Protein AF-A0A498KCG3-F1 (afdb_monomer_lite)

Structure (mmCIF, N/CA/C/O backbone):
data_AF-A0A498KCG3-F1
#
_entry.id   AF-A0A498KCG3-F1
#
loop_
_atom_site.group_PDB
_atom_site.id
_atom_site.type_symbol
_atom_site.label_atom_id
_atom_site.label_alt_id
_atom_site.label_comp_id
_atom_site.label_asym_id
_atom_site.label_entity_id
_atom_site.label_seq_id
_atom_site.pdbx_PDB_ins_code
_atom_site.Cartn_x
_atom_site.Cartn_y
_atom_site.Cartn_z
_atom_site.occupancy
_atom_site.B_iso_or_equiv
_atom_site.auth_seq_id
_atom_site.auth_comp_id
_atom_site.auth_asym_id
_atom_site.auth_atom_id
_atom_site.pdbx_PDB_model_num
ATOM 1 N N . MET A 1 1 ? 25.643 12.328 -16.429 1.00 37.19 1 MET A N 1
ATOM 2 C CA . MET A 1 1 ? 26.058 12.889 -17.734 1.00 37.19 1 MET A CA 1
ATOM 3 C C . MET A 1 1 ? 25.254 14.161 -18.031 1.00 37.19 1 MET A C 1
ATOM 5 O O . MET A 1 1 ? 24.540 14.216 -19.016 1.00 37.19 1 MET A O 1
ATOM 9 N N . ALA A 1 2 ? 25.331 15.177 -17.163 1.00 34.72 2 ALA A N 1
ATOM 10 C CA . ALA A 1 2 ? 24.444 16.353 -17.185 1.00 34.72 2 ALA A CA 1
ATOM 11 C C . ALA A 1 2 ? 25.186 17.665 -17.528 1.00 34.72 2 ALA A C 1
ATOM 13 O O . ALA A 1 2 ? 24.873 18.718 -16.992 1.00 34.72 2 ALA A O 1
ATOM 14 N N . LYS A 1 3 ? 26.228 17.600 -18.368 1.00 35.88 3 LYS A N 1
ATOM 15 C CA . LYS A 1 3 ? 27.067 18.766 -18.720 1.00 35.88 3 LYS A CA 1
ATOM 16 C C . LYS A 1 3 ? 27.186 19.031 -20.228 1.00 35.88 3 LYS A C 1
ATOM 18 O O . LYS A 1 3 ? 27.969 19.878 -20.627 1.00 35.88 3 LYS A O 1
ATOM 23 N N . GLY A 1 4 ? 26.421 18.329 -21.065 1.00 38.06 4 GLY A N 1
ATOM 24 C CA . GLY A 1 4 ? 26.613 18.364 -22.520 1.00 38.06 4 GLY A CA 1
ATOM 25 C C . GLY A 1 4 ? 26.062 19.595 -23.248 1.00 38.06 4 GLY A C 1
ATOM 26 O O . GLY A 1 4 ? 26.527 19.876 -24.344 1.00 38.06 4 GLY A O 1
ATOM 27 N N . LEU A 1 5 ? 25.101 20.335 -22.676 1.00 46.28 5 LEU A N 1
ATOM 28 C CA . LEU A 1 5 ? 24.369 21.370 -23.432 1.00 46.28 5 LEU A CA 1
ATOM 29 C C . LEU A 1 5 ? 24.520 22.808 -22.925 1.00 46.28 5 LEU A C 1
ATOM 31 O O . LEU A 1 5 ? 24.346 23.729 -23.715 1.00 46.28 5 LEU A O 1
ATOM 35 N N . GLN A 1 6 ? 25.004 23.036 -21.699 1.00 46.41 6 GLN A N 1
ATOM 36 C CA . GLN A 1 6 ? 25.453 24.386 -21.312 1.00 46.41 6 GLN A CA 1
ATOM 37 C C . GLN A 1 6 ? 26.673 24.861 -22.121 1.00 46.41 6 GLN A C 1
ATOM 39 O O . GLN A 1 6 ? 26.980 26.047 -22.132 1.00 46.41 6 GLN A O 1
ATOM 44 N N . GLN A 1 7 ? 27.347 23.955 -22.836 1.00 43.28 7 GLN A N 1
ATOM 45 C CA . GLN A 1 7 ? 28.487 24.279 -23.692 1.00 43.28 7 GLN A CA 1
ATOM 46 C C . GLN A 1 7 ? 28.105 24.529 -25.165 1.00 43.28 7 GLN A C 1
ATOM 48 O O . GLN A 1 7 ? 28.937 25.014 -25.926 1.00 43.28 7 GLN A O 1
ATOM 53 N N . LEU A 1 8 ? 26.853 24.262 -25.561 1.00 44.69 8 LEU A N 1
ATOM 54 C CA . LEU A 1 8 ? 26.345 24.494 -26.924 1.00 44.69 8 LEU A CA 1
ATOM 55 C C . LEU A 1 8 ? 25.545 25.797 -27.063 1.00 44.69 8 LEU A C 1
ATOM 57 O O . LEU A 1 8 ? 25.430 26.325 -28.163 1.00 44.69 8 LEU A O 1
ATOM 61 N N . GLN A 1 9 ? 25.104 26.395 -25.952 1.00 44.06 9 GLN A N 1
ATOM 62 C CA . GLN A 1 9 ? 24.540 27.754 -25.936 1.00 44.06 9 GLN A CA 1
ATOM 63 C C . GLN A 1 9 ? 25.572 28.861 -26.246 1.00 44.06 9 GLN A C 1
ATOM 65 O O . GLN A 1 9 ? 25.206 30.028 -26.352 1.00 44.06 9 GLN A O 1
ATOM 70 N N . GLY A 1 10 ? 26.854 28.512 -26.413 1.00 44.84 10 GLY A N 1
ATOM 71 C CA . GLY A 1 10 ? 27.947 29.449 -26.691 1.00 44.84 10 GLY A CA 1
ATOM 72 C C . GLY A 1 10 ? 28.446 29.499 -28.140 1.00 44.84 10 GLY A C 1
ATOM 73 O O . GLY A 1 10 ? 29.422 30.199 -28.395 1.00 44.84 10 GLY A O 1
ATOM 74 N N . GLN A 1 11 ? 27.844 28.774 -29.091 1.00 50.09 11 GLN A N 1
ATOM 75 C CA . GLN A 1 11 ? 28.309 28.771 -30.487 1.00 50.09 11 GLN A CA 1
ATOM 76 C C . GLN A 1 11 ? 27.172 29.084 -31.462 1.00 50.09 11 GLN A C 1
ATOM 78 O O . GLN A 1 11 ? 26.452 28.188 -31.874 1.00 50.09 11 GLN A O 1
ATOM 83 N N . ASN A 1 12 ? 27.032 30.370 -31.807 1.00 58.72 12 ASN A N 1
ATOM 84 C CA . ASN A 1 12 ? 26.406 30.938 -33.015 1.00 58.72 12 ASN A CA 1
ATOM 85 C C . ASN A 1 12 ? 25.480 30.002 -33.830 1.00 58.72 12 ASN A C 1
ATOM 87 O O . ASN A 1 12 ? 25.767 29.710 -34.993 1.00 58.72 12 ASN A O 1
ATOM 91 N N . LEU A 1 13 ? 24.356 29.554 -33.258 1.00 62.81 13 LEU A N 1
ATOM 92 C CA . LEU A 1 13 ? 23.290 28.946 -34.054 1.00 62.81 13 LEU A CA 1
ATOM 93 C C . LEU A 1 13 ? 22.494 30.056 -34.765 1.00 62.81 13 LEU A C 1
ATOM 95 O O . LEU A 1 13 ? 22.214 31.085 -34.145 1.00 62.81 13 LEU A O 1
ATOM 99 N N . PRO A 1 14 ? 22.110 29.871 -36.044 1.00 76.31 14 PRO A N 1
ATOM 100 C CA . PRO A 1 14 ? 21.243 30.807 -36.753 1.00 76.31 14 PRO A CA 1
ATOM 101 C C . PRO A 1 14 ? 19.963 31.092 -35.947 1.00 76.31 14 PRO A C 1
ATOM 103 O O . PRO A 1 14 ? 19.422 30.163 -35.339 1.00 76.31 14 PRO A O 1
ATOM 106 N N . PRO A 1 15 ? 19.449 32.336 -35.949 1.00 73.81 15 PRO A N 1
ATOM 107 C CA . PRO A 1 15 ? 18.320 32.745 -35.106 1.00 73.81 15 PRO A CA 1
ATOM 108 C C . PRO A 1 15 ? 17.059 31.895 -35.328 1.00 73.81 15 PRO A C 1
ATOM 110 O O . PRO A 1 15 ? 16.327 31.630 -34.378 1.00 73.81 15 PRO A O 1
ATOM 113 N N . ASP A 1 16 ? 16.857 31.383 -36.544 1.00 76.00 16 ASP A N 1
ATOM 114 C CA . ASP A 1 16 ? 15.749 30.479 -36.868 1.00 76.00 16 ASP A CA 1
ATOM 115 C C . ASP A 1 16 ? 15.877 29.115 -36.175 1.00 76.00 16 ASP A C 1
ATOM 117 O O . ASP A 1 16 ? 14.895 28.569 -35.678 1.00 76.00 16 ASP A O 1
ATOM 121 N N . VAL A 1 17 ? 17.095 28.573 -36.083 1.00 76.50 17 VAL A N 1
ATOM 122 C CA . VAL A 1 17 ? 17.348 27.296 -35.400 1.00 76.50 17 VAL A CA 1
ATOM 123 C C . VAL A 1 17 ? 17.240 27.482 -33.890 1.00 76.50 17 VAL A C 1
ATOM 125 O O . VAL A 1 17 ? 16.655 26.640 -33.215 1.00 76.50 17 VAL A O 1
ATOM 128 N N . ALA A 1 18 ? 17.718 28.612 -33.363 1.00 79.25 18 ALA A N 1
ATOM 129 C CA . ALA A 1 18 ? 17.536 28.966 -31.958 1.00 79.25 18 ALA A CA 1
ATOM 130 C C . ALA A 1 18 ? 16.046 29.086 -31.590 1.00 79.25 18 ALA A C 1
ATOM 132 O O . ALA A 1 18 ? 15.630 28.554 -30.566 1.00 79.25 18 ALA A O 1
ATOM 133 N N . HIS A 1 19 ? 15.225 29.699 -32.450 1.00 84.00 19 HIS A N 1
ATOM 134 C CA . HIS A 1 19 ? 13.779 29.802 -32.247 1.00 84.00 19 HIS A CA 1
ATOM 135 C C . HIS A 1 19 ? 13.074 28.435 -32.284 1.00 84.00 19 HIS A C 1
ATOM 137 O O . HIS A 1 19 ? 12.193 28.173 -31.467 1.00 84.00 19 HIS A O 1
ATOM 143 N N . VAL A 1 20 ? 13.469 27.531 -33.188 1.00 81.81 20 VAL A N 1
ATOM 144 C CA . VAL A 1 20 ? 12.911 26.166 -33.250 1.00 81.81 20 VAL A CA 1
ATOM 145 C C . VAL A 1 20 ? 13.304 25.338 -32.024 1.00 81.81 20 VAL A C 1
ATOM 147 O O . VAL A 1 20 ? 12.456 24.646 -31.463 1.00 81.81 20 VAL A O 1
ATOM 150 N N . VAL A 1 21 ? 14.559 25.427 -31.576 1.00 81.25 21 VAL A N 1
ATOM 151 C CA . VAL A 1 21 ? 15.031 24.763 -30.348 1.00 81.25 21 VAL A CA 1
ATOM 152 C C . VAL A 1 21 ? 14.260 25.276 -29.134 1.00 81.25 21 VAL A C 1
ATOM 154 O O . VAL A 1 21 ? 13.765 24.483 -28.346 1.00 81.25 21 VAL A O 1
ATOM 157 N N . ASP A 1 22 ? 14.057 26.584 -29.041 1.00 82.56 22 ASP A N 1
ATOM 158 C CA . ASP A 1 22 ? 13.312 27.238 -27.966 1.00 82.56 22 ASP A CA 1
ATOM 159 C C . ASP A 1 22 ? 11.805 26.882 -27.990 1.00 82.56 22 ASP A C 1
ATOM 161 O O . ASP A 1 22 ? 11.170 26.691 -26.951 1.00 82.56 22 ASP A O 1
ATOM 165 N N . GLN A 1 23 ? 11.205 26.690 -29.170 1.00 83.88 23 GLN A N 1
ATOM 166 C CA . GLN A 1 23 ? 9.847 26.138 -29.283 1.00 83.88 23 GLN A CA 1
ATOM 167 C C . GLN A 1 23 ? 9.774 24.657 -28.880 1.00 83.88 23 GLN A C 1
ATOM 169 O O . GLN A 1 23 ? 8.830 24.253 -28.194 1.00 83.88 23 GLN A O 1
ATOM 174 N N . LEU A 1 24 ? 10.767 23.850 -29.260 1.00 81.88 24 LEU A N 1
ATOM 175 C CA . LEU A 1 24 ? 10.857 22.442 -28.872 1.00 81.88 24 LEU A CA 1
ATOM 176 C C . LEU A 1 24 ? 11.075 22.287 -27.362 1.00 81.88 24 LEU A C 1
ATOM 178 O O . LEU A 1 24 ? 10.407 21.459 -26.747 1.00 81.88 24 LEU A O 1
ATOM 182 N N . GLU A 1 25 ? 11.923 23.111 -26.749 1.00 82.75 25 GLU A N 1
ATOM 183 C CA . GLU A 1 25 ? 12.155 23.135 -25.301 1.00 82.75 25 GLU A CA 1
ATOM 184 C C . GLU A 1 25 ? 10.886 23.496 -24.521 1.00 82.75 25 GLU A C 1
ATOM 186 O O . GLU A 1 25 ? 10.566 22.850 -23.523 1.00 82.75 25 GLU A O 1
ATOM 191 N N . ARG A 1 26 ? 10.094 24.463 -25.001 1.00 80.19 26 ARG A N 1
ATOM 192 C CA . ARG A 1 26 ? 8.836 24.843 -24.333 1.00 80.19 26 ARG A CA 1
ATOM 193 C C . ARG A 1 26 ? 7.737 23.790 -24.445 1.00 80.19 26 ARG A C 1
ATOM 195 O O . ARG A 1 26 ? 6.997 23.554 -23.478 1.00 80.19 26 ARG A O 1
ATOM 202 N N . HIS A 1 27 ? 7.567 23.206 -25.630 1.00 80.06 27 HIS A N 1
ATOM 203 C CA . HIS A 1 27 ? 6.368 22.427 -25.948 1.00 80.06 27 HIS A CA 1
ATOM 204 C C . HIS A 1 27 ? 6.593 20.916 -25.968 1.00 80.06 27 HIS A C 1
ATOM 206 O O . HIS A 1 27 ? 5.678 20.176 -25.605 1.00 80.06 27 HIS A O 1
ATOM 212 N N . CYS A 1 28 ? 7.785 20.457 -26.339 1.00 80.75 28 CYS A N 1
ATOM 213 C CA . CYS A 1 28 ? 8.033 19.054 -26.659 1.00 80.75 28 CYS A CA 1
ATOM 214 C C . CYS A 1 28 ? 9.035 18.379 -25.724 1.00 80.75 28 CYS A C 1
ATOM 216 O O . CYS A 1 28 ? 8.932 17.165 -25.544 1.00 80.75 28 CYS A O 1
ATOM 218 N N . LEU A 1 29 ? 9.972 19.122 -25.132 1.00 84.06 29 LEU A N 1
ATOM 219 C CA . LEU A 1 29 ? 11.029 18.570 -24.287 1.00 84.06 29 LEU A CA 1
ATOM 220 C C . LEU A 1 29 ? 10.726 18.712 -22.793 1.00 84.06 29 LEU A C 1
ATOM 222 O O . LEU A 1 29 ? 9.879 19.497 -22.358 1.00 84.06 29 LEU A O 1
ATOM 226 N N . ALA A 1 30 ? 11.400 17.882 -22.010 1.00 81.88 30 ALA A N 1
ATOM 227 C CA . ALA A 1 30 ? 11.284 17.855 -20.569 1.00 81.88 30 ALA A CA 1
ATOM 228 C C . ALA A 1 30 ? 11.887 19.127 -19.928 1.00 81.88 30 ALA A C 1
ATOM 230 O O . ALA A 1 30 ? 12.955 19.588 -20.335 1.00 81.88 30 ALA A O 1
ATOM 231 N N . PRO A 1 31 ? 11.246 19.682 -18.883 1.00 79.88 31 PRO A N 1
ATOM 232 C CA . PRO A 1 31 ? 11.691 20.913 -18.224 1.00 79.88 31 PRO A CA 1
ATOM 233 C C . PRO A 1 31 ? 12.958 20.740 -17.367 1.00 79.88 31 PRO A C 1
ATOM 235 O O . PRO A 1 31 ? 13.483 21.719 -16.844 1.00 79.88 31 PRO A O 1
ATOM 238 N N . ASP A 1 32 ? 13.459 19.513 -17.204 1.00 78.44 32 ASP A N 1
ATOM 239 C CA . ASP A 1 32 ? 14.669 19.191 -16.439 1.00 78.44 32 ASP A CA 1
ATOM 240 C C . ASP A 1 32 ? 15.968 19.313 -17.258 1.00 78.44 32 ASP A C 1
ATOM 242 O O . ASP A 1 32 ? 17.049 18.974 -16.769 1.00 78.44 32 ASP A O 1
ATOM 246 N N . GLY A 1 33 ? 15.870 19.792 -18.504 1.00 72.00 33 GLY A N 1
ATOM 247 C CA . GLY A 1 33 ? 16.995 19.898 -19.433 1.00 72.00 33 GLY A CA 1
ATOM 248 C C . GLY A 1 33 ? 17.398 18.560 -20.057 1.00 72.00 33 GLY A C 1
ATOM 249 O O . GLY A 1 33 ? 18.454 18.471 -20.690 1.00 72.00 33 GLY A O 1
ATOM 250 N N . SER A 1 34 ? 16.592 17.506 -19.884 1.00 75.44 34 SER A N 1
ATOM 251 C CA . SER A 1 34 ? 16.754 16.270 -20.642 1.00 75.44 34 SER A CA 1
ATOM 252 C C . SER A 1 34 ? 16.124 16.407 -22.032 1.00 75.44 34 SER A C 1
ATOM 254 O O . SER A 1 34 ? 15.064 17.002 -22.206 1.00 75.44 34 SER A O 1
ATOM 256 N N . LEU A 1 35 ? 16.746 15.795 -23.045 1.00 77.75 35 LEU A N 1
ATOM 257 C CA . LEU A 1 35 ? 16.192 15.715 -24.408 1.00 77.75 35 LEU A CA 1
ATOM 258 C C . LEU A 1 35 ? 15.001 14.732 -24.509 1.00 77.75 35 LEU A C 1
ATOM 260 O O . LEU A 1 35 ? 14.679 14.243 -25.590 1.00 77.75 35 LEU A O 1
ATOM 264 N N . GLY A 1 36 ? 14.381 14.382 -23.379 1.00 78.75 36 GLY A N 1
ATOM 265 C CA . GLY A 1 36 ? 13.217 13.509 -23.322 1.00 78.75 36 GLY A CA 1
ATOM 266 C C . GLY A 1 36 ? 11.941 14.252 -23.704 1.00 78.75 36 GLY A C 1
ATOM 267 O O . GLY A 1 36 ? 11.842 15.464 -23.535 1.00 78.75 36 GLY A O 1
ATOM 268 N N . SER A 1 37 ? 10.940 13.519 -24.196 1.00 85.19 37 SER A N 1
ATOM 269 C CA . SER A 1 37 ? 9.616 14.095 -24.443 1.00 85.19 37 SER A CA 1
ATOM 270 C C . SER A 1 37 ? 8.987 14.588 -23.139 1.00 85.19 37 SER A C 1
ATOM 272 O O . SER A 1 37 ? 9.022 13.895 -22.120 1.00 85.19 37 SER A O 1
ATOM 274 N N . LYS A 1 38 ? 8.333 15.748 -23.196 1.00 84.50 38 LYS A N 1
ATOM 275 C CA . LYS A 1 38 ? 7.580 16.348 -22.092 1.00 84.50 38 LYS A CA 1
ATOM 276 C C . LYS A 1 38 ? 6.542 15.388 -21.500 1.00 84.50 38 LYS A C 1
ATOM 278 O O . LYS A 1 38 ? 6.417 15.315 -20.284 1.00 84.50 38 LYS A O 1
ATOM 283 N N . SER A 1 39 ? 5.856 14.604 -22.339 1.00 86.31 39 SER A N 1
ATOM 284 C CA . SER A 1 39 ? 4.907 13.574 -21.879 1.00 86.31 39 SER A CA 1
ATOM 285 C C . SER A 1 39 ? 5.612 12.499 -21.057 1.00 86.31 39 SER A C 1
ATOM 287 O O . SER A 1 39 ? 5.225 12.236 -19.925 1.00 86.31 39 SER A O 1
ATOM 289 N N . ALA A 1 40 ? 6.705 11.942 -21.588 1.00 85.75 40 ALA A N 1
ATOM 290 C CA . ALA A 1 40 ? 7.463 10.893 -20.912 1.00 85.75 40 ALA A CA 1
ATOM 291 C C . ALA A 1 40 ? 8.039 11.368 -19.567 1.00 85.75 40 ALA A C 1
ATOM 293 O O . ALA A 1 40 ? 8.113 10.590 -18.619 1.00 85.75 40 ALA A O 1
ATOM 294 N N . TYR A 1 41 ? 8.418 12.645 -19.466 1.00 87.56 41 TYR A N 1
ATOM 295 C CA . TYR A 1 41 ? 8.851 13.250 -18.209 1.00 87.56 41 TYR A CA 1
ATOM 296 C C . TYR A 1 41 ? 7.734 13.274 -17.159 1.00 87.56 41 TYR A C 1
ATOM 298 O O . TYR A 1 41 ? 7.953 12.815 -16.038 1.00 87.56 41 TYR A O 1
ATOM 306 N N . TYR A 1 42 ? 6.539 13.759 -17.513 1.00 87.25 42 TYR A N 1
ATOM 307 C CA . TYR A 1 42 ? 5.408 13.788 -16.581 1.00 87.25 42 TYR A CA 1
ATOM 308 C C . TYR A 1 42 ? 4.931 12.384 -16.203 1.00 87.25 42 TYR A C 1
ATOM 310 O O . TYR A 1 42 ? 4.667 12.140 -15.029 1.00 87.25 42 TYR A O 1
ATOM 318 N N . ASP A 1 43 ? 4.910 11.442 -17.147 1.00 89.50 43 ASP A N 1
ATOM 319 C CA . ASP A 1 43 ? 4.555 10.046 -16.871 1.00 89.50 43 ASP A CA 1
ATOM 320 C C . ASP A 1 43 ? 5.542 9.402 -15.882 1.00 89.50 43 ASP A C 1
ATOM 322 O O . ASP A 1 43 ? 5.143 8.723 -14.933 1.00 89.50 43 ASP A O 1
ATOM 326 N N . LEU A 1 44 ? 6.846 9.650 -16.054 1.00 84.56 44 LEU A N 1
ATOM 327 C CA . LEU A 1 44 ? 7.879 9.178 -15.127 1.00 84.56 44 LEU A CA 1
ATOM 328 C C . LEU A 1 44 ? 7.791 9.853 -13.757 1.00 84.56 44 LEU A C 1
ATOM 330 O O . LEU A 1 44 ? 8.035 9.198 -12.741 1.00 84.56 44 LEU A O 1
ATOM 334 N N . GLN A 1 45 ? 7.465 11.142 -13.717 1.00 86.44 45 GLN A N 1
ATOM 335 C CA . GLN A 1 45 ? 7.287 11.885 -12.475 1.00 86.44 45 GLN A CA 1
ATOM 336 C C . GLN A 1 45 ? 6.086 11.347 -11.686 1.00 86.44 45 GLN A C 1
ATOM 338 O O . GLN A 1 45 ? 6.231 11.003 -10.513 1.00 86.44 45 GLN A O 1
ATOM 343 N N . LEU A 1 46 ? 4.952 11.144 -12.357 1.00 88.25 46 LEU A N 1
ATOM 344 C CA . LEU A 1 46 ? 3.754 10.540 -11.779 1.00 88.25 46 LEU A CA 1
ATOM 345 C C . LEU A 1 46 ? 4.029 9.114 -11.271 1.00 88.25 46 LEU A C 1
ATOM 347 O O . LEU A 1 46 ? 3.640 8.752 -10.162 1.00 88.25 46 LEU A O 1
ATOM 351 N N . ALA A 1 47 ? 4.762 8.302 -12.041 1.00 83.19 47 ALA A N 1
ATOM 352 C CA . ALA A 1 47 ? 5.156 6.957 -11.621 1.00 83.19 47 ALA A CA 1
ATOM 353 C C . ALA A 1 47 ? 6.074 6.969 -10.383 1.00 83.19 47 ALA A C 1
ATOM 355 O O . ALA A 1 47 ? 5.961 6.099 -9.515 1.00 83.19 47 ALA A O 1
ATOM 356 N N . ARG A 1 48 ? 6.974 7.956 -10.271 1.00 80.06 48 ARG A N 1
ATOM 357 C CA . ARG A 1 48 ? 7.821 8.145 -9.081 1.00 80.06 48 ARG A CA 1
ATOM 358 C C . ARG A 1 48 ? 6.998 8.532 -7.863 1.00 80.06 48 ARG A C 1
ATOM 360 O O . ARG A 1 48 ? 7.210 7.953 -6.802 1.00 80.06 48 ARG A O 1
ATOM 367 N N . GLU A 1 49 ? 6.068 9.467 -8.009 1.00 84.25 49 GLU A N 1
ATOM 368 C CA . GLU A 1 49 ? 5.166 9.888 -6.933 1.00 84.25 49 GLU A CA 1
ATOM 369 C C . GLU A 1 49 ? 4.298 8.721 -6.452 1.00 84.25 49 GLU A C 1
ATOM 371 O O . GLU A 1 49 ? 4.241 8.453 -5.251 1.00 84.25 49 GLU A O 1
ATOM 376 N N . ALA A 1 50 ? 3.735 7.940 -7.379 1.00 82.38 50 ALA A N 1
ATOM 377 C CA . ALA A 1 50 ? 2.982 6.731 -7.060 1.00 82.38 50 ALA A CA 1
ATOM 378 C C . ALA A 1 50 ? 3.833 5.691 -6.305 1.00 82.38 50 ALA A C 1
ATOM 380 O O . ALA A 1 50 ? 3.388 5.146 -5.293 1.00 82.38 50 ALA A O 1
ATOM 381 N N . MET A 1 51 ? 5.078 5.443 -6.737 1.00 74.00 51 MET A N 1
ATOM 382 C CA . MET A 1 51 ? 5.997 4.545 -6.022 1.00 74.00 51 MET A CA 1
ATOM 383 C C . MET A 1 51 ? 6.368 5.063 -4.629 1.00 74.00 51 MET A C 1
ATOM 385 O O . MET A 1 51 ? 6.453 4.276 -3.685 1.00 74.00 51 MET A O 1
ATOM 389 N N . CYS A 1 52 ? 6.597 6.368 -4.480 1.00 74.44 52 CYS A N 1
ATOM 390 C CA . CYS A 1 52 ? 6.865 6.981 -3.182 1.00 74.44 52 CYS A CA 1
ATOM 391 C C . CYS A 1 52 ? 5.669 6.819 -2.237 1.00 74.44 52 CYS A C 1
ATOM 393 O O . CYS A 1 52 ? 5.861 6.406 -1.093 1.00 74.44 52 CYS A O 1
ATOM 395 N N . GLY A 1 53 ? 4.446 7.057 -2.721 1.00 76.81 53 GLY A N 1
ATOM 396 C CA . GLY A 1 53 ? 3.219 6.844 -1.952 1.00 76.81 53 GLY A CA 1
ATOM 397 C C . GLY A 1 53 ? 3.037 5.387 -1.519 1.00 76.81 53 GLY A C 1
ATOM 398 O O . GLY A 1 53 ? 2.738 5.113 -0.357 1.00 76.81 53 GLY A O 1
ATOM 399 N N . GLU A 1 54 ? 3.292 4.428 -2.411 1.00 72.88 54 GLU A N 1
ATOM 400 C CA . GLU A 1 54 ? 3.227 3.000 -2.072 1.00 72.88 54 GLU A CA 1
ATOM 401 C C . GLU A 1 54 ? 4.277 2.601 -1.029 1.00 72.88 54 GLU A C 1
ATOM 403 O O . GLU A 1 54 ? 3.989 1.860 -0.087 1.00 72.88 54 GLU A O 1
ATOM 408 N N . ARG A 1 55 ? 5.493 3.146 -1.142 1.00 73.69 55 ARG A N 1
ATOM 409 C CA . ARG A 1 55 ? 6.565 2.918 -0.169 1.00 73.69 55 ARG A CA 1
ATOM 410 C C . ARG A 1 55 ? 6.202 3.450 1.217 1.00 73.69 55 ARG A C 1
ATOM 412 O O . ARG A 1 55 ? 6.503 2.780 2.202 1.00 73.69 55 ARG A O 1
ATOM 419 N N . ILE A 1 56 ? 5.565 4.618 1.304 1.00 76.00 56 ILE A N 1
ATOM 420 C CA . ILE A 1 56 ? 5.095 5.183 2.579 1.00 76.00 56 ILE A CA 1
ATOM 421 C C . ILE A 1 56 ? 4.039 4.263 3.201 1.00 76.00 56 ILE A C 1
ATOM 423 O O . ILE A 1 56 ? 4.218 3.833 4.339 1.00 76.00 56 ILE A O 1
ATOM 427 N N . ARG A 1 57 ? 3.024 3.848 2.430 1.00 72.88 57 ARG A N 1
ATOM 428 C CA . ARG A 1 57 ? 1.986 2.907 2.894 1.00 72.88 57 ARG A CA 1
ATOM 429 C C . ARG A 1 57 ? 2.568 1.585 3.399 1.00 72.88 57 ARG A C 1
ATOM 431 O O . ARG A 1 57 ? 2.125 1.049 4.414 1.00 72.88 57 ARG A O 1
ATOM 438 N N . TYR A 1 58 ? 3.595 1.062 2.729 1.00 74.44 58 TYR A N 1
ATOM 439 C CA . TYR A 1 58 ? 4.305 -0.135 3.183 1.00 74.44 58 TYR A CA 1
ATOM 440 C C . TYR A 1 58 ? 5.005 0.072 4.537 1.00 74.44 58 TYR A C 1
ATOM 442 O O . TYR A 1 58 ? 4.931 -0.794 5.412 1.00 74.44 58 TYR A O 1
ATOM 450 N N . LEU A 1 59 ? 5.673 1.214 4.732 1.00 72.69 59 LEU A N 1
ATOM 451 C CA . LEU A 1 59 ? 6.347 1.542 5.992 1.00 72.69 59 LEU A CA 1
ATOM 452 C C . LEU A 1 59 ? 5.349 1.735 7.143 1.00 72.69 59 LEU A C 1
ATOM 454 O O . LEU A 1 59 ? 5.599 1.250 8.247 1.00 72.69 59 LEU A O 1
ATOM 458 N N . GLU A 1 60 ? 4.204 2.366 6.883 1.00 76.38 60 GLU A N 1
ATOM 459 C CA . GLU A 1 60 ? 3.099 2.485 7.843 1.00 76.38 60 GLU A CA 1
ATOM 460 C C . GLU A 1 60 ? 2.566 1.107 8.254 1.00 76.38 60 GLU A C 1
ATOM 462 O O . GLU A 1 60 ? 2.473 0.799 9.444 1.00 76.38 60 GLU A O 1
ATOM 467 N N . ALA A 1 61 ? 2.298 0.230 7.281 1.00 72.88 61 ALA A N 1
ATOM 468 C CA . ALA A 1 61 ? 1.850 -1.135 7.545 1.00 72.88 61 ALA A CA 1
ATOM 469 C C . ALA A 1 61 ? 2.881 -1.941 8.356 1.00 72.88 61 ALA A C 1
ATOM 471 O O . ALA A 1 61 ? 2.511 -2.698 9.257 1.00 72.88 61 ALA A O 1
ATOM 472 N N . MET A 1 62 ? 4.179 -1.765 8.081 1.00 73.62 62 MET A N 1
ATOM 473 C CA . MET A 1 62 ? 5.251 -2.379 8.868 1.00 73.62 62 MET A CA 1
ATOM 474 C C . MET A 1 62 ? 5.275 -1.888 10.318 1.00 73.62 62 MET A C 1
ATOM 476 O O . MET A 1 62 ? 5.492 -2.700 11.220 1.00 73.62 62 MET A O 1
ATOM 480 N N . ALA A 1 63 ? 5.050 -0.595 10.551 1.00 71.69 63 ALA A N 1
ATOM 481 C CA . ALA A 1 63 ? 5.016 -0.023 11.893 1.00 71.69 63 ALA A CA 1
ATOM 482 C C . ALA A 1 63 ? 3.845 -0.584 12.716 1.00 71.69 63 ALA A C 1
ATOM 484 O O . ALA A 1 63 ? 4.066 -1.093 13.815 1.00 71.69 63 ALA A O 1
ATOM 485 N N . ILE A 1 64 ? 2.636 -0.602 12.141 1.00 75.75 64 ILE A N 1
ATOM 486 C CA . ILE A 1 64 ? 1.438 -1.193 12.766 1.00 75.75 64 ILE A CA 1
ATOM 487 C C . ILE A 1 64 ? 1.681 -2.669 13.099 1.00 75.75 64 ILE A C 1
ATOM 489 O O . ILE A 1 64 ? 1.345 -3.153 14.180 1.00 75.75 64 ILE A O 1
ATOM 493 N N . TYR A 1 65 ? 2.299 -3.403 12.174 1.00 73.19 65 TYR A N 1
ATOM 494 C CA . TYR A 1 65 ? 2.612 -4.810 12.380 1.00 73.19 65 TYR A CA 1
ATOM 495 C C . TYR A 1 65 ? 3.644 -5.025 13.508 1.00 73.19 65 TYR A C 1
ATOM 497 O O . TYR A 1 65 ? 3.521 -5.980 14.276 1.00 73.19 65 TYR A O 1
ATOM 505 N N . GLY A 1 66 ? 4.635 -4.138 13.643 1.00 72.75 66 GLY A N 1
ATOM 506 C CA . GLY A 1 66 ? 5.591 -4.146 14.755 1.00 72.75 66 GLY A CA 1
ATOM 507 C C . GLY A 1 66 ? 4.933 -3.880 16.113 1.00 72.75 66 GLY A C 1
ATOM 508 O O . GLY A 1 66 ? 5.196 -4.603 17.072 1.00 72.75 66 GLY A O 1
ATOM 509 N N . GLU A 1 67 ? 4.023 -2.907 16.182 1.00 75.56 67 GLU A N 1
ATOM 510 C CA . GLU A 1 67 ? 3.237 -2.602 17.388 1.00 75.56 67 GLU A CA 1
ATOM 511 C C . GLU A 1 67 ? 2.350 -3.790 17.798 1.00 75.56 67 GLU A C 1
ATOM 513 O O . GLU A 1 67 ? 2.318 -4.173 18.968 1.00 75.56 67 GLU A O 1
ATOM 518 N N . ALA A 1 68 ? 1.700 -4.444 16.830 1.00 72.75 68 ALA A N 1
ATOM 519 C CA . ALA A 1 68 ? 0.896 -5.638 17.079 1.00 72.75 68 ALA A CA 1
ATOM 520 C C . ALA A 1 68 ? 1.726 -6.820 17.611 1.00 72.75 68 ALA A C 1
ATOM 522 O O . ALA A 1 68 ? 1.251 -7.554 18.479 1.00 72.75 68 ALA A O 1
ATOM 523 N N . ILE A 1 69 ? 2.960 -7.012 17.122 1.00 72.50 69 ILE A N 1
ATOM 524 C CA . ILE A 1 69 ? 3.875 -8.016 17.687 1.00 72.50 69 ILE A CA 1
ATOM 525 C C . ILE A 1 69 ? 4.180 -7.693 19.148 1.00 72.50 69 ILE A C 1
ATOM 527 O O . ILE A 1 69 ? 4.013 -8.575 19.988 1.00 72.50 69 ILE A O 1
ATOM 531 N N . ALA A 1 70 ? 4.579 -6.453 19.444 1.00 75.38 70 ALA A N 1
ATOM 532 C CA . ALA A 1 70 ? 4.945 -6.044 20.797 1.00 75.38 70 ALA A CA 1
ATOM 533 C C . ALA A 1 70 ? 3.794 -6.284 21.788 1.00 75.38 70 ALA A C 1
ATOM 535 O O . ALA A 1 70 ? 4.002 -6.898 22.832 1.00 75.38 70 ALA A O 1
ATOM 536 N N . MET A 1 71 ? 2.558 -5.920 21.421 1.00 74.81 71 MET A N 1
ATOM 537 C CA . MET A 1 71 ? 1.377 -6.192 22.253 1.00 74.81 71 MET A CA 1
ATOM 538 C C . MET A 1 71 ? 1.165 -7.690 22.522 1.00 74.81 71 MET A C 1
ATOM 540 O O . MET A 1 71 ? 0.831 -8.089 23.637 1.00 74.81 71 MET A O 1
ATOM 544 N N . VAL A 1 72 ? 1.349 -8.544 21.509 1.00 73.62 72 VAL A N 1
ATOM 545 C CA . VAL A 1 72 ? 1.140 -9.996 21.643 1.00 73.62 72 VAL A CA 1
ATOM 546 C C . VAL A 1 72 ? 2.248 -10.662 22.457 1.00 73.62 72 VAL A C 1
ATOM 548 O O . VAL A 1 72 ? 1.959 -11.563 23.247 1.00 73.62 72 VAL A O 1
ATOM 551 N N . GLU A 1 73 ? 3.501 -10.257 22.263 1.00 77.44 73 GLU A N 1
ATOM 552 C CA . GLU A 1 73 ? 4.642 -10.760 23.033 1.00 77.44 73 GLU A CA 1
ATOM 553 C C . GLU A 1 73 ? 4.521 -10.363 24.506 1.00 77.44 73 GLU A C 1
ATOM 555 O O . GLU A 1 73 ? 4.716 -11.194 25.389 1.00 77.44 73 GLU A O 1
ATOM 560 N N . GLU A 1 74 ? 4.084 -9.139 24.787 1.00 64.88 74 GLU A N 1
ATOM 561 C CA . GLU A 1 74 ? 3.945 -8.637 26.153 1.00 64.88 74 GLU A CA 1
ATOM 562 C C . GLU A 1 74 ? 2.737 -9.207 26.886 1.00 64.88 74 GLU A C 1
ATOM 564 O O . GLU A 1 74 ? 2.859 -9.522 28.066 1.00 64.88 74 GLU A O 1
ATOM 569 N N . TYR A 1 75 ? 1.616 -9.470 26.207 1.00 67.38 75 TYR A N 1
ATOM 570 C CA . TYR A 1 75 ? 0.530 -10.252 26.807 1.00 67.38 75 TYR A CA 1
ATOM 571 C C . TYR A 1 75 ? 1.014 -11.652 27.219 1.00 67.38 75 TYR A C 1
ATOM 573 O O . TYR A 1 75 ? 0.684 -12.148 28.294 1.00 67.38 75 TYR A O 1
ATOM 581 N N . GLN A 1 76 ? 1.831 -12.301 26.381 1.00 66.56 76 GLN A N 1
ATOM 582 C CA . GLN A 1 76 ? 2.392 -13.621 26.690 1.00 66.56 76 GLN A CA 1
ATOM 583 C C . GLN A 1 76 ? 3.419 -13.579 27.829 1.00 66.56 76 GLN A C 1
ATOM 585 O O . GLN A 1 76 ? 3.516 -14.546 28.590 1.00 66.56 76 GLN A O 1
ATOM 590 N N . GLN A 1 77 ? 4.174 -12.486 27.949 1.00 68.25 77 GLN A N 1
ATOM 591 C CA . GLN A 1 77 ? 5.139 -12.261 29.025 1.00 68.25 77 GLN A CA 1
ATOM 592 C C . GLN A 1 77 ? 4.446 -11.913 30.349 1.00 68.25 77 GLN A C 1
ATOM 594 O O . GLN A 1 77 ? 4.807 -12.443 31.397 1.00 68.25 77 GLN A O 1
ATOM 599 N N . GLY A 1 78 ? 3.418 -11.071 30.289 1.00 58.97 78 GLY A N 1
ATOM 600 C CA . GLY A 1 78 ? 2.610 -10.640 31.419 1.00 58.97 78 GLY A CA 1
ATOM 601 C C . GLY A 1 78 ? 1.770 -11.759 32.028 1.00 58.97 78 GLY A C 1
ATOM 602 O O . GLY A 1 78 ? 1.651 -11.863 33.242 1.00 58.97 78 GLY A O 1
ATOM 603 N N . LEU A 1 79 ? 1.314 -12.713 31.210 1.00 56.41 79 LEU A N 1
ATOM 604 C CA . LEU A 1 79 ? 0.697 -13.945 31.713 1.00 56.41 79 LEU A CA 1
ATOM 605 C C . LEU A 1 79 ? 1.649 -14.798 32.578 1.00 56.41 79 LEU A C 1
ATOM 607 O O . LEU A 1 79 ? 1.188 -15.669 33.315 1.00 56.41 79 LEU A O 1
ATOM 611 N N . LYS A 1 80 ? 2.973 -14.613 32.448 1.00 57.31 80 LYS A N 1
ATOM 612 C CA . LYS A 1 80 ? 3.994 -15.360 33.203 1.00 57.31 80 LYS A CA 1
ATOM 613 C C . LYS A 1 80 ? 4.443 -14.648 34.481 1.00 57.31 80 LYS A C 1
ATOM 615 O O . LYS A 1 80 ? 4.952 -15.322 35.376 1.00 57.31 80 LYS A O 1
ATOM 620 N N . HIS A 1 81 ? 4.281 -13.328 34.572 1.00 52.50 81 HIS A N 1
ATOM 621 C CA . HIS A 1 81 ? 4.800 -12.504 35.661 1.00 52.50 81 HIS A CA 1
ATOM 622 C C . HIS A 1 81 ? 3.815 -11.352 35.954 1.00 52.50 81 HIS A C 1
ATOM 624 O O . HIS A 1 81 ? 3.628 -10.502 35.095 1.00 52.50 81 HIS A O 1
ATOM 630 N N . SER A 1 82 ? 3.252 -11.313 37.168 1.00 50.09 82 SER A N 1
ATOM 631 C CA . SER A 1 82 ? 2.422 -10.238 37.766 1.00 50.09 82 SER A CA 1
ATOM 632 C C . SER A 1 82 ? 0.890 -10.323 37.697 1.00 50.09 82 SER A C 1
ATOM 634 O O . SER A 1 82 ? 0.286 -10.983 36.855 1.00 50.09 82 SER A O 1
ATOM 636 N N . SER A 1 83 ? 0.284 -9.684 38.711 1.00 61.53 83 SER A N 1
ATOM 637 C CA . SER A 1 83 ? -1.149 -9.675 39.011 1.00 61.53 83 SER A CA 1
ATOM 638 C C . SER A 1 83 ? -1.965 -8.997 37.912 1.00 61.53 83 SER A C 1
ATOM 640 O O . SER A 1 83 ? -1.510 -8.055 37.267 1.00 61.53 83 SER A O 1
ATOM 642 N N . GLU A 1 84 ? -3.200 -9.464 37.744 1.00 57.22 84 GLU A N 1
ATOM 643 C CA . GLU A 1 84 ? -4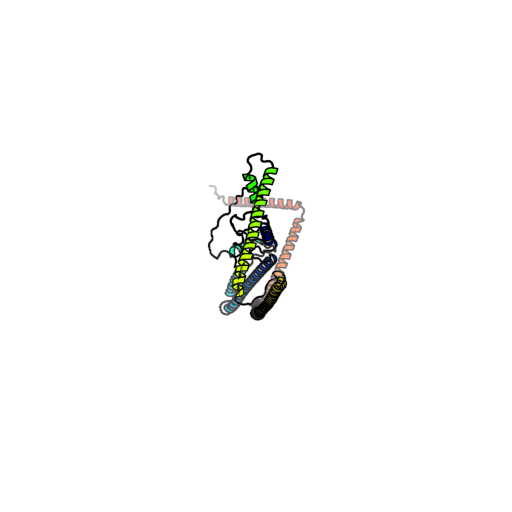.136 -9.060 36.693 1.00 57.22 84 GLU A CA 1
ATOM 644 C C . GLU A 1 84 ? -4.316 -7.530 36.583 1.00 57.22 84 GLU A C 1
ATOM 646 O O . GLU A 1 84 ? -4.483 -7.027 35.480 1.00 57.22 84 GLU A O 1
ATOM 651 N N . ALA A 1 85 ? -4.174 -6.773 37.680 1.00 57.84 85 ALA A N 1
ATOM 652 C CA . ALA A 1 85 ? -4.329 -5.314 37.706 1.00 57.84 85 ALA A CA 1
ATOM 653 C C . ALA A 1 85 ? -3.163 -4.530 37.063 1.00 57.84 85 ALA A C 1
ATOM 655 O O . ALA A 1 85 ? -3.412 -3.584 36.318 1.00 57.84 85 ALA A O 1
ATOM 656 N N . GLU A 1 86 ? -1.907 -4.937 37.285 1.00 63.56 86 GLU A N 1
ATOM 657 C CA . GLU A 1 86 ? -0.736 -4.266 36.684 1.00 63.56 86 GLU A CA 1
ATOM 658 C C . GLU A 1 86 ? -0.711 -4.460 35.159 1.00 63.56 86 GLU A C 1
ATOM 660 O O . GLU A 1 86 ? -0.275 -3.584 34.413 1.00 63.56 86 GLU A O 1
ATOM 665 N N . LEU A 1 87 ? -1.237 -5.588 34.669 1.00 65.81 87 LEU A N 1
ATOM 666 C CA . LEU A 1 87 ? -1.300 -5.894 33.239 1.00 65.81 87 LEU A CA 1
ATOM 667 C C . LEU A 1 87 ? -2.238 -4.961 32.474 1.00 65.81 87 LEU A C 1
ATOM 669 O O . LEU A 1 87 ? -1.889 -4.527 31.376 1.00 65.81 87 LEU A O 1
ATOM 673 N N . TYR A 1 88 ? -3.397 -4.632 33.048 1.00 66.56 88 TYR A N 1
ATOM 674 C CA . TYR A 1 88 ? -4.348 -3.715 32.419 1.00 66.56 88 TYR A CA 1
ATOM 675 C C . TYR A 1 88 ? -3.818 -2.280 32.383 1.00 66.56 88 TYR A C 1
ATOM 677 O O . TYR A 1 88 ? -3.916 -1.638 31.342 1.00 66.56 88 TYR A O 1
ATOM 685 N N . GLU A 1 89 ? -3.185 -1.809 33.460 1.00 71.56 89 GLU A N 1
ATOM 686 C CA . GLU A 1 89 ? -2.620 -0.453 33.531 1.00 71.56 89 GLU A CA 1
ATOM 687 C C . GLU A 1 89 ? -1.440 -0.278 32.555 1.00 71.56 89 GLU A C 1
ATOM 689 O O . GLU A 1 89 ? -1.337 0.726 31.844 1.00 71.56 89 GLU A O 1
ATOM 694 N N . THR A 1 90 ? -0.589 -1.303 32.429 1.00 73.00 90 THR A N 1
ATOM 695 C CA . THR A 1 90 ? 0.531 -1.284 31.474 1.00 73.00 90 THR A CA 1
ATOM 696 C C . THR A 1 90 ? 0.044 -1.365 30.020 1.00 73.00 90 THR A C 1
ATOM 698 O O . THR A 1 90 ? 0.586 -0.685 29.145 1.00 73.00 90 THR A O 1
ATOM 701 N N . LEU A 1 91 ? -0.993 -2.167 29.747 1.00 68.62 91 LEU A N 1
ATOM 702 C CA . LEU A 1 91 ? -1.601 -2.288 28.419 1.00 68.62 91 LEU A CA 1
ATOM 703 C C . LEU A 1 91 ? -2.306 -0.992 27.998 1.00 68.62 91 LEU A C 1
ATOM 705 O O . LEU A 1 91 ? -2.137 -0.552 26.862 1.00 68.62 91 LEU A O 1
ATOM 709 N N . GLU A 1 92 ? -3.049 -0.363 28.909 1.00 73.44 92 GLU A N 1
ATOM 710 C CA . GLU A 1 92 ? -3.726 0.916 28.685 1.00 73.44 92 GLU A CA 1
ATOM 711 C C . GLU A 1 92 ? -2.719 2.022 28.362 1.00 73.44 92 GLU A C 1
ATOM 713 O O . GLU A 1 92 ? -2.823 2.671 27.317 1.00 73.44 92 GLU A O 1
ATOM 718 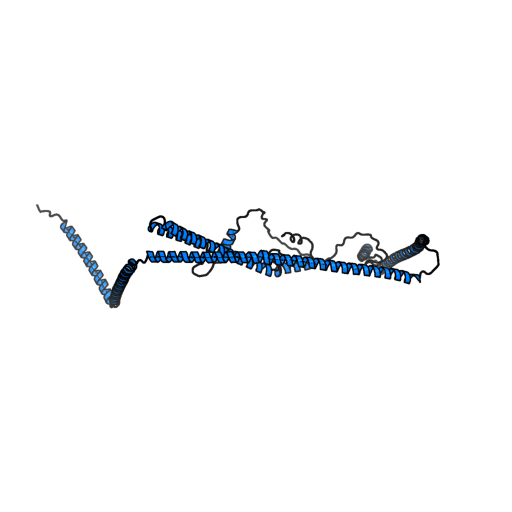N N . HIS A 1 93 ? -1.683 2.183 29.193 1.00 73.56 93 HIS A N 1
ATOM 719 C CA . HIS A 1 93 ? -0.656 3.198 28.973 1.00 73.56 93 HIS A CA 1
ATOM 720 C C . HIS A 1 93 ? 0.024 3.037 27.606 1.00 73.56 93 HIS A C 1
ATOM 722 O O . HIS A 1 93 ? 0.265 4.015 26.898 1.00 73.56 93 HIS A O 1
ATOM 728 N N . ARG A 1 94 ? 0.282 1.797 27.181 1.00 65.00 94 ARG A N 1
ATOM 729 C CA . ARG A 1 94 ? 0.929 1.523 25.894 1.00 65.00 94 ARG A CA 1
ATOM 730 C C . ARG A 1 94 ? -0.004 1.593 24.693 1.00 65.00 94 ARG A C 1
ATOM 732 O O . ARG A 1 94 ? 0.467 1.996 23.631 1.00 65.00 94 ARG A O 1
ATOM 739 N N . MET A 1 95 ? -1.292 1.279 24.841 1.00 67.19 95 MET A N 1
ATOM 740 C CA . MET A 1 95 ? -2.301 1.576 23.817 1.00 67.19 95 MET A CA 1
ATOM 741 C C . MET A 1 95 ? -2.384 3.080 23.563 1.00 67.19 95 MET A C 1
ATOM 743 O O . MET A 1 95 ? -2.411 3.489 22.407 1.00 67.19 95 MET A O 1
ATOM 747 N N . ILE A 1 96 ? -2.322 3.898 24.616 1.00 72.44 96 ILE A N 1
ATOM 748 C CA . ILE A 1 96 ? -2.282 5.361 24.500 1.00 72.44 96 ILE A CA 1
ATOM 749 C C . ILE A 1 96 ? -1.013 5.816 23.760 1.00 72.44 96 ILE A C 1
ATOM 751 O O . ILE A 1 96 ? -1.089 6.667 22.875 1.00 72.44 96 ILE A O 1
ATOM 755 N N . VAL A 1 97 ? 0.153 5.232 24.066 1.00 70.62 97 VAL A N 1
ATOM 756 C CA . VAL A 1 97 ? 1.410 5.547 23.357 1.00 70.62 97 VAL A CA 1
ATOM 757 C C . VAL A 1 97 ? 1.364 5.117 21.886 1.00 70.62 97 VAL A C 1
ATOM 759 O O . VAL A 1 97 ? 1.799 5.877 21.022 1.00 70.62 97 VAL A O 1
ATOM 762 N N . ALA A 1 98 ? 0.823 3.935 21.580 1.00 61.44 98 ALA A N 1
ATOM 763 C CA . ALA A 1 98 ? 0.667 3.449 20.208 1.00 61.44 98 ALA A CA 1
ATOM 764 C C . ALA A 1 98 ? -0.335 4.303 19.414 1.00 61.44 98 ALA A C 1
ATOM 766 O O . ALA A 1 98 ? -0.056 4.698 18.285 1.00 61.44 98 ALA A O 1
ATOM 767 N N . GLU A 1 99 ? -1.461 4.681 20.023 1.00 65.31 99 GLU A N 1
ATOM 768 C CA . GLU A 1 99 ? -2.444 5.584 19.422 1.00 65.31 99 GLU A CA 1
ATOM 769 C C . GLU A 1 99 ? -1.845 6.975 19.163 1.00 65.31 99 GLU A C 1
ATOM 771 O O . GLU A 1 99 ? -2.018 7.538 18.081 1.00 65.31 99 GLU A O 1
ATOM 776 N N . ALA A 1 100 ? -1.079 7.525 20.109 1.00 61.69 100 ALA A N 1
ATOM 777 C CA . ALA A 1 100 ? -0.367 8.788 19.925 1.00 61.69 100 ALA A CA 1
ATOM 778 C C . ALA A 1 100 ? 0.707 8.699 18.819 1.00 61.69 100 ALA A C 1
ATOM 780 O O . ALA A 1 100 ? 0.879 9.634 18.029 1.00 61.69 100 ALA A O 1
ATOM 781 N N . ALA A 1 101 ? 1.403 7.565 18.708 1.00 57.34 101 ALA A N 1
ATOM 782 C CA . ALA A 1 101 ? 2.372 7.311 17.643 1.00 57.34 101 ALA A CA 1
ATOM 783 C C . ALA A 1 101 ? 1.701 7.171 16.264 1.00 57.34 101 ALA A C 1
ATOM 785 O O . ALA A 1 101 ? 2.243 7.649 15.269 1.00 57.34 101 ALA A O 1
ATOM 786 N N . GLN A 1 102 ? 0.502 6.588 16.189 1.00 57.72 102 GLN A N 1
ATOM 787 C CA . GLN A 1 102 ? -0.293 6.539 14.957 1.00 57.72 102 GLN A CA 1
ATOM 788 C C . GLN A 1 102 ? -0.820 7.922 14.564 1.00 57.72 102 GLN A C 1
ATOM 790 O O . GLN A 1 102 ? -0.674 8.332 13.413 1.00 57.72 102 GLN A O 1
ATOM 795 N N . ARG A 1 103 ? -1.358 8.685 15.523 1.00 57.66 103 ARG A N 1
ATOM 796 C CA . ARG A 1 103 ? -1.868 10.050 15.299 1.00 57.66 103 ARG A CA 1
ATOM 797 C C . ARG A 1 103 ? -0.791 11.050 14.876 1.00 57.66 103 ARG A C 1
ATOM 799 O O . ARG A 1 103 ? -1.114 12.028 14.220 1.00 57.66 103 ARG A O 1
ATOM 806 N N . SER A 1 104 ? 0.466 10.825 15.254 1.00 49.19 104 SER A N 1
ATOM 807 C CA . SER A 1 104 ? 1.596 11.674 14.846 1.00 49.19 104 SER A CA 1
ATOM 808 C C . SER A 1 104 ? 2.214 11.284 13.498 1.00 49.19 104 SER A C 1
ATOM 810 O O . SER A 1 104 ? 2.980 12.067 12.941 1.00 49.19 104 SER A O 1
ATOM 812 N N . ARG A 1 105 ? 1.899 10.094 12.966 1.00 56.47 105 ARG A N 1
ATOM 813 C CA . ARG A 1 105 ? 2.391 9.602 11.666 1.00 56.47 105 ARG A CA 1
ATOM 814 C C . ARG A 1 105 ? 1.387 9.781 10.532 1.00 56.47 105 ARG A C 1
ATOM 816 O O . ARG A 1 105 ? 1.804 9.938 9.391 1.00 56.47 105 ARG A O 1
ATOM 823 N N . LEU A 1 106 ? 0.092 9.764 10.838 1.00 46.91 106 LEU A N 1
ATOM 824 C CA . LEU A 1 106 ? -0.959 10.028 9.862 1.00 46.91 106 LEU A CA 1
ATOM 825 C C . LEU A 1 106 ? -1.156 11.546 9.724 1.00 46.91 106 LEU A C 1
ATOM 827 O O . LEU A 1 106 ? -1.342 12.211 10.746 1.00 46.91 106 LEU A O 1
ATOM 831 N N . PRO A 1 107 ? -1.163 12.111 8.498 1.00 45.50 107 PRO A N 1
ATOM 832 C CA . PRO A 1 107 ? -1.705 13.447 8.275 1.00 45.50 107 PRO A CA 1
ATOM 833 C C . PRO A 1 107 ? -3.100 13.483 8.892 1.00 45.50 107 PRO A C 1
ATOM 835 O O . PRO A 1 107 ? -3.883 12.558 8.663 1.00 45.50 107 PRO A O 1
ATOM 838 N N . LEU A 1 108 ? -3.383 14.484 9.728 1.00 41.38 108 LEU A N 1
ATOM 839 C CA . LEU A 1 108 ? -4.653 14.607 10.437 1.00 41.38 108 LEU A CA 1
ATOM 840 C C . LEU A 1 108 ? -5.788 14.679 9.410 1.00 41.38 108 LEU A C 1
ATOM 842 O O . LEU A 1 108 ? -6.132 15.750 8.919 1.00 41.38 108 LEU A O 1
ATOM 846 N N . VAL A 1 109 ? -6.375 13.531 9.074 1.00 41.22 109 VAL A N 1
ATOM 847 C CA . VAL A 1 109 ? -7.633 13.472 8.339 1.00 41.22 109 VAL A CA 1
ATOM 848 C C . VAL A 1 109 ? -8.668 14.018 9.309 1.00 41.22 109 VAL A C 1
ATOM 850 O O . VAL A 1 109 ? -9.078 13.346 10.260 1.00 41.22 109 VAL A O 1
ATOM 853 N N . SER A 1 110 ? -9.001 15.295 9.131 1.00 38.34 110 SER A N 1
ATOM 854 C CA . SER A 1 110 ? -10.067 15.945 9.872 1.00 38.34 110 SER A CA 1
ATOM 855 C C . SER A 1 110 ? -11.355 15.141 9.676 1.00 38.34 110 SER A C 1
ATOM 857 O O . SER A 1 110 ? -11.572 14.471 8.663 1.00 38.34 110 SER A O 1
ATOM 859 N N . LYS A 1 111 ? -12.220 15.177 10.687 1.00 43.81 111 LYS A N 1
ATOM 860 C CA . LYS A 1 111 ? -13.456 14.387 10.745 1.00 43.81 111 LYS A CA 1
ATOM 861 C C . LYS A 1 111 ? -14.450 14.707 9.607 1.00 43.81 111 LYS A C 1
ATOM 863 O O . LYS A 1 111 ? -15.414 13.967 9.457 1.00 43.81 111 LYS A O 1
ATOM 868 N N . ASP A 1 112 ? -14.168 15.736 8.803 1.00 40.53 112 ASP A N 1
ATOM 869 C CA . ASP A 1 112 ? -14.986 16.250 7.701 1.00 40.53 112 ASP A CA 1
ATOM 870 C C . ASP A 1 112 ? -14.262 16.236 6.337 1.00 40.53 112 ASP A C 1
ATOM 872 O O . ASP A 1 112 ? -14.506 17.098 5.506 1.00 40.53 112 ASP A O 1
ATOM 876 N N . GLY A 1 113 ? -13.378 15.270 6.063 1.00 39.94 113 GLY A N 1
ATOM 877 C CA . GLY A 1 113 ? -13.023 14.882 4.682 1.00 39.94 113 GLY A CA 1
ATOM 878 C C . GLY A 1 113 ? -12.410 15.950 3.757 1.00 39.94 113 GLY A C 1
ATOM 879 O O . GLY A 1 113 ? -12.263 15.684 2.567 1.00 39.94 113 GLY A O 1
ATOM 880 N N . GLU A 1 114 ? -12.027 17.119 4.265 1.00 35.81 114 GLU A N 1
ATOM 881 C CA . GLU A 1 114 ? -11.359 18.174 3.505 1.00 35.81 114 GLU A CA 1
ATOM 882 C C . GLU A 1 114 ? -9.881 18.189 3.910 1.00 35.81 114 GLU A C 1
ATOM 884 O O . GLU A 1 114 ? -9.497 18.648 4.989 1.00 35.81 114 GLU A O 1
ATOM 889 N N . GLY A 1 115 ? -9.053 17.560 3.073 1.00 42.72 115 GLY A N 1
ATOM 890 C CA . GLY A 1 115 ? -7.605 17.534 3.240 1.00 42.72 115 GLY A CA 1
ATOM 891 C C . GLY A 1 115 ? -7.014 18.875 2.822 1.00 42.72 115 GLY A C 1
ATOM 892 O O . GLY A 1 115 ? -7.080 19.235 1.650 1.00 42.72 115 GLY A O 1
ATOM 893 N N . HIS A 1 116 ? -6.420 19.605 3.767 1.00 44.03 116 HIS A N 1
ATOM 894 C CA . HIS A 1 116 ? -5.668 20.820 3.461 1.00 44.03 116 HIS A CA 1
ATOM 895 C C . HIS A 1 116 ? -4.315 20.418 2.849 1.00 44.03 116 HIS A C 1
ATOM 897 O O . HIS A 1 116 ? -3.343 20.129 3.549 1.00 44.03 116 HIS A O 1
ATOM 903 N N . GLU A 1 117 ? -4.280 20.358 1.518 1.00 48.00 117 GLU A N 1
ATOM 904 C CA . GLU A 1 117 ? -3.130 19.972 0.683 1.00 48.00 117 GLU A CA 1
ATOM 905 C C . GLU A 1 117 ? -1.857 20.791 1.009 1.00 48.00 117 GLU A C 1
ATOM 907 O O . GLU A 1 117 ? -0.736 20.288 0.919 1.00 48.00 117 GLU A O 1
ATOM 912 N N . GLU A 1 118 ? -2.029 22.019 1.515 1.00 47.72 118 GLU A N 1
ATOM 913 C CA . GLU A 1 118 ? -0.942 22.943 1.869 1.00 47.72 118 GLU A CA 1
ATOM 914 C C . GLU A 1 118 ? -0.061 22.486 3.052 1.00 47.72 118 GLU A C 1
ATOM 916 O O . GLU A 1 118 ? 1.113 22.860 3.122 1.00 47.72 118 GLU A O 1
ATOM 921 N N . GLU A 1 119 ? -0.561 21.666 3.987 1.00 44.78 119 GLU A N 1
ATOM 922 C CA . GLU A 1 119 ? 0.265 21.192 5.116 1.00 44.78 119 GLU A CA 1
ATOM 923 C C . GLU A 1 119 ? 1.175 20.016 4.721 1.00 44.78 119 GLU A C 1
ATOM 925 O O . GLU A 1 119 ? 2.305 19.903 5.209 1.00 44.78 119 GLU A O 1
ATOM 930 N N . ILE A 1 120 ? 0.731 19.189 3.768 1.00 51.12 120 ILE A N 1
ATOM 931 C CA . ILE A 1 120 ? 1.492 18.046 3.235 1.00 51.12 120 ILE A CA 1
ATOM 932 C C . ILE A 1 120 ? 2.692 18.541 2.412 1.00 51.12 120 ILE A C 1
ATOM 934 O O . ILE A 1 120 ? 3.797 17.988 2.502 1.00 51.12 120 ILE A O 1
ATOM 938 N N . GLU A 1 121 ? 2.515 19.637 1.672 1.00 47.25 121 GLU A N 1
ATOM 939 C CA . GLU A 1 121 ? 3.601 20.306 0.952 1.00 47.25 121 GLU A CA 1
ATOM 940 C C . GLU A 1 121 ? 4.637 20.900 1.923 1.00 47.25 121 GLU A C 1
ATOM 942 O O . GLU A 1 121 ? 5.848 20.730 1.746 1.00 47.25 121 GLU A O 1
ATOM 947 N N . LYS A 1 122 ? 4.180 21.499 3.031 1.00 44.75 122 LYS A N 1
ATOM 948 C CA . LYS A 1 122 ? 5.050 22.092 4.059 1.00 44.75 122 LYS A CA 1
ATOM 949 C C . LYS A 1 122 ? 5.888 21.046 4.808 1.00 44.75 122 LYS A C 1
ATOM 951 O O . LYS A 1 122 ? 7.076 21.273 5.055 1.00 44.75 122 LYS A O 1
ATOM 956 N N . CYS A 1 123 ? 5.323 19.872 5.101 1.00 40.25 123 CYS A N 1
ATOM 957 C CA . CYS A 1 123 ? 6.055 18.738 5.685 1.00 40.25 123 CYS A CA 1
ATOM 958 C C . CYS A 1 123 ? 7.041 18.081 4.697 1.00 40.25 123 CYS A C 1
ATOM 960 O O . CYS A 1 123 ? 8.103 17.601 5.112 1.00 40.25 123 CYS A O 1
ATOM 962 N N . SER A 1 124 ? 6.752 18.122 3.392 1.00 41.91 124 SER A N 1
ATOM 963 C CA . SER A 1 124 ? 7.671 17.648 2.343 1.00 41.91 124 SER A CA 1
ATOM 964 C C . SER A 1 124 ? 8.898 18.552 2.176 1.00 41.91 124 SER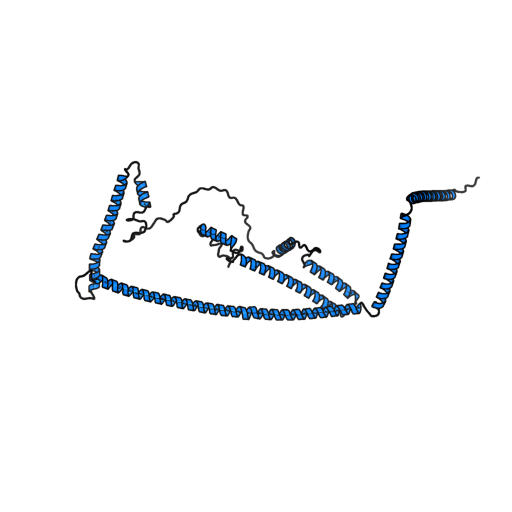 A C 1
ATOM 966 O O . SER A 1 124 ? 9.999 18.061 1.917 1.00 41.91 124 SER A O 1
ATOM 968 N N . ILE A 1 125 ? 8.753 19.864 2.393 1.00 41.25 125 ILE A N 1
ATOM 969 C CA . ILE A 1 125 ? 9.870 20.824 2.345 1.00 41.25 125 ILE A CA 1
ATOM 970 C C . ILE A 1 125 ? 10.836 20.613 3.525 1.00 41.25 125 ILE A C 1
ATOM 972 O O . ILE A 1 125 ? 12.053 20.716 3.359 1.00 41.25 125 ILE A O 1
ATOM 976 N N . MET A 1 126 ? 10.322 20.235 4.697 1.00 38.97 126 MET A N 1
ATOM 977 C CA . MET A 1 126 ? 11.120 20.052 5.917 1.00 38.97 126 MET A CA 1
ATOM 978 C C . MET A 1 126 ? 11.981 18.773 5.905 1.00 38.97 126 MET A C 1
ATOM 980 O O . MET A 1 126 ? 12.958 18.675 6.641 1.00 38.97 126 MET A O 1
ATOM 984 N N . SER A 1 127 ? 11.675 17.821 5.016 1.00 38.16 127 SER A N 1
ATOM 985 C CA . SER A 1 127 ? 12.416 16.557 4.864 1.00 38.16 127 SER A CA 1
ATOM 986 C C . SER A 1 127 ? 13.588 16.631 3.868 1.00 38.16 127 SER A C 1
ATOM 988 O O . SER A 1 127 ? 14.220 15.614 3.583 1.00 38.16 127 SER A O 1
ATOM 990 N N . ARG A 1 128 ? 13.903 17.817 3.320 1.00 38.62 128 ARG A N 1
ATOM 991 C CA . ARG A 1 128 ? 14.999 18.011 2.345 1.00 38.62 128 ARG A CA 1
ATOM 992 C C . ARG A 1 128 ? 16.248 18.688 2.921 1.00 38.62 128 ARG A C 1
ATOM 994 O O . ARG A 1 128 ? 17.215 18.877 2.188 1.00 38.62 128 ARG A O 1
ATOM 1001 N N . SER A 1 129 ? 16.280 19.017 4.212 1.00 32.84 129 SER A N 1
ATOM 1002 C CA . SER A 1 129 ? 17.411 19.710 4.842 1.00 32.84 129 SER A CA 1
ATOM 1003 C C . SER A 1 129 ? 18.312 18.773 5.654 1.00 32.84 129 SER A C 1
ATOM 1005 O O . SER A 1 129 ? 18.382 18.888 6.873 1.00 32.84 129 SER A O 1
ATOM 1007 N N . SER A 1 130 ? 19.020 17.852 4.996 1.00 36.56 130 SER A N 1
ATOM 1008 C CA . SER A 1 130 ? 20.255 17.286 5.567 1.00 36.56 130 SER A CA 1
ATOM 1009 C C . SER A 1 130 ? 21.114 16.583 4.513 1.00 36.56 130 SER A C 1
ATOM 1011 O O . SER A 1 130 ? 21.315 15.377 4.592 1.00 36.56 130 SER A O 1
ATOM 1013 N N . LEU A 1 131 ? 21.644 17.319 3.536 1.00 32.62 131 LEU A N 1
ATOM 1014 C CA . LEU A 1 131 ? 22.935 16.979 2.930 1.00 32.62 131 LEU A CA 1
ATOM 1015 C C . LEU A 1 131 ? 23.648 18.280 2.546 1.00 32.62 131 LEU A C 1
ATOM 1017 O O . LEU A 1 131 ? 23.190 19.029 1.686 1.00 32.62 131 LEU A O 1
ATOM 1021 N N . ASP A 1 132 ? 24.749 18.531 3.248 1.00 27.39 132 ASP A N 1
ATOM 1022 C CA . ASP A 1 132 ? 25.742 19.567 2.984 1.00 27.39 132 ASP A CA 1
ATOM 1023 C C . ASP A 1 132 ? 26.199 19.564 1.522 1.00 27.39 132 ASP A C 1
ATOM 1025 O O . ASP A 1 132 ? 26.579 18.517 0.992 1.00 27.39 132 ASP A O 1
ATOM 1029 N N . SER A 1 133 ? 26.281 20.748 0.912 1.00 29.14 133 SER A N 1
ATOM 1030 C CA . SER A 1 133 ? 27.547 21.326 0.423 1.00 29.14 133 SER A CA 1
ATOM 1031 C C . SER A 1 133 ? 27.288 22.491 -0.537 1.00 29.14 133 SER A C 1
ATOM 1033 O O . SER A 1 133 ? 26.786 22.313 -1.642 1.00 29.14 133 SER A O 1
ATOM 1035 N N . THR A 1 134 ? 27.693 23.675 -0.078 1.00 29.42 134 THR A N 1
ATOM 1036 C CA . THR A 1 134 ? 28.427 24.719 -0.810 1.00 29.42 134 THR A CA 1
ATOM 1037 C C . THR A 1 134 ? 28.018 25.004 -2.258 1.00 29.42 134 THR A C 1
ATOM 1039 O O . THR A 1 134 ? 28.422 24.287 -3.165 1.00 29.42 134 THR A O 1
ATOM 1042 N N . CYS A 1 135 ? 27.365 26.150 -2.481 1.00 26.50 135 CYS A N 1
ATOM 1043 C CA . CYS A 1 135 ? 27.817 27.148 -3.458 1.00 26.50 135 CYS A CA 1
ATOM 1044 C C . CYS A 1 135 ? 27.055 28.471 -3.283 1.00 26.50 135 CYS A C 1
ATOM 1046 O O . CYS A 1 135 ? 25.845 28.516 -3.088 1.00 26.50 135 CYS A O 1
ATOM 1048 N N . THR A 1 136 ? 27.832 29.543 -3.324 1.00 30.27 136 THR A N 1
ATOM 1049 C CA . THR A 1 136 ? 27.507 30.961 -3.155 1.00 30.27 136 THR A CA 1
ATOM 1050 C C . THR A 1 136 ? 26.318 31.441 -3.989 1.00 30.27 136 THR A C 1
ATOM 1052 O O . THR A 1 136 ? 26.316 31.297 -5.210 1.00 30.27 136 THR A O 1
ATOM 1055 N N . GLY A 1 137 ? 25.353 32.090 -3.335 1.00 28.27 137 GLY A N 1
ATOM 1056 C CA . GLY A 1 137 ? 24.314 32.870 -3.999 1.00 28.27 137 GLY A CA 1
ATOM 1057 C C . GLY A 1 137 ? 24.867 34.194 -4.528 1.00 28.27 137 GLY A C 1
ATOM 1058 O O . GLY A 1 137 ? 25.472 34.959 -3.779 1.00 28.27 137 GLY A O 1
ATOM 1059 N N . VAL A 1 138 ? 24.634 34.465 -5.812 1.00 29.84 138 VAL A N 1
ATOM 1060 C CA . VAL A 1 138 ? 24.747 35.800 -6.408 1.00 29.84 138 VAL A CA 1
ATOM 1061 C C . VAL A 1 138 ? 23.361 36.201 -6.905 1.00 29.84 138 VAL A C 1
ATOM 1063 O O . VAL A 1 138 ? 22.738 35.503 -7.702 1.00 29.84 138 VAL A O 1
ATOM 1066 N N . THR A 1 139 ? 22.884 37.323 -6.381 1.00 30.53 139 THR A N 1
ATOM 1067 C CA . THR A 1 139 ? 21.633 38.006 -6.710 1.00 30.53 139 THR A CA 1
ATOM 1068 C C . THR A 1 139 ? 21.661 38.524 -8.152 1.00 30.53 139 THR A C 1
ATOM 1070 O O . THR A 1 139 ? 22.584 39.249 -8.520 1.00 30.53 139 THR A O 1
ATOM 1073 N N . ILE A 1 140 ? 20.641 38.213 -8.958 1.00 28.31 140 ILE A N 1
ATOM 1074 C CA . ILE A 1 140 ? 20.428 38.848 -10.268 1.00 28.31 140 ILE A CA 1
ATOM 1075 C C . ILE A 1 140 ? 19.471 40.026 -10.071 1.00 28.31 140 ILE A C 1
ATOM 1077 O O . ILE A 1 140 ? 18.265 39.842 -9.915 1.00 28.31 140 ILE A O 1
ATOM 1081 N N . SER A 1 141 ? 20.018 41.241 -10.090 1.00 26.17 141 SER A N 1
ATOM 1082 C CA . SER A 1 141 ? 19.242 42.465 -10.294 1.00 26.17 141 SER A CA 1
ATOM 1083 C C . SER A 1 141 ? 19.148 42.735 -11.791 1.00 26.17 141 SER A C 1
ATOM 1085 O O . SER A 1 141 ? 20.160 42.879 -12.473 1.00 26.17 141 SER A O 1
ATOM 1087 N N . SER A 1 142 ? 17.919 42.788 -12.293 1.00 27.28 142 SER A N 1
ATOM 1088 C CA . SER A 1 142 ? 17.609 43.147 -13.674 1.00 27.28 142 SER A CA 1
ATOM 1089 C C . SER A 1 142 ? 17.683 44.662 -13.860 1.00 27.28 142 SER A C 1
ATOM 1091 O O . SER A 1 142 ? 17.000 45.402 -13.156 1.00 27.28 142 SER A O 1
ATOM 1093 N N . SER A 1 143 ? 18.437 45.124 -14.855 1.00 26.30 143 SER A N 1
ATOM 1094 C CA . SER A 1 143 ? 18.203 46.420 -15.492 1.00 26.30 143 SER A CA 1
ATOM 1095 C C . SER A 1 143 ? 18.502 46.313 -16.987 1.00 26.30 143 SER A C 1
ATOM 1097 O O . SER A 1 143 ? 19.641 46.188 -17.424 1.00 26.30 143 SER A O 1
ATOM 1099 N N . SER A 1 144 ? 17.437 46.323 -17.784 1.00 25.73 144 SER A N 1
ATOM 1100 C CA . SER A 1 144 ? 17.501 46.566 -19.223 1.00 25.73 144 SER A CA 1
ATOM 1101 C C . SER A 1 144 ? 17.059 48.000 -19.462 1.00 25.73 144 SER A C 1
ATOM 1103 O O . SER A 1 144 ? 15.948 48.353 -19.080 1.00 25.73 144 SER A O 1
ATOM 1105 N N . ASN A 1 145 ? 17.902 48.800 -20.112 1.00 28.67 145 ASN A N 1
ATOM 1106 C CA . ASN A 1 145 ? 17.450 49.947 -20.888 1.00 28.67 145 ASN A CA 1
ATOM 1107 C C . ASN A 1 145 ? 17.985 49.802 -22.311 1.00 28.67 145 ASN A C 1
ATOM 1109 O O . ASN A 1 145 ? 19.180 49.649 -22.548 1.00 28.67 145 ASN A O 1
ATOM 1113 N N . SER A 1 146 ? 17.025 49.803 -23.225 1.00 26.72 146 SER A N 1
ATOM 1114 C CA . SER A 1 146 ? 17.130 49.703 -24.670 1.00 26.72 146 SER A CA 1
ATOM 1115 C C . SER A 1 146 ? 17.736 50.948 -25.312 1.00 26.72 146 SER A C 1
ATOM 1117 O O . SER A 1 146 ? 17.348 52.054 -24.934 1.00 26.72 146 SER A O 1
ATOM 1119 N N . THR A 1 147 ? 18.460 50.761 -26.419 1.00 27.14 147 THR A N 1
ATOM 1120 C CA . THR A 1 147 ? 18.281 51.625 -27.596 1.00 27.14 147 THR A CA 1
ATOM 1121 C C . THR A 1 147 ? 18.550 50.840 -28.879 1.00 27.14 147 THR A C 1
ATOM 1123 O O . THR A 1 147 ? 19.636 50.306 -29.084 1.00 27.14 147 THR A O 1
ATOM 1126 N N . ASN A 1 148 ? 17.522 50.760 -29.723 1.00 29.16 148 ASN A N 1
ATOM 1127 C CA . ASN A 1 148 ? 17.550 50.182 -31.063 1.00 29.16 148 ASN A CA 1
ATOM 1128 C C . ASN A 1 148 ? 18.291 51.098 -32.036 1.00 29.16 148 ASN A C 1
ATOM 1130 O O . ASN A 1 148 ? 17.934 52.271 -32.106 1.00 29.16 148 ASN A O 1
ATOM 1134 N N . TYR A 1 149 ? 19.147 50.532 -32.892 1.00 26.92 149 TYR A N 1
ATOM 1135 C CA . TYR A 1 149 ? 19.349 51.037 -34.252 1.00 26.92 149 TYR A CA 1
ATOM 1136 C C . TYR A 1 149 ? 19.511 49.855 -35.210 1.00 26.92 149 TYR A C 1
ATOM 1138 O O . TYR A 1 149 ? 20.357 48.981 -35.043 1.00 26.92 149 TYR A O 1
ATOM 1146 N N . THR A 1 150 ? 18.631 49.846 -36.195 1.00 29.66 150 THR A N 1
ATOM 1147 C CA . THR A 1 150 ? 18.582 49.005 -37.387 1.00 29.66 150 THR A CA 1
ATOM 1148 C C . THR A 1 150 ? 19.855 49.096 -38.228 1.00 29.66 150 THR A C 1
ATOM 1150 O O . THR A 1 150 ? 20.271 50.208 -38.538 1.00 29.66 150 THR A O 1
ATOM 1153 N N . ALA A 1 151 ? 20.376 47.964 -38.706 1.00 26.70 151 ALA A N 1
ATOM 1154 C CA . ALA A 1 151 ? 20.881 47.816 -40.076 1.00 26.70 151 ALA A CA 1
ATOM 1155 C C . ALA A 1 151 ? 21.278 46.357 -40.342 1.00 26.70 151 ALA A C 1
ATOM 1157 O O . ALA A 1 151 ? 22.168 45.794 -39.713 1.00 26.70 151 ALA A O 1
ATOM 1158 N N . SER A 1 152 ? 20.598 45.773 -41.317 1.00 34.62 152 SER A N 1
ATOM 1159 C CA . SER A 1 152 ? 21.036 44.632 -42.108 1.00 34.62 152 SER A CA 1
ATOM 1160 C C . SER A 1 152 ? 22.463 44.819 -42.632 1.00 34.62 152 SER A C 1
ATOM 1162 O O . SER A 1 152 ? 22.719 45.810 -43.313 1.00 34.62 152 SER A O 1
ATOM 1164 N N . ASN A 1 153 ? 23.353 43.849 -42.404 1.00 31.81 153 ASN A N 1
ATOM 1165 C CA . ASN A 1 153 ? 24.247 43.385 -43.464 1.00 31.81 153 ASN A CA 1
ATOM 1166 C C . ASN A 1 153 ? 24.948 42.070 -43.111 1.00 31.81 153 ASN A C 1
ATOM 1168 O O . ASN A 1 153 ? 25.662 41.947 -42.120 1.00 31.81 153 ASN A O 1
ATOM 1172 N N . SER A 1 154 ? 24.760 41.110 -44.008 1.00 33.91 154 SER A N 1
ATOM 1173 C CA . SER A 1 154 ? 25.670 40.010 -44.291 1.00 33.91 154 SER A CA 1
ATOM 1174 C C . SER A 1 154 ? 27.042 40.523 -44.742 1.00 33.91 154 SER A C 1
ATOM 1176 O O . SER A 1 154 ? 27.084 41.485 -45.506 1.00 33.91 154 SER A O 1
ATOM 1178 N N . LEU A 1 155 ? 28.095 39.786 -44.359 1.00 32.09 155 LEU A N 1
ATOM 1179 C CA . LEU A 1 155 ? 29.453 39.666 -44.930 1.00 32.09 155 LEU A CA 1
ATOM 1180 C C . LEU A 1 155 ? 30.578 39.977 -43.936 1.00 32.09 155 LEU A C 1
ATOM 1182 O O . LEU A 1 155 ? 30.927 41.125 -43.684 1.00 32.09 155 LEU A O 1
ATOM 1186 N N . SER A 1 156 ? 31.252 38.911 -43.506 1.00 25.52 156 SER A N 1
ATOM 1187 C CA . SER A 1 156 ? 32.680 38.945 -43.202 1.00 25.52 156 SER A CA 1
ATOM 1188 C C . SER A 1 156 ? 33.319 37.643 -43.686 1.00 25.52 156 SER A C 1
ATOM 1190 O O . SER A 1 156 ? 33.357 36.649 -42.964 1.00 25.52 156 SER A O 1
ATOM 1192 N N . CYS A 1 157 ? 33.829 37.650 -44.915 1.00 26.77 157 CYS A N 1
ATOM 1193 C CA . CYS A 1 157 ? 34.942 36.784 -45.280 1.00 26.77 157 CYS A CA 1
ATOM 1194 C C . CYS A 1 157 ? 36.097 37.701 -45.660 1.00 26.77 157 CYS A C 1
ATOM 1196 O O . CYS A 1 157 ? 36.051 38.447 -46.637 1.00 26.77 157 CYS A O 1
ATOM 1198 N N . SER A 1 158 ? 37.069 37.676 -44.763 1.00 27.42 158 SER A N 1
ATOM 1199 C CA . SER A 1 158 ? 38.374 38.298 -44.812 1.00 27.42 158 SER A CA 1
ATOM 1200 C C . SER A 1 158 ? 39.044 38.144 -46.172 1.00 27.42 158 SER A C 1
ATOM 1202 O O . SER A 1 158 ? 39.164 37.047 -46.717 1.00 27.42 158 SER A O 1
ATOM 1204 N N . ALA A 1 159 ? 39.520 39.279 -46.670 1.00 33.78 159 ALA A N 1
ATOM 1205 C CA . ALA A 1 159 ? 40.583 39.353 -47.645 1.00 33.78 159 ALA A CA 1
ATOM 1206 C C . ALA A 1 159 ? 41.830 38.660 -47.092 1.00 33.78 159 ALA A C 1
ATOM 1208 O O . ALA A 1 159 ? 42.250 38.979 -45.986 1.00 33.78 159 ALA A O 1
ATOM 1209 N N . THR A 1 160 ? 42.367 37.729 -47.871 1.00 36.28 160 THR A N 1
ATOM 1210 C CA . THR A 1 160 ? 43.767 37.609 -48.302 1.00 36.28 160 THR A CA 1
ATOM 1211 C C . THR A 1 160 ? 43.915 36.187 -48.805 1.00 36.28 160 THR A C 1
ATOM 1213 O O . THR A 1 160 ? 43.992 35.273 -48.000 1.00 36.28 160 THR A O 1
ATOM 1216 N N . ASP A 1 161 ? 43.912 36.007 -50.121 1.00 26.34 161 ASP A N 1
ATOM 1217 C CA . ASP A 1 161 ? 44.766 34.998 -50.734 1.00 26.34 161 ASP A CA 1
ATOM 1218 C C . ASP A 1 161 ? 44.932 35.334 -52.213 1.00 26.34 161 ASP A C 1
ATOM 1220 O O . ASP A 1 161 ? 44.009 35.269 -53.030 1.00 26.34 161 ASP A O 1
ATOM 1224 N N . ILE A 1 162 ? 46.147 35.786 -52.513 1.00 41.03 162 ILE A N 1
ATOM 1225 C CA . ILE A 1 162 ? 46.725 35.820 -53.848 1.00 41.03 162 ILE A CA 1
ATOM 1226 C C . ILE A 1 162 ? 47.026 34.360 -54.179 1.00 41.03 162 ILE A C 1
ATOM 1228 O O . ILE A 1 162 ? 48.087 33.837 -53.864 1.00 41.03 162 ILE A O 1
ATOM 1232 N N . VAL A 1 163 ? 46.047 33.683 -54.764 1.00 36.06 163 VAL A N 1
ATOM 1233 C CA . VAL A 1 163 ? 46.244 32.410 -55.452 1.00 36.06 163 VAL A CA 1
ATOM 1234 C C . VAL A 1 163 ? 45.702 32.637 -56.851 1.00 36.06 163 VAL A C 1
ATOM 1236 O O . VAL A 1 163 ? 44.499 32.835 -57.019 1.00 36.06 163 VAL A O 1
ATOM 1239 N N . GLU A 1 164 ? 46.597 32.710 -57.840 1.00 39.28 164 GLU A N 1
ATOM 1240 C CA . GLU A 1 164 ? 46.230 32.694 -59.258 1.00 39.28 164 GLU A CA 1
ATOM 1241 C C . GLU A 1 164 ? 45.448 31.398 -59.525 1.00 39.28 164 GLU A C 1
ATOM 1243 O O . GLU A 1 164 ? 46.016 30.309 -59.410 1.00 39.28 164 GLU A O 1
ATOM 1248 N N . PRO A 1 165 ? 44.147 31.463 -59.858 1.00 43.38 165 PRO A N 1
ATOM 1249 C CA . PRO A 1 165 ? 43.426 30.286 -60.295 1.00 43.38 165 PRO A CA 1
ATOM 1250 C C . PRO A 1 165 ? 43.812 30.028 -61.750 1.00 43.38 165 PRO A C 1
ATOM 1252 O O . PRO A 1 165 ? 43.755 30.938 -62.586 1.00 43.38 165 PRO A O 1
ATOM 1255 N N . GLY A 1 166 ? 44.181 28.778 -62.035 1.00 46.62 166 GLY A N 1
ATOM 1256 C CA . GLY A 1 166 ? 44.362 28.266 -63.388 1.00 46.62 166 GLY A CA 1
ATOM 1257 C C . GLY A 1 166 ? 43.130 28.475 -64.277 1.00 46.62 166 GLY A C 1
ATOM 1258 O O . GLY A 1 166 ? 42.117 29.037 -63.872 1.00 46.62 166 GLY A O 1
ATOM 1259 N N . LEU A 1 167 ? 43.241 28.011 -65.520 1.00 47.03 167 LEU A N 1
ATOM 1260 C CA . LEU A 1 167 ? 42.428 28.343 -66.703 1.00 47.03 167 LEU A CA 1
ATOM 1261 C C . LEU A 1 167 ? 40.882 28.220 -66.584 1.00 47.03 167 LEU A C 1
ATOM 1263 O O . LEU A 1 167 ? 40.182 28.584 -67.525 1.00 47.03 167 LEU A O 1
ATOM 1267 N N . GLY A 1 168 ? 40.326 27.781 -65.450 1.00 47.91 168 GLY A N 1
ATOM 1268 C CA . GLY A 1 168 ? 38.893 27.799 -65.138 1.00 47.91 168 GLY A CA 1
ATOM 1269 C C . GLY A 1 168 ? 38.525 28.946 -64.189 1.00 47.91 168 GLY A C 1
ATOM 1270 O O . GLY A 1 168 ? 38.949 28.978 -63.036 1.00 47.91 168 GLY A O 1
ATOM 1271 N N . GLY A 1 169 ? 37.727 29.904 -64.665 1.00 53.38 169 GLY A N 1
ATOM 1272 C CA . GLY A 1 169 ? 37.296 31.056 -63.866 1.00 53.38 169 GLY A CA 1
ATOM 1273 C C . GLY A 1 169 ? 36.505 30.665 -62.609 1.00 53.38 169 GLY A C 1
ATOM 1274 O O . GLY A 1 169 ? 35.627 29.808 -62.650 1.00 53.38 169 GLY A O 1
ATOM 1275 N N . VAL A 1 170 ? 36.792 31.333 -61.489 1.00 56.19 170 VAL A N 1
ATOM 1276 C CA . VAL A 1 170 ? 36.009 31.243 -60.244 1.00 56.19 170 VAL A CA 1
ATOM 1277 C C . VAL A 1 170 ? 34.644 31.923 -60.455 1.00 56.19 170 VAL A C 1
ATOM 1279 O O . VAL A 1 170 ? 34.607 33.004 -61.055 1.00 56.19 170 VAL A O 1
ATOM 1282 N N . PRO A 1 171 ? 33.522 31.365 -59.954 1.00 56.00 171 PRO A N 1
ATOM 1283 C CA . PRO A 1 171 ? 32.215 32.015 -60.035 1.00 56.00 171 PRO A CA 1
ATOM 1284 C C . PRO A 1 171 ? 32.264 33.455 -59.499 1.00 56.00 171 PRO A C 1
ATOM 1286 O O . PRO A 1 171 ? 32.909 33.729 -58.488 1.00 56.00 171 PRO A O 1
ATOM 1289 N N . ASN A 1 172 ? 31.577 34.382 -60.173 1.00 57.69 172 ASN A N 1
ATOM 1290 C CA . ASN A 1 172 ? 31.552 35.824 -59.869 1.00 57.69 172 ASN A CA 1
ATOM 1291 C C . ASN A 1 172 ? 32.873 36.593 -60.082 1.00 57.69 172 ASN A C 1
ATOM 1293 O O . ASN A 1 172 ? 33.046 37.680 -59.522 1.00 57.69 172 ASN A O 1
ATOM 1297 N N . ARG A 1 173 ? 33.791 36.080 -60.914 1.00 67.19 173 ARG A N 1
ATOM 1298 C CA . ARG A 1 173 ? 34.986 36.812 -61.372 1.00 67.19 173 ARG A CA 1
ATOM 1299 C C . ARG A 1 173 ? 35.131 36.721 -62.892 1.00 67.19 173 ARG A C 1
ATOM 1301 O O . ARG A 1 173 ? 35.496 35.673 -63.416 1.00 67.19 173 ARG A O 1
ATOM 1308 N N . PHE A 1 174 ? 34.889 37.818 -63.610 1.00 69.75 174 PHE A N 1
ATOM 1309 C CA . PHE A 1 174 ? 35.101 37.881 -65.064 1.00 69.75 174 PHE A CA 1
ATOM 1310 C C . PHE A 1 174 ? 36.491 38.458 -65.349 1.00 69.75 174 PHE A C 1
ATOM 1312 O O . PHE A 1 174 ? 36.778 39.573 -64.929 1.00 69.75 174 PHE A O 1
ATOM 1319 N N . LEU A 1 175 ? 37.388 37.692 -65.987 1.00 68.88 175 LEU A N 1
ATOM 1320 C CA . LEU A 1 175 ? 38.791 38.089 -66.240 1.00 68.88 175 LEU A CA 1
ATOM 1321 C C . LEU A 1 175 ? 39.550 38.568 -64.977 1.00 68.88 175 LEU A C 1
ATOM 1323 O O . LEU A 1 175 ? 40.426 39.426 -65.031 1.00 68.88 175 LEU A O 1
ATOM 1327 N N . GLY A 1 176 ? 39.194 38.023 -63.807 1.00 69.00 176 GLY A N 1
ATOM 1328 C CA . GLY A 1 176 ? 39.755 38.431 -62.510 1.00 69.00 176 GLY A CA 1
ATOM 1329 C C . GLY A 1 176 ? 39.158 39.720 -61.924 1.00 69.00 176 GLY A C 1
ATOM 1330 O O . GLY A 1 176 ? 39.490 40.085 -60.797 1.00 69.00 176 GLY A O 1
ATOM 1331 N N . ILE A 1 177 ? 38.242 40.385 -62.633 1.00 75.25 177 ILE A N 1
ATOM 1332 C CA . ILE A 1 177 ? 37.502 41.549 -62.140 1.00 75.25 177 ILE A CA 1
ATOM 1333 C C . ILE A 1 177 ? 36.429 41.072 -61.155 1.00 75.25 177 ILE A C 1
ATOM 1335 O O . ILE A 1 177 ? 35.582 40.238 -61.477 1.00 75.25 177 ILE A O 1
ATOM 1339 N N . THR A 1 178 ? 36.480 41.607 -59.935 1.00 76.56 178 THR A N 1
ATOM 1340 C CA . THR A 1 178 ? 35.506 41.351 -58.860 1.00 76.56 178 THR A CA 1
ATOM 1341 C C . THR A 1 178 ? 34.603 42.583 -58.703 1.00 76.56 178 THR A C 1
ATOM 1343 O O . THR A 1 178 ? 35.094 43.696 -58.898 1.00 76.56 178 THR A O 1
ATOM 1346 N N . PRO A 1 179 ? 33.325 42.458 -58.294 1.00 72.50 179 PRO A N 1
ATOM 1347 C CA . PRO A 1 179 ? 32.458 43.620 -58.059 1.00 72.50 179 PRO A CA 1
ATOM 1348 C C . PRO A 1 179 ? 33.066 44.679 -57.120 1.00 72.50 179 PRO A C 1
ATOM 1350 O O . PRO A 1 179 ? 32.894 45.873 -57.338 1.00 72.50 179 PRO A O 1
ATOM 1353 N N . ALA A 1 180 ? 33.857 44.251 -56.129 1.00 71.44 180 ALA A N 1
ATOM 1354 C CA . ALA A 1 180 ? 34.601 45.142 -55.237 1.00 71.44 180 ALA A CA 1
ATOM 1355 C C . ALA A 1 180 ? 35.689 45.966 -55.955 1.00 71.44 180 ALA A C 1
ATOM 1357 O O . ALA A 1 180 ? 35.886 47.129 -55.617 1.00 71.44 180 ALA A O 1
ATOM 1358 N N . TYR A 1 181 ? 36.354 45.391 -56.966 1.00 77.94 181 TYR A N 1
ATOM 1359 C CA . TYR A 1 181 ? 37.340 46.100 -57.788 1.00 77.94 181 TYR A CA 1
ATOM 1360 C C . TYR A 1 181 ? 36.661 47.214 -58.588 1.00 77.94 181 TYR A C 1
ATOM 1362 O O . TYR A 1 181 ? 37.095 48.353 -58.509 1.00 77.94 181 TYR A O 1
ATOM 1370 N N . LEU A 1 182 ? 35.541 46.925 -59.265 1.00 73.38 182 LEU A N 1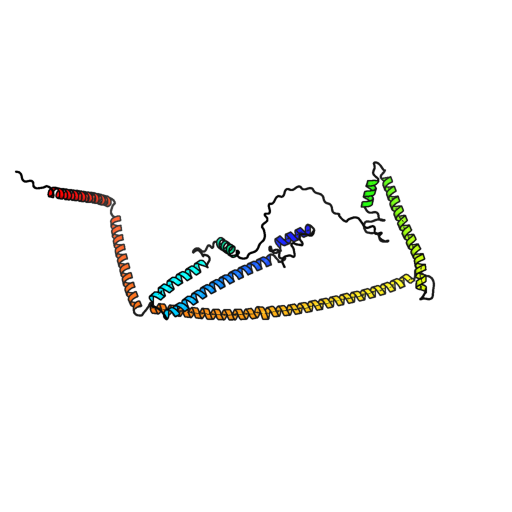
ATOM 1371 C CA . LEU A 1 182 ? 34.786 47.944 -60.010 1.00 73.38 182 LEU A CA 1
ATOM 1372 C C . LEU A 1 182 ? 34.337 49.099 -59.110 1.00 73.38 182 LEU A C 1
ATOM 1374 O O . LEU A 1 182 ? 34.470 50.261 -59.491 1.00 73.38 182 LEU A O 1
ATOM 1378 N N . TRP A 1 183 ? 33.869 48.780 -57.900 1.00 68.81 183 TRP A N 1
ATOM 1379 C CA . TRP A 1 183 ? 33.464 49.783 -56.917 1.00 68.81 183 TRP A CA 1
ATOM 1380 C C . TRP A 1 183 ? 34.640 50.661 -56.477 1.00 68.81 183 TRP A C 1
ATOM 1382 O O . TRP A 1 183 ? 34.529 51.883 -56.426 1.00 68.81 183 TRP A O 1
ATOM 1392 N N . GLN A 1 184 ? 35.795 50.054 -56.209 1.00 71.44 184 GLN A N 1
ATOM 1393 C CA . GLN A 1 184 ? 36.994 50.771 -55.785 1.00 71.44 184 GLN A CA 1
ATOM 1394 C C . GLN A 1 184 ? 37.581 51.643 -56.905 1.00 71.44 184 GLN A C 1
ATOM 1396 O O . GLN A 1 184 ? 37.959 52.785 -56.644 1.00 71.44 184 GLN A O 1
ATOM 1401 N N . THR A 1 185 ? 37.589 51.157 -58.149 1.00 68.81 185 THR A N 1
ATOM 1402 C CA . THR A 1 185 ? 38.044 51.921 -59.320 1.00 68.81 185 THR A CA 1
ATOM 1403 C C . THR A 1 185 ? 37.103 53.091 -59.618 1.00 68.81 185 THR A C 1
ATOM 1405 O O . THR A 1 185 ? 37.570 54.187 -59.921 1.00 68.81 185 THR A O 1
ATOM 1408 N N . GLN A 1 186 ? 35.789 52.905 -59.444 1.00 66.19 186 GLN A N 1
ATOM 1409 C CA . GLN A 1 186 ? 34.803 53.983 -59.565 1.00 66.19 186 GLN A CA 1
ATOM 1410 C C . GLN A 1 186 ? 34.970 55.052 -58.470 1.00 66.19 186 GLN A C 1
ATOM 1412 O O . GLN A 1 186 ? 34.840 56.242 -58.753 1.00 66.19 186 GLN A O 1
ATOM 1417 N N . LEU A 1 187 ? 35.299 54.658 -57.232 1.00 64.06 187 LEU A N 1
ATOM 1418 C CA . LEU A 1 187 ? 35.569 55.607 -56.146 1.00 64.06 187 LEU A CA 1
ATOM 1419 C C . LEU A 1 187 ? 36.900 56.360 -56.319 1.00 64.06 187 LEU A C 1
ATOM 1421 O O . LEU A 1 187 ? 36.960 57.546 -56.003 1.00 64.06 187 LEU A O 1
ATOM 1425 N N . GLN A 1 188 ? 37.959 55.708 -56.810 1.00 63.12 188 GLN A N 1
ATOM 1426 C CA . GLN A 1 188 ? 39.281 56.335 -56.966 1.00 63.12 188 GLN A CA 1
ATOM 1427 C C . GLN A 1 188 ? 39.383 57.277 -58.172 1.00 63.12 188 GLN A C 1
ATOM 1429 O O . GLN A 1 188 ? 40.139 58.244 -58.113 1.00 63.12 188 GLN A O 1
ATOM 1434 N N . GLN A 1 189 ? 38.621 57.041 -59.245 1.00 60.34 189 GLN A N 1
ATOM 1435 C CA . GLN A 1 189 ? 38.619 57.906 -60.434 1.00 60.34 189 GLN A CA 1
ATOM 1436 C C . GLN A 1 189 ? 37.627 59.078 -60.351 1.00 60.34 189 GLN A C 1
ATOM 1438 O O . GLN A 1 189 ? 37.486 59.835 -61.307 1.00 60.34 189 GLN A O 1
ATOM 1443 N N . SER A 1 190 ? 36.968 59.282 -59.205 1.00 51.44 190 SER A N 1
ATOM 1444 C CA . SER A 1 190 ? 36.086 60.430 -58.983 1.00 51.44 190 SER A CA 1
ATOM 1445 C C . SER A 1 190 ? 36.803 61.586 -58.270 1.00 51.44 190 SER A C 1
ATOM 1447 O O . SER A 1 190 ? 36.795 61.660 -57.038 1.00 51.44 190 SER A O 1
ATOM 1449 N N . PRO A 1 191 ? 37.256 62.593 -59.031 1.00 50.78 191 PRO A N 1
ATOM 1450 C CA . PRO A 1 191 ? 37.101 63.978 -58.622 1.00 50.78 191 PRO A CA 1
ATOM 1451 C C . PRO A 1 191 ? 36.349 64.740 -59.723 1.00 50.78 191 PRO A C 1
ATOM 1453 O O . PRO A 1 191 ? 36.950 65.222 -60.668 1.00 50.78 191 PRO A O 1
ATOM 1456 N N . PHE A 1 192 ? 35.022 64.820 -59.581 1.00 53.12 192 PHE A N 1
ATOM 1457 C CA . PHE A 1 192 ? 34.092 65.692 -60.316 1.00 53.12 192 PHE A CA 1
ATOM 1458 C C . PHE A 1 192 ? 34.272 65.810 -61.853 1.00 53.12 192 PHE A C 1
ATOM 1460 O O . PHE A 1 192 ? 35.085 66.581 -62.349 1.00 53.12 192 PHE A O 1
ATOM 1467 N N . CYS A 1 193 ? 33.336 65.177 -62.581 1.00 55.00 193 CYS A N 1
ATOM 1468 C CA . CYS A 1 193 ? 33.015 65.384 -64.007 1.00 55.00 193 CYS A CA 1
ATOM 1469 C C . CYS A 1 193 ? 33.940 64.713 -65.046 1.00 55.00 193 CYS A C 1
ATOM 1471 O O . CYS A 1 193 ? 34.465 65.379 -65.933 1.00 55.00 193 CYS A O 1
ATOM 1473 N N . LEU A 1 194 ? 34.069 63.383 -64.986 1.00 56.72 194 LEU A N 1
ATOM 1474 C CA . LEU A 1 194 ? 34.416 62.575 -66.165 1.00 56.72 194 LEU A CA 1
ATOM 1475 C C . LEU A 1 194 ? 33.118 62.124 -66.854 1.00 56.72 194 LEU A C 1
ATOM 1477 O O . LEU A 1 194 ? 32.175 61.705 -66.174 1.00 56.72 194 LEU A O 1
ATOM 1481 N N . ASP A 1 195 ? 33.049 62.247 -68.183 1.00 63.03 195 ASP A N 1
ATOM 1482 C CA . ASP A 1 195 ? 31.896 61.797 -68.973 1.00 63.03 195 ASP A CA 1
ATOM 1483 C C . ASP A 1 195 ? 31.740 60.279 -68.803 1.00 63.03 195 ASP A C 1
ATOM 1485 O O . ASP A 1 195 ? 32.715 59.527 -68.834 1.00 63.03 195 ASP A O 1
ATOM 1489 N N . MET A 1 196 ? 30.509 59.796 -68.628 1.00 67.94 196 MET A N 1
ATOM 1490 C CA . MET A 1 196 ? 30.238 58.376 -68.357 1.00 67.94 196 MET A CA 1
ATOM 1491 C C . MET A 1 196 ? 30.778 57.463 -69.476 1.00 67.94 196 MET A C 1
ATOM 1493 O O . MET A 1 196 ? 31.071 56.288 -69.252 1.00 67.94 196 MET A O 1
ATOM 1497 N N . LYS A 1 197 ? 30.959 58.024 -70.677 1.00 71.88 197 LYS A N 1
ATOM 1498 C CA . LYS A 1 197 ? 31.586 57.372 -71.829 1.00 71.88 197 LYS A CA 1
ATOM 1499 C C . LYS A 1 197 ? 33.089 57.149 -71.668 1.00 71.88 197 LYS A C 1
ATOM 1501 O O . LYS A 1 197 ? 33.579 56.119 -72.113 1.00 71.88 197 LYS A O 1
ATOM 1506 N N . GLU A 1 198 ? 33.814 58.057 -71.021 1.00 72.44 198 GLU A N 1
ATOM 1507 C CA . GLU A 1 198 ? 35.257 57.908 -70.788 1.00 72.44 198 GLU A CA 1
ATOM 1508 C C . GLU A 1 198 ? 35.533 56.814 -69.753 1.00 72.44 198 GLU A C 1
ATOM 1510 O O . GLU A 1 198 ? 36.431 56.000 -69.946 1.00 72.44 198 GLU A O 1
ATOM 1515 N N . TYR A 1 199 ? 34.698 56.706 -68.714 1.00 73.88 199 TYR A N 1
ATOM 1516 C CA . TYR A 1 199 ? 34.770 55.593 -67.760 1.00 73.88 199 TYR A CA 1
ATOM 1517 C C . TYR A 1 199 ? 34.511 54.237 -68.434 1.00 73.88 199 TYR A C 1
ATOM 1519 O O . TYR A 1 199 ? 35.246 53.277 -68.202 1.00 73.88 199 TYR A O 1
ATOM 1527 N N . GLN A 1 200 ? 33.500 54.159 -69.306 1.00 75.50 200 GLN A N 1
ATOM 1528 C CA . GLN A 1 200 ? 33.226 52.945 -70.081 1.00 75.50 200 GLN A CA 1
ATOM 1529 C C . GLN A 1 200 ? 34.387 52.573 -71.010 1.00 75.50 200 GLN A C 1
ATOM 1531 O O . GLN A 1 200 ? 34.689 51.390 -71.135 1.00 75.50 200 GLN A O 1
ATOM 1536 N N . LEU A 1 201 ? 35.056 53.562 -71.610 1.00 80.06 201 LEU A N 1
ATOM 1537 C CA . LEU A 1 201 ? 36.181 53.355 -72.524 1.00 80.06 201 LEU A CA 1
ATOM 1538 C C . LEU A 1 201 ? 37.467 52.929 -71.785 1.00 80.06 201 LEU A C 1
ATOM 1540 O O . LEU A 1 201 ? 38.196 52.053 -72.244 1.00 80.06 201 LEU A O 1
ATOM 1544 N N . CYS A 1 202 ? 37.715 53.470 -70.590 1.00 76.50 202 CYS A N 1
ATOM 1545 C CA . CYS A 1 202 ? 38.787 53.001 -69.707 1.00 76.50 202 CYS A CA 1
ATOM 1546 C C . CYS A 1 202 ? 38.539 51.567 -69.224 1.00 76.50 202 CYS A C 1
ATOM 1548 O O . CYS A 1 202 ? 39.455 50.746 -69.208 1.00 76.50 202 CYS A O 1
ATOM 1550 N N . LEU A 1 203 ? 37.295 51.248 -68.855 1.00 79.31 203 LEU A N 1
ATOM 1551 C CA . LEU A 1 203 ? 36.933 49.901 -68.433 1.00 79.31 203 LEU A CA 1
ATOM 1552 C C . LEU A 1 203 ? 37.040 48.896 -69.589 1.00 79.31 203 LEU A C 1
ATOM 1554 O O . LEU A 1 203 ? 37.491 47.776 -69.363 1.00 79.31 203 LEU A O 1
ATOM 1558 N N . SER A 1 204 ? 36.665 49.279 -70.816 1.00 80.00 204 SER A N 1
ATOM 1559 C CA . SER A 1 204 ? 36.820 48.406 -71.983 1.00 80.00 204 SER A CA 1
ATOM 1560 C C . SER A 1 204 ? 38.286 48.137 -72.304 1.00 80.00 204 SER A C 1
ATOM 1562 O O . SER A 1 204 ? 38.629 46.981 -72.520 1.00 80.00 204 SER A O 1
ATOM 1564 N N . HIS A 1 205 ? 39.162 49.146 -72.244 1.00 81.69 205 HIS A N 1
ATOM 1565 C CA . HIS A 1 205 ? 40.599 48.939 -72.451 1.00 81.69 205 HIS A CA 1
ATOM 1566 C C . HIS A 1 205 ? 41.243 48.066 -71.367 1.00 81.69 205 HIS A C 1
ATOM 1568 O O . HIS A 1 205 ? 42.090 47.238 -71.680 1.00 81.69 205 HIS A O 1
ATOM 1574 N N . GLU A 1 206 ? 40.822 48.187 -70.105 1.00 82.00 206 GLU A N 1
ATOM 1575 C CA . GLU A 1 206 ? 41.297 47.310 -69.024 1.00 82.00 206 GLU A CA 1
ATOM 1576 C C . GLU A 1 206 ? 40.821 45.858 -69.217 1.00 82.00 206 GLU A C 1
ATOM 1578 O O . GLU A 1 206 ? 41.566 44.909 -68.970 1.00 82.00 206 GLU A O 1
ATOM 1583 N N . ILE A 1 207 ? 39.580 45.667 -69.676 1.00 82.00 207 ILE A N 1
ATOM 1584 C CA . ILE A 1 207 ? 39.043 44.344 -70.022 1.00 82.00 207 ILE A CA 1
ATOM 1585 C C . ILE A 1 207 ? 39.808 43.747 -71.208 1.00 82.00 207 ILE A C 1
ATOM 1587 O O . ILE A 1 207 ? 40.172 42.574 -71.151 1.00 82.00 207 ILE A O 1
ATOM 1591 N N . GLU A 1 208 ? 40.068 44.538 -72.249 1.00 84.31 208 GLU A N 1
ATOM 1592 C CA . GLU A 1 208 ? 40.840 44.128 -73.425 1.00 84.31 208 GLU A CA 1
ATOM 1593 C C . GLU A 1 208 ? 42.275 43.760 -73.054 1.00 84.31 208 GLU A C 1
ATOM 1595 O O . GLU A 1 208 ? 42.707 42.672 -73.411 1.00 84.31 208 GLU A O 1
ATOM 1600 N N . ALA A 1 209 ? 42.974 44.576 -72.261 1.00 83.75 209 ALA A N 1
ATOM 1601 C CA . ALA A 1 209 ? 44.344 44.293 -71.833 1.00 83.75 209 ALA A CA 1
ATOM 1602 C C . ALA A 1 209 ? 44.443 43.001 -71.006 1.00 83.75 209 ALA A C 1
ATOM 1604 O O . ALA A 1 209 ? 45.355 42.200 -71.193 1.00 83.75 209 ALA A O 1
ATOM 1605 N N . ARG A 1 210 ? 43.476 42.746 -70.114 1.00 83.50 210 ARG A N 1
ATOM 1606 C CA . ARG A 1 210 ? 43.429 41.492 -69.339 1.00 83.50 210 ARG A CA 1
ATOM 1607 C C . ARG A 1 210 ? 43.061 40.289 -70.192 1.00 83.50 210 ARG A C 1
ATOM 1609 O O . ARG A 1 210 ? 43.493 39.176 -69.900 1.00 83.50 210 ARG A O 1
ATOM 1616 N N . LEU A 1 211 ? 42.214 40.487 -71.198 1.00 82.12 211 LEU A N 1
ATOM 1617 C CA . LEU A 1 211 ? 41.883 39.449 -72.163 1.00 82.12 211 LEU A CA 1
ATOM 1618 C C . LEU A 1 211 ? 43.106 39.123 -73.027 1.00 82.12 211 LEU A C 1
ATOM 1620 O O . LEU A 1 211 ? 43.404 37.948 -73.198 1.00 82.12 211 LEU A O 1
ATOM 1624 N N . GLU A 1 212 ? 43.828 40.137 -73.499 1.00 85.69 212 GLU A N 1
ATOM 1625 C CA . GLU A 1 212 ? 45.079 40.015 -74.249 1.00 85.69 212 GLU A CA 1
ATOM 1626 C C . GLU A 1 212 ? 46.134 39.283 -73.417 1.00 85.69 212 GLU A C 1
ATOM 1628 O O . GLU A 1 212 ? 46.608 38.244 -73.851 1.00 85.69 212 GLU A O 1
ATOM 1633 N N . GLU A 1 213 ? 46.364 39.677 -72.160 1.00 82.94 213 GLU A N 1
ATOM 1634 C CA . GLU A 1 213 ? 47.280 38.969 -71.251 1.00 82.94 213 GLU A CA 1
ATOM 1635 C C . GLU A 1 213 ? 46.870 37.501 -71.043 1.00 82.94 213 GLU A C 1
ATOM 1637 O O . GLU A 1 213 ? 47.714 36.607 -70.978 1.00 82.94 213 GLU A O 1
ATOM 1642 N N . LYS A 1 214 ? 45.567 37.210 -70.934 1.00 81.44 214 LYS A N 1
ATOM 1643 C CA . LYS A 1 214 ? 45.089 35.825 -70.815 1.00 81.44 214 LYS A CA 1
ATOM 1644 C C . LYS A 1 214 ? 45.247 35.036 -72.112 1.00 81.44 214 LYS A C 1
ATOM 1646 O O . LYS A 1 214 ? 45.545 33.847 -72.030 1.00 81.44 214 LYS A O 1
ATOM 1651 N N . CYS A 1 215 ? 45.043 35.665 -73.265 1.00 79.31 215 CYS A N 1
ATOM 1652 C CA . CYS A 1 215 ? 45.274 35.073 -74.579 1.00 79.31 215 CYS A CA 1
ATOM 1653 C C . CYS A 1 215 ? 46.766 34.824 -74.819 1.00 79.31 215 CYS A C 1
ATOM 1655 O O . CYS A 1 215 ? 47.107 33.746 -75.294 1.00 79.31 215 CYS A O 1
ATOM 1657 N N . ASP A 1 216 ? 47.640 35.741 -74.408 1.00 81.50 216 ASP A N 1
ATOM 1658 C CA . ASP A 1 216 ? 49.095 35.600 -74.466 1.00 81.50 216 ASP A CA 1
ATOM 1659 C C . ASP A 1 216 ? 49.572 34.493 -73.529 1.00 81.50 216 ASP A C 1
ATOM 1661 O O . ASP A 1 216 ? 50.308 33.612 -73.954 1.00 81.50 216 ASP A O 1
ATOM 1665 N N . LYS A 1 217 ? 49.058 34.423 -72.294 1.00 79.44 217 LYS A N 1
ATOM 1666 C CA . LYS A 1 217 ? 49.311 33.286 -71.388 1.00 79.44 217 LYS A CA 1
ATOM 1667 C C . LYS A 1 217 ? 48.832 31.953 -71.973 1.00 79.44 217 LYS A C 1
ATOM 1669 O O . LYS A 1 217 ? 49.440 30.921 -71.710 1.00 79.44 217 LYS A O 1
ATOM 1674 N N . LEU A 1 218 ? 47.742 31.951 -72.743 1.00 73.12 218 LEU A N 1
ATOM 1675 C CA . LEU A 1 218 ? 47.238 30.768 -73.452 1.00 73.12 218 LEU A CA 1
ATOM 1676 C C . LEU A 1 218 ? 48.119 30.399 -74.649 1.00 73.12 218 LEU A C 1
ATOM 1678 O O . LEU A 1 218 ? 48.377 29.218 -74.864 1.00 73.12 218 LEU A O 1
ATOM 1682 N N . ALA A 1 219 ? 48.592 31.389 -75.403 1.00 74.25 219 ALA A N 1
ATOM 1683 C CA . ALA A 1 219 ? 49.532 31.201 -76.498 1.00 74.25 219 ALA A CA 1
ATOM 1684 C C . ALA A 1 219 ? 50.878 30.684 -75.973 1.00 74.25 219 ALA A C 1
ATOM 1686 O O . ALA A 1 219 ? 51.396 29.708 -76.506 1.00 74.25 219 ALA A O 1
ATOM 1687 N N . ASP A 1 220 ? 51.382 31.242 -74.873 1.00 72.38 220 ASP A N 1
ATOM 1688 C CA . ASP A 1 220 ? 52.582 30.779 -74.181 1.00 72.38 220 ASP A CA 1
ATOM 1689 C C . ASP A 1 220 ? 52.386 29.375 -73.606 1.00 72.38 220 ASP A C 1
ATOM 1691 O O . ASP A 1 220 ? 53.268 28.539 -73.756 1.00 72.38 220 ASP A O 1
ATOM 1695 N N . ALA A 1 221 ? 51.230 29.058 -73.014 1.00 68.44 221 ALA A N 1
ATOM 1696 C CA . ALA A 1 221 ? 50.934 27.702 -72.550 1.00 68.44 221 ALA A CA 1
ATOM 1697 C C . ALA A 1 221 ? 50.888 26.692 -73.708 1.00 68.44 221 ALA A C 1
ATOM 1699 O O . ALA A 1 221 ? 51.392 25.585 -73.554 1.00 68.44 221 ALA A O 1
ATOM 1700 N N . LEU A 1 222 ? 50.350 27.074 -74.871 1.00 60.59 222 LEU A N 1
ATOM 1701 C CA . LEU A 1 222 ? 50.344 26.237 -76.076 1.00 60.59 222 LEU A CA 1
ATOM 1702 C C . LEU A 1 222 ? 51.744 26.090 -76.697 1.00 60.59 222 LEU A C 1
ATOM 1704 O O . LEU A 1 222 ? 52.090 25.003 -77.148 1.00 60.59 222 LEU A O 1
ATOM 1708 N N . VAL A 1 223 ? 52.580 27.133 -76.678 1.00 59.78 223 VAL A N 1
ATOM 1709 C CA . VAL A 1 223 ? 53.981 27.076 -77.144 1.00 59.78 223 VAL A CA 1
ATOM 1710 C C . VAL A 1 223 ? 54.864 26.283 -76.169 1.00 59.78 223 VAL A C 1
ATOM 1712 O O . VAL A 1 223 ? 55.755 25.545 -76.594 1.00 59.78 223 VAL A O 1
ATOM 1715 N N . ILE A 1 224 ? 54.602 26.377 -74.861 1.00 55.69 224 ILE A N 1
ATOM 1716 C CA . ILE A 1 224 ? 55.242 25.556 -73.825 1.00 55.69 224 ILE A CA 1
ATOM 1717 C C . ILE A 1 224 ? 54.766 24.106 -73.925 1.00 55.69 224 ILE A C 1
ATOM 1719 O O . ILE A 1 224 ? 55.581 23.219 -73.692 1.00 55.69 224 ILE A O 1
ATOM 1723 N N . ASP A 1 225 ? 53.523 23.837 -74.332 1.00 52.38 225 ASP A N 1
ATOM 1724 C CA . ASP A 1 225 ? 53.073 22.477 -74.642 1.00 52.38 225 ASP A CA 1
ATOM 1725 C C . ASP A 1 225 ? 53.687 21.953 -75.946 1.00 52.38 225 ASP A C 1
ATOM 1727 O O . ASP A 1 225 ? 53.998 20.775 -75.994 1.00 52.38 225 ASP A O 1
ATOM 1731 N N . ASP A 1 226 ? 53.993 22.772 -76.958 1.00 52.03 226 ASP A N 1
ATOM 1732 C CA . ASP A 1 226 ? 54.730 22.316 -78.156 1.00 52.03 226 ASP A CA 1
ATOM 1733 C C . ASP A 1 226 ? 56.213 21.991 -77.848 1.00 52.03 226 ASP A C 1
ATOM 1735 O O . ASP A 1 226 ? 56.771 20.999 -78.333 1.00 52.03 226 ASP A O 1
ATOM 1739 N N . ILE A 1 227 ? 56.863 22.764 -76.967 1.00 54.75 227 ILE A N 1
ATOM 1740 C CA . ILE A 1 227 ? 58.239 22.497 -76.493 1.00 54.75 227 ILE A CA 1
ATOM 1741 C C . ILE A 1 227 ? 58.257 21.372 -75.436 1.00 54.75 227 ILE A C 1
ATOM 1743 O O . ILE A 1 227 ? 59.181 20.554 -75.394 1.00 54.75 227 ILE A O 1
ATOM 1747 N N . GLY A 1 228 ? 57.217 21.283 -74.608 1.00 51.88 228 GLY A N 1
ATOM 1748 C CA . GLY A 1 228 ? 56.992 20.258 -73.588 1.00 51.88 228 GLY A CA 1
ATOM 1749 C C . GLY A 1 228 ? 56.579 18.915 -74.182 1.00 51.88 228 GLY A C 1
ATOM 1750 O O . GLY A 1 228 ? 57.029 17.872 -73.705 1.00 51.88 228 GLY A O 1
ATOM 1751 N N . LEU A 1 229 ? 55.842 18.925 -75.294 1.00 52.28 229 LEU A N 1
ATOM 1752 C CA . LEU A 1 229 ? 55.623 17.770 -76.156 1.00 52.28 229 LEU A CA 1
ATOM 1753 C C . LEU A 1 229 ? 56.954 17.324 -76.745 1.00 52.28 229 LEU A C 1
ATOM 1755 O O . LEU A 1 229 ? 57.244 16.141 -76.650 1.00 52.28 229 LEU A O 1
ATOM 1759 N N . SER A 1 230 ? 57.824 18.220 -77.229 1.00 51.88 230 SER A N 1
ATOM 1760 C CA . SER A 1 230 ? 59.161 17.831 -77.713 1.00 51.88 230 SER A CA 1
ATOM 1761 C C . SER A 1 230 ? 60.056 17.217 -76.621 1.00 51.88 230 SER A C 1
ATOM 1763 O O . SER A 1 230 ? 60.842 16.312 -76.919 1.00 51.88 230 SER A O 1
ATOM 1765 N N . LEU A 1 231 ? 59.957 17.664 -75.364 1.00 51.00 231 LEU A N 1
ATOM 1766 C CA . LEU A 1 231 ? 60.754 17.117 -74.258 1.00 51.00 231 LEU A CA 1
ATOM 1767 C C . LEU A 1 231 ? 60.166 15.804 -73.709 1.00 51.00 231 LEU A C 1
ATOM 1769 O O . LEU A 1 231 ? 60.915 14.870 -73.413 1.00 51.00 231 LEU A O 1
ATOM 1773 N N . SER A 1 232 ? 58.838 15.687 -73.652 1.00 49.34 232 SER A N 1
ATOM 1774 C CA . SER A 1 232 ? 58.123 14.462 -73.268 1.00 49.34 232 SER A CA 1
ATOM 1775 C C . SER A 1 232 ? 58.241 13.363 -74.335 1.00 49.34 232 SER A C 1
ATOM 1777 O O . SER A 1 232 ? 58.448 12.193 -74.000 1.00 49.34 232 SER A O 1
ATOM 1779 N N . LEU A 1 233 ? 58.264 13.730 -75.626 1.00 50.06 233 LEU A N 1
ATOM 1780 C CA . LEU A 1 233 ? 58.590 12.813 -76.725 1.00 50.06 233 LEU A CA 1
ATOM 1781 C C . LEU A 1 233 ? 60.016 12.266 -76.568 1.00 50.06 233 LEU A C 1
ATOM 1783 O O . LEU A 1 233 ? 60.237 11.073 -76.753 1.00 50.06 233 LEU A O 1
ATOM 1787 N N . SER A 1 234 ? 60.982 13.095 -76.154 1.00 49.41 234 SER A N 1
ATOM 1788 C CA . SER A 1 234 ? 62.385 12.669 -76.015 1.00 49.41 234 SER A CA 1
ATOM 1789 C C . SER A 1 234 ? 62.619 11.632 -74.903 1.00 49.41 234 SER A C 1
ATOM 1791 O O . SER A 1 234 ? 63.514 10.793 -75.028 1.00 49.41 234 SER A O 1
ATOM 1793 N N . LEU A 1 235 ? 61.794 11.635 -73.846 1.00 51.16 235 LEU A N 1
ATOM 1794 C CA . LEU A 1 235 ? 61.837 10.626 -72.780 1.00 51.16 235 LEU A CA 1
ATOM 1795 C C . LEU A 1 235 ? 60.965 9.397 -73.074 1.00 51.16 235 LEU A C 1
ATOM 1797 O O . LEU A 1 235 ? 61.327 8.294 -72.663 1.00 51.16 235 LEU A O 1
ATOM 1801 N N . SER A 1 236 ? 59.870 9.549 -73.823 1.00 47.84 236 SER A N 1
ATOM 1802 C CA . SER A 1 236 ? 59.009 8.427 -74.225 1.00 47.84 236 SER A CA 1
ATOM 1803 C C . SER A 1 236 ? 59.604 7.586 -75.372 1.00 47.84 236 SER A C 1
ATOM 1805 O O . SER A 1 236 ? 59.327 6.394 -75.485 1.00 47.84 236 SER A O 1
ATOM 1807 N N . LEU A 1 237 ? 60.526 8.139 -76.172 1.00 43.84 237 LEU A N 1
ATOM 1808 C CA . LEU A 1 237 ? 61.158 7.431 -77.297 1.00 43.84 237 LEU A CA 1
ATOM 1809 C C . LEU A 1 237 ? 62.262 6.421 -76.933 1.00 43.84 237 LEU A C 1
ATOM 1811 O O . LEU A 1 237 ? 62.840 5.811 -77.834 1.00 43.84 237 LEU A O 1
ATOM 1815 N N . LYS A 1 238 ? 62.568 6.177 -75.650 1.00 47.09 238 LYS A N 1
ATOM 1816 C CA . LYS A 1 238 ? 63.549 5.132 -75.287 1.00 47.09 238 LYS A CA 1
ATOM 1817 C C . LYS A 1 238 ? 62.962 3.717 -75.212 1.00 47.09 238 LYS A C 1
ATOM 1819 O O . LYS A 1 238 ? 63.729 2.759 -75.185 1.00 47.09 238 LYS A O 1
ATOM 1824 N N . TYR A 1 239 ? 61.635 3.580 -75.263 1.00 47.97 239 TYR A N 1
ATOM 1825 C CA . TYR A 1 239 ? 60.941 2.294 -75.376 1.00 47.97 239 TYR A CA 1
ATOM 1826 C C . TYR A 1 239 ? 59.755 2.368 -76.343 1.00 47.97 239 TYR A C 1
ATOM 1828 O O . TYR A 1 239 ? 58.630 2.077 -75.961 1.00 47.97 239 TYR A O 1
ATOM 1836 N N . SER A 1 240 ? 59.987 2.755 -77.598 1.00 37.38 240 SER A N 1
ATOM 1837 C CA . SER A 1 240 ? 59.291 2.183 -78.765 1.00 37.38 240 SER A CA 1
ATOM 1838 C C . SER A 1 240 ? 59.825 2.788 -80.059 1.00 37.38 240 SER A C 1
ATOM 1840 O O . SER A 1 240 ? 60.009 3.995 -80.178 1.00 37.38 240 SER A O 1
ATOM 1842 N N . SER A 1 241 ? 60.103 1.907 -81.019 1.00 34.53 241 SER A N 1
ATOM 1843 C CA . SER A 1 241 ? 60.450 2.243 -82.402 1.00 34.53 241 SER A CA 1
ATOM 1844 C C . SER A 1 241 ? 59.265 2.873 -83.157 1.00 34.53 241 SER A C 1
ATOM 1846 O O . SER A 1 241 ? 58.127 2.763 -82.704 1.00 34.53 241 SER A O 1
ATOM 1848 N N . PRO A 1 242 ? 59.524 3.533 -84.301 1.00 52.72 242 PRO A N 1
ATOM 1849 C CA . PRO A 1 242 ? 58.818 4.735 -84.713 1.00 52.72 242 PRO A CA 1
ATOM 1850 C C . PRO A 1 242 ? 57.801 4.472 -85.825 1.00 52.72 242 PRO A C 1
ATOM 1852 O O . PRO A 1 242 ? 58.095 3.748 -86.775 1.00 52.72 242 PRO A O 1
ATOM 1855 N N . LEU A 1 243 ? 56.661 5.163 -85.786 1.00 38.38 243 LEU A N 1
ATOM 1856 C CA . LEU A 1 243 ? 56.033 5.617 -87.022 1.00 38.38 243 LEU A CA 1
ATOM 1857 C C . LEU A 1 243 ? 55.197 6.881 -86.797 1.00 38.38 243 LEU A C 1
ATOM 1859 O O . LEU A 1 243 ? 54.510 7.039 -85.794 1.00 38.38 243 LEU A O 1
ATOM 1863 N N . HIS A 1 244 ? 55.375 7.782 -87.750 1.00 44.38 244 HIS A N 1
ATOM 1864 C CA . HIS A 1 244 ? 54.942 9.166 -87.835 1.00 44.38 244 HIS A CA 1
ATOM 1865 C C . HIS A 1 244 ? 53.428 9.414 -87.696 1.00 44.38 244 HIS A C 1
ATOM 1867 O O . HIS A 1 244 ? 52.608 8.605 -88.115 1.00 44.38 244 HIS A O 1
ATOM 1873 N N . GLU A 1 245 ? 53.133 10.634 -87.232 1.00 47.03 245 GLU A N 1
ATOM 1874 C CA . GLU A 1 245 ? 52.067 11.523 -87.721 1.00 47.03 245 GLU A CA 1
ATOM 1875 C C . GLU A 1 245 ? 50.620 11.033 -87.653 1.00 47.03 245 GLU A C 1
ATOM 1877 O O . GLU A 1 245 ? 50.114 10.478 -88.615 1.00 47.03 245 GLU A O 1
ATOM 1882 N N . THR A 1 246 ? 49.913 11.409 -86.579 1.00 39.44 246 THR A N 1
ATOM 1883 C CA . THR A 1 246 ? 48.514 11.885 -86.647 1.00 39.44 246 THR A CA 1
ATOM 1884 C C . THR A 1 246 ? 48.027 12.279 -85.249 1.00 39.44 246 THR A C 1
ATOM 1886 O O . THR A 1 246 ? 47.575 11.442 -84.473 1.00 39.44 246 THR A O 1
ATOM 1889 N N . THR A 1 247 ? 48.052 13.569 -84.920 1.00 51.31 247 THR A N 1
ATOM 1890 C CA . THR A 1 247 ? 47.540 14.106 -83.642 1.00 51.31 247 THR A CA 1
ATOM 1891 C C . THR A 1 247 ? 46.005 14.089 -83.531 1.00 51.31 247 THR A C 1
ATOM 1893 O O . THR A 1 247 ? 45.462 14.431 -82.487 1.00 51.31 247 THR A O 1
ATOM 1896 N N . SER A 1 248 ? 45.286 13.628 -84.565 1.00 51.97 248 SER A N 1
ATOM 1897 C CA . SER A 1 248 ? 43.814 13.550 -84.591 1.00 51.97 248 SER A CA 1
ATOM 1898 C C . SER A 1 248 ? 43.244 12.120 -84.547 1.00 51.97 248 SER A C 1
ATOM 1900 O O . SER A 1 248 ? 42.096 11.950 -84.145 1.00 51.97 248 SER A O 1
ATOM 1902 N N . SER A 1 249 ? 44.016 11.080 -84.885 1.00 49.72 249 SER A N 1
ATOM 1903 C CA . SER A 1 249 ? 43.520 9.688 -84.953 1.00 49.72 249 SER A CA 1
ATOM 1904 C C . SER A 1 249 ? 43.798 8.845 -83.697 1.00 49.72 249 SER A C 1
ATOM 1906 O O . SER A 1 249 ? 43.208 7.780 -83.557 1.00 49.72 249 SER A O 1
ATOM 1908 N N . GLN A 1 250 ? 44.635 9.317 -82.762 1.00 58.50 250 GLN A N 1
ATOM 1909 C CA . GLN A 1 250 ? 44.921 8.638 -81.482 1.00 58.50 250 GLN A CA 1
ATOM 1910 C C . GLN A 1 250 ? 43.978 9.035 -80.336 1.00 58.50 250 GLN A C 1
ATOM 1912 O O . GLN A 1 250 ? 43.999 8.421 -79.269 1.00 58.50 250 GLN A O 1
ATOM 1917 N N . LEU A 1 251 ? 43.139 10.059 -80.526 1.00 70.38 251 LEU A N 1
ATOM 1918 C CA . LEU A 1 251 ? 42.166 10.479 -79.515 1.00 70.38 251 LEU A CA 1
ATOM 1919 C C . LEU A 1 251 ? 41.190 9.344 -79.138 1.00 70.38 251 LEU A C 1
ATOM 1921 O O . LEU A 1 251 ? 41.004 9.125 -77.944 1.00 70.38 251 LEU A O 1
ATOM 1925 N N . PRO A 1 252 ? 40.624 8.572 -80.092 1.00 81.38 252 PRO A N 1
ATOM 1926 C CA . PRO A 1 252 ? 39.730 7.459 -79.772 1.00 81.38 252 PRO A CA 1
ATOM 1927 C C . PRO A 1 252 ? 40.406 6.349 -78.960 1.00 81.38 252 PRO A C 1
ATOM 1929 O O . PRO A 1 252 ? 39.774 5.780 -78.079 1.00 81.38 252 PRO A O 1
ATOM 1932 N N . GLU A 1 253 ? 41.686 6.060 -79.207 1.00 79.62 253 GLU A N 1
ATOM 1933 C CA . GLU A 1 253 ? 42.437 5.042 -78.456 1.00 79.62 253 GLU A CA 1
ATOM 1934 C C . GLU A 1 253 ? 42.776 5.509 -77.036 1.00 79.62 253 GLU A C 1
ATOM 1936 O O . GLU A 1 253 ? 42.643 4.742 -76.086 1.00 79.62 253 GLU A O 1
ATOM 1941 N N . ARG A 1 254 ? 43.140 6.786 -76.864 1.00 81.25 254 ARG A N 1
ATOM 1942 C CA . ARG A 1 254 ? 43.352 7.384 -75.535 1.00 81.25 254 ARG A CA 1
ATOM 1943 C C . ARG A 1 254 ? 42.058 7.451 -74.733 1.00 81.25 254 ARG A C 1
ATOM 1945 O O . ARG A 1 254 ? 42.067 7.127 -73.553 1.00 81.25 254 ARG A O 1
ATOM 1952 N N . VAL A 1 255 ? 40.954 7.845 -75.371 1.00 85.62 255 VAL A N 1
ATOM 1953 C CA . VAL A 1 255 ? 39.625 7.839 -74.747 1.00 85.62 255 VAL A CA 1
ATOM 1954 C C . VAL A 1 255 ? 39.236 6.417 -74.368 1.00 85.62 255 VAL A C 1
ATOM 1956 O O . VAL A 1 255 ? 38.817 6.217 -73.242 1.00 85.62 255 VAL A O 1
ATOM 1959 N N . LYS A 1 256 ? 39.464 5.427 -75.237 1.00 90.12 256 LYS A N 1
ATOM 1960 C CA . LYS A 1 256 ? 39.192 4.018 -74.935 1.00 90.12 256 LYS A CA 1
ATOM 1961 C C . LYS A 1 256 ? 39.964 3.525 -73.708 1.00 90.12 256 LYS A C 1
ATOM 1963 O O . LYS A 1 256 ? 39.357 2.929 -72.833 1.00 90.12 256 LYS A O 1
ATOM 1968 N N . LEU A 1 257 ? 41.261 3.820 -73.605 1.00 89.31 257 LEU A N 1
ATOM 1969 C CA . LEU A 1 257 ? 42.060 3.455 -72.428 1.00 89.31 257 LEU A CA 1
ATOM 1970 C C . LEU A 1 257 ? 41.578 4.155 -71.150 1.00 89.31 257 LEU A C 1
ATOM 1972 O O . LEU A 1 257 ? 41.554 3.539 -70.092 1.00 89.31 257 LEU A O 1
ATOM 1976 N N . ILE A 1 258 ? 41.179 5.427 -71.243 1.00 89.94 258 ILE A N 1
ATOM 1977 C CA . ILE A 1 258 ? 40.618 6.170 -70.106 1.00 89.94 258 ILE A CA 1
ATOM 1978 C C . ILE A 1 258 ? 39.253 5.598 -69.712 1.00 89.94 258 ILE A C 1
ATOM 1980 O O . ILE A 1 258 ? 38.982 5.458 -68.528 1.00 89.94 258 ILE A O 1
ATOM 1984 N N . THR A 1 259 ? 38.405 5.238 -70.675 1.00 90.75 259 THR A N 1
ATOM 1985 C CA . THR A 1 259 ? 37.116 4.590 -70.413 1.00 90.75 259 THR A CA 1
ATOM 1986 C C . THR A 1 259 ? 37.316 3.233 -69.750 1.00 90.75 259 THR A C 1
ATOM 1988 O O . THR A 1 259 ? 36.685 2.979 -68.738 1.00 90.75 259 THR A O 1
ATOM 1991 N N . GLU A 1 260 ? 38.245 2.410 -70.236 1.00 93.25 260 GLU A N 1
ATOM 1992 C CA . GLU A 1 260 ? 38.575 1.116 -69.623 1.00 93.25 260 GLU A CA 1
ATOM 1993 C C . GLU A 1 260 ? 39.198 1.263 -68.218 1.00 93.25 260 GLU A C 1
ATOM 1995 O O . GLU A 1 260 ? 39.025 0.388 -67.372 1.00 93.25 260 GLU A O 1
ATOM 2000 N N . GLU A 1 261 ? 39.934 2.346 -67.940 1.00 93.12 261 GLU A N 1
ATOM 2001 C CA . GLU A 1 261 ? 40.416 2.670 -66.587 1.00 93.12 261 GLU A CA 1
ATOM 2002 C C . GLU A 1 261 ? 39.264 3.097 -65.671 1.00 93.12 261 GLU A C 1
ATOM 2004 O O . GLU A 1 261 ? 39.137 2.561 -64.576 1.00 93.12 261 GLU A O 1
ATOM 2009 N N . ILE A 1 262 ? 38.389 3.994 -66.138 1.00 92.94 262 ILE A N 1
ATOM 2010 C CA . ILE A 1 262 ? 37.215 4.457 -65.385 1.00 92.94 262 ILE A CA 1
ATOM 2011 C C . ILE A 1 262 ? 36.256 3.297 -65.103 1.00 92.94 262 ILE A C 1
ATOM 2013 O O . ILE A 1 262 ? 35.756 3.194 -63.991 1.00 92.94 262 ILE A O 1
ATOM 2017 N N . GLU A 1 263 ? 36.020 2.408 -66.071 1.00 95.25 263 GLU A N 1
ATOM 2018 C CA . GLU A 1 263 ? 35.177 1.220 -65.892 1.00 95.25 263 GLU A CA 1
ATOM 2019 C C . GLU A 1 263 ? 35.769 0.281 -64.831 1.00 95.25 263 GLU A C 1
ATOM 2021 O O . GLU A 1 263 ? 35.048 -0.189 -63.954 1.00 95.25 263 GLU A O 1
ATOM 2026 N N . ARG A 1 264 ? 37.094 0.071 -64.827 1.00 94.69 264 ARG A N 1
ATOM 2027 C CA . ARG A 1 264 ? 37.761 -0.706 -63.769 1.00 94.69 264 ARG A CA 1
ATOM 2028 C C . ARG A 1 264 ? 37.694 -0.034 -62.400 1.00 94.69 264 ARG A C 1
ATOM 2030 O O . ARG A 1 264 ? 37.528 -0.725 -61.396 1.00 94.69 264 ARG A O 1
ATOM 2037 N N . GLU A 1 265 ? 37.846 1.286 -62.336 1.00 94.50 265 GLU A N 1
ATOM 2038 C CA . GLU A 1 265 ? 37.684 2.043 -61.090 1.00 94.50 265 GLU A CA 1
ATOM 2039 C C . GLU A 1 265 ? 36.232 1.990 -60.589 1.00 94.50 265 GLU A C 1
ATOM 2041 O O . GLU A 1 265 ? 36.002 1.846 -59.389 1.00 94.50 265 GLU A O 1
ATOM 2046 N N . GLU A 1 266 ? 35.249 2.044 -61.489 1.00 93.44 266 GLU A N 1
ATOM 2047 C CA . GLU A 1 266 ? 33.831 1.915 -61.157 1.00 93.44 266 GLU A CA 1
ATOM 2048 C C . GLU A 1 266 ? 33.516 0.528 -60.586 1.00 93.44 266 GLU A C 1
ATOM 2050 O O . GLU A 1 266 ? 32.859 0.433 -59.548 1.00 93.44 266 GLU A O 1
ATOM 2055 N N . GLU A 1 267 ? 34.027 -0.541 -61.199 1.00 94.94 267 GLU A N 1
ATOM 2056 C CA . GLU A 1 267 ? 33.886 -1.909 -60.686 1.00 94.94 267 GLU A CA 1
ATOM 2057 C C . GLU A 1 267 ? 34.517 -2.065 -59.293 1.00 94.94 267 GLU A C 1
ATOM 2059 O O . GLU A 1 267 ? 33.895 -2.643 -58.397 1.00 94.94 267 GLU A O 1
ATOM 2064 N N . ALA A 1 268 ? 35.704 -1.490 -59.070 1.00 95.38 268 ALA A N 1
ATOM 2065 C CA . ALA A 1 268 ? 36.363 -1.508 -57.763 1.00 95.38 268 ALA A CA 1
ATOM 2066 C C . ALA A 1 268 ? 35.553 -0.751 -56.694 1.00 95.38 268 ALA A C 1
ATOM 2068 O O . ALA A 1 268 ? 35.367 -1.248 -55.582 1.00 95.38 268 ALA A O 1
ATOM 2069 N N . LEU A 1 269 ? 35.008 0.423 -57.032 1.00 94.31 269 LEU A N 1
ATOM 2070 C CA . LEU A 1 269 ? 34.158 1.198 -56.123 1.00 94.31 269 LEU A CA 1
ATOM 2071 C C . LEU A 1 269 ? 32.833 0.490 -55.824 1.00 94.31 269 LEU A C 1
ATOM 2073 O O . LEU A 1 269 ? 32.349 0.538 -54.690 1.00 94.31 269 LEU A O 1
ATOM 2077 N N . GLN A 1 270 ? 32.238 -0.178 -56.813 1.00 94.19 270 GLN A N 1
ATOM 2078 C CA . GLN A 1 270 ? 31.039 -0.985 -56.603 1.00 94.19 270 GLN A CA 1
ATOM 2079 C C . GLN A 1 270 ? 31.324 -2.161 -55.661 1.00 94.19 270 GLN A C 1
ATOM 2081 O O . GLN A 1 270 ? 30.547 -2.396 -54.733 1.00 94.19 270 GLN A O 1
ATOM 2086 N N . GLU A 1 271 ? 32.440 -2.870 -55.841 1.00 95.44 271 GLU A N 1
ATOM 2087 C CA . GLU A 1 271 ? 32.854 -3.945 -54.935 1.00 95.44 271 GLU A CA 1
ATOM 2088 C C . GLU A 1 271 ? 33.086 -3.428 -53.506 1.00 95.44 271 GLU A C 1
ATOM 2090 O O . GLU A 1 271 ? 32.598 -4.032 -52.543 1.00 95.44 271 GLU A O 1
ATOM 2095 N N . ASP A 1 272 ? 33.732 -2.270 -53.352 1.00 95.75 272 ASP A N 1
ATOM 2096 C CA . ASP A 1 272 ? 33.936 -1.623 -52.055 1.00 95.75 272 ASP A CA 1
ATOM 2097 C C . ASP A 1 272 ? 32.609 -1.281 -51.365 1.00 95.75 272 ASP A C 1
ATOM 2099 O O . ASP A 1 272 ? 32.448 -1.586 -50.175 1.00 95.75 272 ASP A O 1
ATOM 2103 N N . LEU A 1 273 ? 31.637 -0.724 -52.098 1.00 94.88 273 LEU A N 1
ATOM 2104 C CA . LEU A 1 273 ? 30.292 -0.437 -51.587 1.00 94.88 273 LEU A CA 1
ATOM 2105 C C . LEU A 1 273 ? 29.579 -1.710 -51.118 1.00 94.88 273 LEU A C 1
ATOM 2107 O O . LEU A 1 273 ? 29.085 -1.750 -49.988 1.00 94.88 273 LEU A O 1
ATOM 2111 N N . TYR A 1 274 ? 29.575 -2.777 -51.923 1.00 95.12 274 TYR A N 1
ATOM 2112 C CA . TYR A 1 274 ? 28.969 -4.053 -51.525 1.00 95.12 274 TYR A CA 1
ATOM 2113 C C . TYR A 1 274 ? 29.682 -4.683 -50.322 1.00 95.12 274 TYR A C 1
ATOM 2115 O O . TYR A 1 274 ? 29.038 -5.264 -49.440 1.00 95.12 274 TYR A O 1
ATOM 2123 N N . SER A 1 275 ? 31.008 -4.554 -50.243 1.00 94.81 275 SER A N 1
ATOM 2124 C CA . SER A 1 275 ? 31.782 -5.028 -49.095 1.00 94.81 275 SER A CA 1
ATOM 2125 C C . SER A 1 275 ? 31.436 -4.253 -47.818 1.00 94.81 275 SER A C 1
ATOM 2127 O O . SER A 1 275 ? 31.371 -4.844 -46.735 1.00 94.81 275 SER A O 1
ATOM 2129 N N . ALA A 1 276 ? 31.191 -2.944 -47.928 1.00 94.38 276 ALA A N 1
ATOM 2130 C CA . ALA A 1 276 ? 30.794 -2.092 -46.816 1.00 94.38 276 ALA A CA 1
ATOM 2131 C C . ALA A 1 276 ? 29.384 -2.447 -46.329 1.00 94.38 276 ALA A C 1
ATOM 2133 O O . ALA A 1 276 ? 29.205 -2.679 -45.133 1.00 94.38 276 ALA A O 1
ATOM 2134 N N . ASP A 1 277 ? 28.417 -2.595 -47.235 1.00 95.88 277 ASP A N 1
ATOM 2135 C CA . ASP A 1 277 ? 27.045 -3.005 -46.903 1.00 95.88 277 ASP A CA 1
ATOM 2136 C C . ASP A 1 277 ? 26.999 -4.370 -46.209 1.00 95.88 277 ASP A C 1
ATOM 2138 O O . ASP A 1 277 ? 26.288 -4.559 -45.215 1.00 95.88 277 ASP A O 1
ATOM 2142 N N . ARG A 1 278 ? 27.828 -5.318 -46.660 1.00 95.38 278 ARG A N 1
ATOM 2143 C CA . ARG A 1 278 ? 27.971 -6.618 -45.999 1.00 95.38 278 ARG A CA 1
ATOM 2144 C C . ARG A 1 278 ? 28.492 -6.477 -44.568 1.00 95.38 278 ARG A C 1
ATOM 2146 O O . ARG A 1 278 ? 27.913 -7.063 -43.654 1.00 95.38 278 ARG A O 1
ATOM 2153 N N . LYS A 1 279 ? 29.535 -5.667 -44.354 1.00 94.56 279 LYS A N 1
ATOM 2154 C CA . LYS A 1 279 ? 30.079 -5.389 -43.011 1.00 94.56 279 LYS A CA 1
ATOM 2155 C C . LYS A 1 279 ? 29.038 -4.712 -42.118 1.00 94.56 279 LYS A C 1
ATOM 2157 O O . LYS A 1 279 ? 28.905 -5.084 -40.955 1.00 94.56 279 LYS A O 1
ATOM 2162 N N . PHE A 1 280 ? 28.264 -3.760 -42.644 1.00 94.31 280 PHE A N 1
ATOM 2163 C CA . PHE A 1 280 ? 27.175 -3.130 -41.895 1.00 94.31 280 PHE A CA 1
ATOM 2164 C C . PHE A 1 280 ? 26.121 -4.148 -41.466 1.00 94.31 280 PHE A C 1
ATOM 2166 O O . PHE A 1 280 ? 25.756 -4.174 -40.291 1.00 94.31 280 PHE A O 1
ATOM 2173 N N . SER A 1 281 ? 25.684 -5.030 -42.367 1.00 95.56 281 SER A N 1
ATOM 2174 C CA . SER A 1 281 ? 24.746 -6.106 -42.028 1.00 95.56 281 SER A CA 1
ATOM 2175 C C . SER A 1 281 ? 25.293 -7.013 -40.920 1.00 95.56 281 SER A C 1
ATOM 2177 O O . SER A 1 281 ? 24.585 -7.320 -39.962 1.00 95.56 281 SER A O 1
ATOM 2179 N N . GLU A 1 282 ? 26.573 -7.383 -40.986 1.00 95.50 282 GLU A N 1
ATOM 2180 C CA . GLU A 1 282 ? 27.240 -8.170 -39.944 1.00 95.50 282 GLU A CA 1
ATOM 2181 C C . GLU A 1 282 ? 27.239 -7.446 -38.585 1.00 95.50 282 GLU A C 1
ATOM 2183 O O . GLU A 1 282 ? 26.879 -8.055 -37.574 1.00 95.50 282 GLU A O 1
ATOM 2188 N N . TYR A 1 283 ? 27.536 -6.141 -38.542 1.00 95.19 283 TYR A N 1
ATOM 2189 C CA . TYR A 1 283 ? 27.455 -5.352 -37.306 1.00 95.19 283 TYR A CA 1
ATOM 2190 C C . TYR A 1 283 ? 26.034 -5.273 -36.742 1.00 95.19 283 TYR A C 1
ATOM 2192 O O . TYR A 1 283 ? 25.849 -5.451 -35.535 1.00 95.19 283 TYR A O 1
ATOM 2200 N N . TYR A 1 284 ? 25.028 -5.042 -37.590 1.00 95.81 284 TYR A N 1
ATOM 2201 C CA . TYR A 1 284 ? 23.628 -5.013 -37.161 1.00 95.81 284 TYR A CA 1
ATOM 2202 C C . TYR A 1 284 ? 23.182 -6.366 -36.601 1.00 95.81 284 TYR A C 1
ATOM 2204 O O . TYR A 1 284 ? 22.558 -6.404 -35.543 1.00 95.81 284 TYR A O 1
ATOM 2212 N N . ASN A 1 285 ? 23.579 -7.471 -37.233 1.00 95.88 285 ASN A N 1
ATOM 2213 C CA . ASN A 1 285 ? 23.280 -8.818 -36.749 1.00 95.88 285 ASN A CA 1
ATOM 2214 C C . ASN A 1 285 ? 23.918 -9.092 -35.377 1.00 95.88 285 ASN A C 1
ATOM 2216 O O . ASN A 1 285 ? 23.275 -9.661 -34.494 1.00 95.88 285 ASN A O 1
ATOM 2220 N N . VAL A 1 286 ? 25.170 -8.674 -35.161 1.00 97.19 286 VAL A N 1
ATOM 2221 C CA . VAL A 1 286 ? 25.830 -8.795 -33.847 1.00 97.19 286 VAL A CA 1
ATOM 2222 C C . VAL A 1 286 ? 25.115 -7.939 -32.800 1.00 97.19 286 VAL A C 1
ATOM 2224 O O . VAL A 1 286 ? 24.884 -8.399 -31.680 1.00 97.19 286 VAL A O 1
ATOM 2227 N N . LEU A 1 287 ? 24.718 -6.716 -33.154 1.00 95.88 287 LEU A N 1
ATOM 2228 C CA . LEU A 1 287 ? 23.980 -5.833 -32.253 1.00 95.88 287 LEU A CA 1
ATOM 2229 C C . LEU A 1 287 ? 22.616 -6.423 -31.872 1.00 95.88 287 LEU A C 1
ATOM 2231 O O . LEU A 1 287 ? 22.240 -6.383 -30.700 1.00 95.88 287 LEU A O 1
ATOM 2235 N N . GLU A 1 288 ? 21.904 -7.021 -32.825 1.00 95.06 288 GLU A N 1
ATOM 2236 C CA . GLU A 1 288 ? 20.634 -7.706 -32.581 1.00 95.06 288 GLU A CA 1
ATOM 2237 C C . GLU A 1 288 ? 20.813 -8.916 -31.654 1.00 95.06 288 GLU A C 1
ATOM 2239 O O . GLU A 1 288 ? 20.022 -9.114 -30.729 1.00 95.06 288 GLU A O 1
ATOM 2244 N N . GLN A 1 289 ? 21.894 -9.683 -31.816 1.00 95.81 289 GLN A N 1
ATOM 2245 C CA . GLN A 1 289 ? 22.224 -10.786 -30.909 1.00 95.81 289 GLN A CA 1
ATOM 2246 C C . GLN A 1 289 ? 22.519 -10.292 -29.489 1.00 95.81 289 GLN A C 1
ATOM 2248 O O . GLN A 1 289 ? 21.991 -10.851 -28.525 1.00 95.81 289 GLN A O 1
ATOM 2253 N N . ILE A 1 290 ? 23.312 -9.225 -29.343 1.00 95.06 290 ILE A N 1
ATOM 2254 C CA . ILE A 1 290 ? 23.608 -8.613 -28.039 1.00 95.06 290 ILE A CA 1
ATOM 2255 C C . ILE A 1 290 ? 22.317 -8.110 -27.388 1.00 95.06 290 ILE A C 1
ATOM 2257 O O . ILE A 1 290 ? 22.072 -8.386 -26.211 1.00 95.06 290 ILE A O 1
ATOM 2261 N N . LEU A 1 291 ? 21.461 -7.424 -28.148 1.00 94.56 291 LEU A N 1
ATOM 2262 C CA . LEU A 1 291 ? 20.164 -6.958 -27.669 1.00 94.56 291 LEU A CA 1
ATOM 2263 C C . LEU A 1 291 ? 19.276 -8.134 -27.245 1.00 94.56 291 LEU A C 1
ATOM 2265 O O . LEU A 1 291 ? 18.684 -8.096 -26.168 1.00 94.56 291 LEU A O 1
ATOM 2269 N N . GLY A 1 292 ? 19.224 -9.206 -28.033 1.00 95.00 292 GLY A N 1
ATOM 2270 C CA . GLY A 1 292 ? 18.476 -10.418 -27.709 1.00 95.00 292 GLY A CA 1
ATOM 2271 C C . GLY A 1 292 ? 18.947 -11.074 -26.409 1.00 95.00 292 GLY A C 1
ATOM 2272 O O . GLY A 1 292 ? 18.123 -11.485 -25.588 1.00 95.00 292 GLY A O 1
ATOM 2273 N N . VAL A 1 293 ? 20.262 -11.133 -26.179 1.00 94.12 293 VAL A N 1
ATOM 2274 C CA . VAL A 1 293 ? 20.845 -11.633 -24.923 1.00 94.12 293 VAL A CA 1
ATOM 2275 C C . VAL A 1 293 ? 20.508 -10.709 -23.753 1.00 94.12 293 VAL A C 1
ATOM 2277 O O . VAL A 1 293 ? 20.086 -11.198 -22.707 1.00 94.12 293 VAL A O 1
ATOM 2280 N N . LEU A 1 294 ? 20.621 -9.388 -23.921 1.00 91.94 294 LEU A N 1
ATOM 2281 C CA . LEU A 1 294 ? 20.252 -8.408 -22.893 1.00 91.94 294 LEU A CA 1
ATOM 2282 C C . LEU A 1 294 ? 18.774 -8.516 -22.510 1.00 91.94 294 LEU A C 1
ATOM 2284 O O . LEU A 1 294 ? 18.445 -8.519 -21.325 1.00 91.94 294 LEU A O 1
ATOM 2288 N N . VAL A 1 295 ? 17.884 -8.662 -23.492 1.00 92.19 295 VAL A N 1
ATOM 2289 C CA . VAL A 1 295 ? 16.445 -8.831 -23.260 1.00 92.19 295 VAL A CA 1
ATOM 2290 C C . VAL A 1 295 ? 16.167 -10.111 -22.477 1.00 92.19 295 VAL A C 1
ATOM 2292 O O . VAL A 1 295 ? 15.412 -10.062 -21.506 1.00 92.19 295 VAL A O 1
ATOM 2295 N N . LYS A 1 296 ? 16.784 -11.239 -22.852 1.00 91.31 296 LYS A N 1
ATOM 2296 C CA . LYS A 1 296 ? 16.659 -12.499 -22.100 1.00 91.31 296 LYS A CA 1
ATOM 2297 C C . LYS A 1 296 ? 17.182 -12.349 -20.677 1.00 91.31 296 LYS A C 1
ATOM 2299 O O . LYS A 1 296 ? 16.496 -12.713 -19.735 1.00 91.31 296 LYS A O 1
ATOM 2304 N N . LEU A 1 297 ? 18.343 -11.726 -20.494 1.00 87.44 297 LEU A N 1
ATOM 2305 C CA . LEU A 1 297 ? 18.936 -11.521 -19.174 1.00 87.44 297 LEU A CA 1
ATOM 2306 C C . LEU A 1 297 ? 18.044 -10.653 -18.273 1.00 87.44 297 LEU A C 1
ATOM 2308 O O . LEU A 1 297 ? 17.840 -10.970 -17.102 1.00 87.44 297 LEU A O 1
ATOM 2312 N N . ILE A 1 298 ? 17.473 -9.577 -18.813 1.00 90.88 298 ILE A N 1
ATOM 2313 C CA . ILE A 1 298 ? 16.563 -8.705 -18.064 1.00 90.88 298 ILE A CA 1
ATOM 2314 C C . ILE A 1 298 ? 15.267 -9.443 -17.718 1.00 90.88 298 ILE A C 1
ATOM 2316 O O . ILE A 1 298 ? 14.837 -9.386 -16.566 1.00 90.88 298 ILE A O 1
ATOM 2320 N N . LYS A 1 299 ? 14.653 -10.143 -18.678 1.00 88.56 299 LYS A N 1
ATOM 2321 C CA . LYS A 1 299 ? 13.397 -10.874 -18.456 1.00 88.56 299 LYS A CA 1
ATOM 2322 C C . LYS A 1 299 ? 13.580 -12.041 -17.488 1.00 88.56 299 LYS A C 1
ATOM 2324 O O . LYS A 1 299 ? 12.863 -12.122 -16.495 1.00 88.56 299 LYS A O 1
ATOM 2329 N N . ASP A 1 300 ? 14.559 -12.898 -17.747 1.00 83.25 300 ASP A N 1
ATOM 2330 C CA . ASP A 1 300 ? 14.696 -14.183 -17.065 1.00 83.25 300 ASP A CA 1
ATOM 2331 C C . ASP A 1 300 ? 15.434 -14.049 -15.728 1.00 83.25 300 ASP A C 1
ATOM 2333 O O . ASP A 1 300 ? 15.045 -14.677 -14.745 1.00 83.25 300 ASP A O 1
ATOM 2337 N N . LEU A 1 301 ? 16.483 -13.218 -15.645 1.00 76.88 301 LEU A N 1
ATOM 2338 C CA . LEU A 1 301 ? 17.273 -13.104 -14.412 1.00 76.88 301 LEU A CA 1
ATOM 2339 C C . LEU A 1 301 ? 16.822 -11.966 -13.508 1.00 76.88 301 LEU A C 1
ATOM 2341 O O . LEU A 1 301 ? 16.794 -12.152 -12.297 1.00 76.88 301 LEU A O 1
ATOM 2345 N N . LYS A 1 302 ? 16.488 -10.787 -14.047 1.00 80.75 302 LYS A N 1
ATOM 2346 C CA . LYS A 1 302 ? 16.063 -9.665 -13.195 1.00 80.75 302 LYS A CA 1
ATOM 2347 C C . LYS A 1 302 ? 14.573 -9.705 -12.903 1.00 80.75 302 LYS A C 1
ATOM 2349 O O . LYS A 1 302 ? 14.197 -9.738 -11.739 1.00 80.75 302 LYS A O 1
ATOM 2354 N N . LEU A 1 303 ? 13.732 -9.727 -13.934 1.00 87.56 303 LEU A N 1
ATOM 2355 C CA . LEU A 1 303 ? 12.290 -9.589 -13.753 1.00 87.56 303 LEU A CA 1
ATOM 2356 C C . LEU A 1 303 ? 11.663 -10.858 -13.162 1.00 87.56 303 LEU A C 1
ATOM 2358 O O . LEU A 1 303 ? 10.935 -10.777 -12.179 1.00 87.56 303 LEU A O 1
ATOM 2362 N N . HIS A 1 304 ? 11.961 -12.029 -13.729 1.00 89.81 304 HIS A N 1
ATOM 2363 C CA . HIS A 1 304 ? 11.359 -13.284 -13.281 1.00 89.81 304 HIS A CA 1
ATOM 2364 C C . HIS A 1 304 ? 11.849 -13.702 -11.888 1.00 89.81 304 HIS A C 1
ATOM 2366 O O . HIS A 1 304 ? 11.039 -14.077 -11.044 1.00 89.81 304 HIS A O 1
ATOM 2372 N N . HIS A 1 305 ? 13.149 -13.575 -11.596 1.00 85.94 305 HIS A N 1
ATOM 2373 C CA . HIS A 1 305 ? 13.651 -13.867 -10.251 1.00 85.94 305 HIS A CA 1
ATOM 2374 C C . HIS A 1 305 ? 13.076 -12.910 -9.201 1.00 85.94 305 HIS A C 1
ATOM 2376 O O . HIS A 1 305 ? 12.660 -13.365 -8.137 1.00 85.94 305 HIS A O 1
ATOM 2382 N N . GLN A 1 306 ? 13.005 -11.609 -9.509 1.00 85.88 306 GLN A N 1
ATOM 2383 C CA . GLN A 1 306 ? 12.392 -10.629 -8.615 1.00 85.88 306 GLN A CA 1
ATOM 2384 C C . GLN A 1 306 ? 10.909 -10.937 -8.394 1.00 85.88 306 GLN A C 1
ATOM 2386 O O . GLN A 1 306 ? 10.465 -10.965 -7.254 1.00 85.88 306 GLN A O 1
ATOM 2391 N N . HIS A 1 307 ? 10.168 -11.271 -9.453 1.00 88.81 307 HIS A N 1
ATOM 2392 C CA . HIS A 1 307 ? 8.769 -11.674 -9.340 1.00 88.81 307 HIS A CA 1
ATOM 2393 C C . HIS A 1 307 ? 8.585 -12.891 -8.424 1.00 88.81 307 HIS A C 1
ATOM 2395 O O . HIS A 1 307 ? 7.758 -12.853 -7.516 1.00 88.81 307 HIS A O 1
ATOM 2401 N N . ASN A 1 308 ? 9.388 -13.941 -8.612 1.00 90.62 308 ASN A N 1
ATOM 2402 C CA . ASN A 1 308 ? 9.312 -15.150 -7.790 1.00 90.62 308 ASN A CA 1
ATOM 2403 C C . ASN A 1 308 ? 9.688 -14.869 -6.324 1.00 90.62 308 ASN A C 1
ATOM 2405 O O . ASN A 1 308 ? 9.084 -15.426 -5.405 1.00 90.62 308 ASN A O 1
ATOM 2409 N N . TYR A 1 309 ? 10.680 -14.005 -6.088 1.00 90.81 309 TYR A N 1
ATOM 2410 C CA . TYR A 1 309 ? 11.069 -13.584 -4.743 1.00 90.81 309 TYR A CA 1
ATOM 2411 C C . TYR A 1 309 ? 9.950 -12.787 -4.059 1.00 90.81 309 TYR A C 1
ATOM 2413 O O . TYR A 1 309 ? 9.571 -13.100 -2.928 1.00 90.81 309 TYR A O 1
ATOM 2421 N N . ASP A 1 310 ? 9.371 -11.816 -4.765 1.00 90.44 310 ASP A N 1
ATOM 2422 C CA . ASP A 1 310 ? 8.267 -10.993 -4.273 1.00 90.44 310 ASP A CA 1
ATOM 2423 C C . ASP A 1 310 ? 7.020 -11.847 -3.996 1.00 90.44 310 ASP A C 1
ATOM 2425 O O . ASP A 1 310 ? 6.330 -11.645 -2.993 1.00 90.44 310 ASP A O 1
ATOM 2429 N N . GLU A 1 311 ? 6.744 -12.856 -4.827 1.00 95.56 311 GLU A N 1
ATOM 2430 C CA . GLU A 1 311 ? 5.653 -13.807 -4.611 1.00 95.56 311 GLU A CA 1
ATOM 2431 C C . GLU A 1 311 ? 5.876 -14.646 -3.342 1.00 95.56 311 GLU A C 1
ATOM 2433 O O . GLU A 1 311 ? 4.972 -14.786 -2.506 1.00 95.56 311 GLU A O 1
ATOM 2438 N N . LEU A 1 312 ? 7.092 -15.156 -3.132 1.00 94.25 312 LEU A N 1
ATOM 2439 C CA . LEU A 1 312 ? 7.435 -15.886 -1.914 1.00 94.25 312 LEU A CA 1
ATOM 2440 C C . LEU A 1 312 ? 7.317 -14.988 -0.673 1.00 94.25 312 LEU A C 1
ATOM 2442 O O . LEU A 1 312 ? 6.724 -15.389 0.332 1.00 94.25 312 LEU A O 1
ATOM 2446 N N . GLN A 1 313 ? 7.818 -13.755 -0.746 1.00 92.25 313 GLN A N 1
ATOM 2447 C CA . GLN A 1 313 ? 7.717 -12.791 0.346 1.00 92.25 313 GLN A CA 1
ATOM 2448 C C . GLN A 1 313 ? 6.256 -12.442 0.650 1.00 92.25 313 GLN A C 1
ATOM 2450 O O . GLN A 1 313 ? 5.854 -12.434 1.817 1.00 92.25 313 GLN A O 1
ATOM 2455 N N . LYS A 1 314 ? 5.432 -12.233 -0.382 1.00 93.88 314 LYS A N 1
ATOM 2456 C CA . LYS A 1 314 ? 3.989 -12.009 -0.247 1.00 93.88 314 LYS A CA 1
ATOM 2457 C C . LYS A 1 314 ? 3.314 -13.187 0.444 1.00 93.88 314 LYS A C 1
ATOM 2459 O O . LYS A 1 314 ? 2.597 -12.987 1.421 1.00 93.88 314 LYS A O 1
ATOM 2464 N N . THR A 1 315 ? 3.539 -14.416 -0.020 1.00 95.88 315 THR A N 1
ATOM 2465 C CA . THR A 1 315 ? 2.908 -15.602 0.582 1.00 95.88 315 THR A CA 1
ATOM 2466 C C . THR A 1 315 ? 3.338 -15.805 2.036 1.00 95.88 315 THR A C 1
ATOM 2468 O O . THR A 1 315 ? 2.498 -16.146 2.876 1.00 95.88 315 THR A O 1
ATOM 2471 N N . TRP A 1 316 ? 4.605 -15.541 2.370 1.00 95.31 316 TRP A N 1
ATOM 2472 C CA . TRP A 1 316 ? 5.099 -15.565 3.747 1.00 95.31 316 TRP A CA 1
ATOM 2473 C C . TRP A 1 316 ? 4.422 -14.500 4.619 1.00 95.31 316 TRP A C 1
ATOM 2475 O O . TRP A 1 316 ? 3.900 -14.828 5.688 1.00 95.31 316 TRP A O 1
ATOM 2485 N N . LEU A 1 317 ? 4.355 -13.251 4.146 1.00 92.31 317 LEU A N 1
ATOM 2486 C CA . LEU A 1 317 ? 3.683 -12.156 4.850 1.00 92.31 317 LEU A CA 1
ATOM 2487 C C . LEU A 1 317 ? 2.196 -12.450 5.054 1.00 92.31 317 LEU A C 1
ATOM 2489 O O . LEU A 1 317 ? 1.707 -12.321 6.172 1.00 92.31 317 LEU A O 1
ATOM 2493 N N . CYS A 1 318 ? 1.487 -12.930 4.031 1.00 94.44 318 CYS A N 1
ATOM 2494 C CA . CYS A 1 318 ? 0.077 -13.303 4.142 1.00 94.44 318 CYS A CA 1
ATOM 2495 C C . CYS A 1 318 ? -0.143 -14.391 5.201 1.00 94.44 318 CYS A C 1
ATOM 2497 O O . CYS A 1 318 ? -0.999 -14.233 6.072 1.00 94.44 318 CYS A O 1
ATOM 2499 N N . LYS A 1 319 ? 0.652 -15.472 5.185 1.00 95.44 319 LYS A N 1
ATOM 2500 C CA . LYS A 1 319 ? 0.577 -16.528 6.213 1.00 95.44 319 LYS A CA 1
ATOM 2501 C C . LYS A 1 319 ? 0.851 -15.972 7.609 1.00 95.44 319 LYS A C 1
ATOM 2503 O O . LYS A 1 319 ? 0.188 -16.359 8.575 1.00 95.44 319 LYS A O 1
ATOM 2508 N N . ARG A 1 320 ? 1.799 -15.042 7.722 1.00 92.31 320 ARG A N 1
ATOM 2509 C CA . ARG A 1 320 ? 2.145 -14.397 8.986 1.00 92.31 320 ARG A CA 1
ATOM 2510 C C . ARG A 1 320 ? 1.021 -13.493 9.502 1.00 92.31 320 ARG A C 1
ATOM 2512 O O . ARG A 1 320 ? 0.682 -13.590 10.679 1.00 92.31 320 ARG A O 1
ATOM 2519 N N . CYS A 1 321 ? 0.377 -12.716 8.633 1.00 90.75 321 CYS A N 1
ATOM 2520 C CA . CYS A 1 321 ? -0.805 -11.921 8.970 1.00 90.75 321 CYS A CA 1
ATOM 2521 C C . CYS A 1 321 ? -1.965 -12.807 9.428 1.00 90.75 321 CYS A C 1
ATOM 2523 O O . CYS A 1 321 ? -2.521 -12.564 10.491 1.00 90.75 321 CYS A O 1
ATOM 2525 N N . VAL A 1 322 ? -2.275 -13.886 8.699 1.00 96.38 322 VAL A N 1
ATOM 2526 C CA . VAL A 1 322 ? -3.318 -14.851 9.098 1.00 96.38 322 VAL A CA 1
ATOM 2527 C C . VAL A 1 322 ? -3.020 -15.445 10.476 1.00 96.38 322 VAL A C 1
ATOM 2529 O O . VAL A 1 322 ? -3.914 -15.550 11.316 1.00 96.38 322 VAL A O 1
ATOM 2532 N N . THR A 1 323 ? -1.757 -15.789 10.733 1.00 94.62 323 THR A N 1
ATOM 2533 C CA . THR A 1 323 ? -1.321 -16.300 12.038 1.00 94.62 323 THR A CA 1
ATOM 2534 C C . THR A 1 323 ? -1.515 -15.256 13.134 1.00 94.62 323 THR A C 1
ATOM 2536 O O . THR A 1 323 ? -2.024 -15.584 14.205 1.00 94.62 323 THR A O 1
ATOM 2539 N N . MET A 1 324 ? -1.151 -13.998 12.877 1.00 92.38 324 MET A N 1
ATOM 2540 C CA . MET A 1 324 ? -1.359 -12.908 13.827 1.00 92.38 324 MET A CA 1
ATOM 2541 C C . MET A 1 324 ? -2.848 -12.679 14.097 1.00 92.38 324 MET A C 1
ATOM 2543 O O . MET A 1 324 ? -3.255 -12.641 15.252 1.00 92.38 324 MET A O 1
ATOM 2547 N N . SER A 1 325 ? -3.686 -12.633 13.060 1.00 93.00 325 SER A N 1
ATOM 2548 C CA . SER A 1 325 ? -5.139 -12.522 13.213 1.00 93.00 325 SER A CA 1
ATOM 2549 C C . SER A 1 325 ? -5.721 -13.670 14.040 1.00 93.00 325 SER A C 1
ATOM 2551 O O . SER A 1 325 ? -6.589 -13.443 14.876 1.00 93.00 325 SER A O 1
ATOM 2553 N N . ALA A 1 326 ? -5.236 -14.901 13.859 1.00 95.12 326 ALA A N 1
ATOM 2554 C CA . ALA A 1 326 ? -5.660 -16.035 14.678 1.00 95.12 326 ALA A CA 1
ATOM 2555 C C . ALA A 1 326 ? -5.225 -15.890 16.148 1.00 95.12 326 ALA A C 1
ATOM 2557 O O . ALA A 1 326 ? -6.008 -16.203 17.047 1.00 95.12 326 ALA A O 1
ATOM 2558 N N . LYS A 1 327 ? -4.011 -15.380 16.406 1.00 94.88 327 LYS A N 1
ATOM 2559 C CA . LYS A 1 327 ? -3.549 -15.065 17.768 1.00 94.88 327 LYS A CA 1
ATOM 2560 C C . LYS A 1 327 ? -4.424 -13.993 18.416 1.00 94.88 327 LYS A C 1
ATOM 2562 O O . LYS A 1 327 ? -4.867 -14.200 19.540 1.00 94.88 327 LYS A O 1
ATOM 2567 N N . LEU A 1 328 ? -4.720 -12.907 17.703 1.00 93.06 328 LEU A N 1
ATOM 2568 C CA . LEU A 1 328 ? -5.579 -11.829 18.196 1.00 93.06 328 LEU A CA 1
ATOM 2569 C C . LEU A 1 328 ? -6.990 -12.330 18.520 1.00 93.06 328 LEU A C 1
ATOM 2571 O O . LEU A 1 328 ? -7.482 -12.065 19.609 1.00 93.06 328 LEU A O 1
ATOM 2575 N N . ARG A 1 329 ? -7.601 -13.152 17.656 1.00 95.69 329 ARG A N 1
ATOM 2576 C CA . ARG A 1 329 ? -8.904 -13.774 17.962 1.00 95.69 329 ARG A CA 1
ATOM 2577 C C . ARG A 1 329 ? -8.852 -14.669 19.199 1.00 95.69 329 ARG A C 1
ATOM 2579 O O . ARG A 1 329 ? -9.786 -14.689 19.988 1.00 95.69 329 ARG A O 1
ATOM 2586 N N . LYS A 1 330 ? -7.763 -15.419 19.403 1.00 93.94 330 LYS A N 1
ATOM 2587 C CA . LYS A 1 330 ? -7.596 -16.212 20.631 1.00 93.94 330 LYS A CA 1
ATOM 2588 C C . LYS A 1 330 ? -7.561 -15.312 21.870 1.00 93.94 330 LYS A C 1
ATOM 2590 O O . LYS A 1 330 ? -8.154 -15.680 22.880 1.00 93.94 330 LYS A O 1
ATOM 2595 N N . LEU A 1 331 ? -6.873 -14.171 21.796 1.00 93.12 331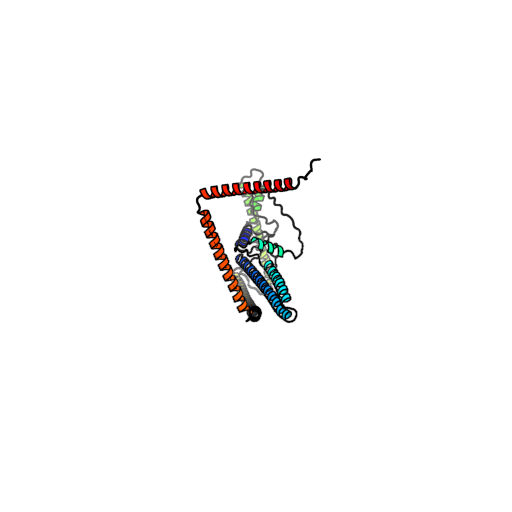 LEU A N 1
ATOM 2596 C CA . LEU A 1 331 ? -6.835 -13.188 22.882 1.00 93.12 331 LEU A CA 1
ATOM 2597 C C . LEU A 1 331 ? -8.214 -12.589 23.143 1.00 93.12 331 LEU A C 1
ATOM 2599 O O . LEU A 1 331 ? -8.642 -12.549 24.288 1.00 93.12 331 LEU A O 1
ATOM 2603 N N . GLU A 1 332 ? -8.936 -12.215 22.092 1.00 91.88 332 GLU A N 1
ATOM 2604 C CA . GLU A 1 332 ? -10.316 -11.736 22.183 1.00 91.88 332 GLU A CA 1
ATOM 2605 C C . GLU A 1 332 ? -11.208 -12.745 22.920 1.00 91.88 332 GLU A C 1
ATOM 2607 O O . GLU A 1 332 ? -11.848 -12.399 23.912 1.00 91.88 332 GLU A O 1
ATOM 2612 N N . TYR A 1 333 ? -11.191 -14.019 22.511 1.00 93.44 333 TYR A N 1
ATOM 2613 C CA . TYR A 1 333 ? -11.961 -15.060 23.195 1.00 93.44 333 TYR A CA 1
ATOM 2614 C C . TYR A 1 333 ? -11.505 -15.296 24.638 1.00 93.44 333 TYR A C 1
ATOM 2616 O O . TYR A 1 333 ? -12.339 -15.602 25.490 1.00 93.44 333 TYR A O 1
ATOM 2624 N N . ALA A 1 334 ? -10.209 -15.156 24.930 1.00 90.81 334 ALA A N 1
ATOM 2625 C CA . ALA A 1 334 ? -9.694 -15.273 26.290 1.00 90.81 334 ALA A CA 1
ATOM 2626 C C . ALA A 1 334 ? -10.216 -14.140 27.183 1.00 90.81 334 ALA A C 1
ATOM 2628 O O . ALA A 1 334 ? -10.720 -14.420 28.269 1.00 90.81 334 ALA A O 1
ATOM 2629 N N . ILE A 1 335 ? -10.175 -12.895 26.699 1.00 89.81 335 ILE A N 1
ATOM 2630 C CA . ILE A 1 335 ? -10.701 -11.725 27.410 1.00 89.81 335 ILE A CA 1
ATOM 2631 C C . ILE A 1 335 ? -12.206 -11.890 27.633 1.00 89.81 335 ILE A C 1
ATOM 2633 O O . ILE A 1 335 ? -12.661 -11.824 28.769 1.00 89.81 335 ILE A O 1
ATOM 2637 N N . ILE A 1 336 ? -12.979 -12.208 26.588 1.00 89.88 336 ILE A N 1
ATOM 2638 C CA . ILE A 1 336 ? -14.431 -12.432 26.705 1.00 89.88 336 ILE A CA 1
ATOM 2639 C C . ILE A 1 336 ? -14.734 -13.534 27.728 1.00 89.88 336 ILE A C 1
ATOM 2641 O O . ILE A 1 336 ? -15.634 -13.374 28.550 1.00 89.88 336 ILE A O 1
ATOM 2645 N N . GLY A 1 337 ? -13.981 -14.637 27.707 1.00 86.31 337 GLY A N 1
ATOM 2646 C CA . GLY A 1 337 ? -14.145 -15.732 28.662 1.00 86.31 337 GLY A CA 1
ATOM 2647 C C . GLY A 1 337 ? -13.816 -15.346 30.108 1.00 86.31 337 GLY A C 1
ATOM 2648 O O . GLY A 1 337 ? -14.461 -15.848 31.027 1.00 86.31 337 GLY A O 1
ATOM 2649 N N . GLN A 1 338 ? -12.847 -14.451 30.313 1.00 85.00 338 GLN A N 1
ATOM 2650 C CA . GLN A 1 338 ? -12.478 -13.929 31.633 1.00 85.00 338 GLN A CA 1
ATOM 2651 C C . GLN A 1 338 ? -13.487 -12.890 32.146 1.00 85.00 338 GLN A C 1
ATOM 2653 O O . GLN A 1 338 ? -13.851 -12.920 33.318 1.00 85.00 338 GLN A O 1
ATOM 2658 N N . THR A 1 339 ? -13.998 -12.006 31.285 1.00 86.38 339 THR A N 1
ATOM 2659 C CA . THR A 1 339 ? -14.965 -10.963 31.669 1.00 86.38 339 THR A CA 1
ATOM 2660 C C . THR A 1 339 ? -16.374 -11.528 31.895 1.00 86.38 339 THR A C 1
ATOM 2662 O O . THR A 1 339 ? -17.064 -11.179 32.859 1.00 86.38 339 THR A O 1
ATOM 2665 N N . TYR A 1 340 ? -16.817 -12.433 31.021 1.00 86.81 340 TYR A N 1
ATOM 2666 C CA . TYR A 1 340 ? -18.158 -13.017 31.041 1.00 86.81 340 TYR A CA 1
ATOM 2667 C C . TYR A 1 340 ? -18.114 -14.460 31.537 1.00 86.81 340 TYR A C 1
ATOM 2669 O O . TYR A 1 340 ? -18.319 -15.421 30.794 1.00 86.81 340 TYR A O 1
ATOM 2677 N N . THR A 1 341 ? -17.850 -14.613 32.831 1.00 88.06 341 THR A N 1
ATOM 2678 C CA . THR A 1 341 ? -17.920 -15.908 33.502 1.00 88.06 341 THR A CA 1
ATOM 2679 C C . THR A 1 341 ? -19.375 -16.349 33.682 1.00 88.06 341 THR A C 1
ATOM 2681 O O . THR A 1 341 ? -20.319 -15.553 33.626 1.00 88.06 341 THR A O 1
ATOM 2684 N N . LYS A 1 342 ? -19.581 -17.648 33.943 1.00 86.31 342 LYS A N 1
ATOM 2685 C CA . LYS A 1 342 ? -20.919 -18.215 34.199 1.00 86.31 342 LYS A CA 1
ATOM 2686 C C . LYS A 1 342 ? -21.667 -17.513 35.338 1.00 86.31 342 LYS A C 1
ATOM 2688 O O . LYS A 1 342 ? -22.893 -17.553 35.361 1.00 86.31 342 LYS A O 1
ATOM 2693 N N . GLU A 1 343 ? -20.942 -16.880 36.256 1.00 84.88 343 GLU A N 1
ATOM 2694 C CA . GLU A 1 343 ? -21.499 -16.169 37.406 1.00 84.88 343 GLU A CA 1
ATOM 2695 C C . GLU A 1 343 ? -21.677 -14.666 37.143 1.00 84.88 343 GLU A C 1
ATOM 2697 O O . GLU A 1 343 ? -22.667 -14.081 37.591 1.00 84.88 343 GLU A O 1
ATOM 2702 N N . SER A 1 344 ? -20.784 -14.037 36.365 1.00 89.69 344 SER A N 1
ATOM 2703 C CA . SER A 1 344 ? -20.879 -12.601 36.076 1.00 89.69 344 SER A CA 1
ATOM 2704 C C . SER A 1 344 ? -22.044 -12.270 35.138 1.00 89.69 344 SER A C 1
ATOM 2706 O O . SER A 1 344 ? -22.705 -11.246 35.316 1.00 89.69 344 SER A O 1
ATOM 2708 N N . VAL A 1 345 ? -22.380 -13.152 34.189 1.00 90.81 345 VAL A N 1
ATOM 2709 C CA . VAL A 1 345 ? -23.467 -12.917 33.218 1.00 90.81 345 VAL A CA 1
ATOM 2710 C C . VAL A 1 345 ? -24.859 -12.816 33.879 1.00 90.81 345 VAL A C 1
ATOM 2712 O O . VAL A 1 345 ? -25.589 -11.862 33.570 1.00 90.81 345 VAL A O 1
ATOM 2715 N N . PRO A 1 346 ? -25.264 -13.724 34.796 1.00 92.56 346 PRO A N 1
ATOM 2716 C CA . PRO A 1 346 ? -26.495 -13.563 35.571 1.00 92.56 346 PRO A CA 1
ATOM 2717 C C . PRO A 1 346 ? -26.482 -12.330 36.483 1.00 92.56 346 PRO A C 1
ATOM 2719 O O . PRO A 1 346 ? -27.499 -11.641 36.589 1.00 92.56 346 PRO A O 1
ATOM 2722 N N . ALA A 1 347 ? -25.343 -12.019 37.113 1.00 91.25 347 ALA A N 1
ATOM 2723 C CA . ALA A 1 347 ? -25.209 -10.843 37.972 1.00 91.25 347 ALA A CA 1
ATOM 2724 C C . ALA A 1 347 ? -25.417 -9.539 37.182 1.00 91.25 347 ALA A C 1
ATOM 2726 O O . ALA A 1 347 ? -26.221 -8.697 37.581 1.00 91.25 347 ALA A O 1
ATOM 2727 N N . LEU A 1 348 ? -24.792 -9.418 36.007 1.00 91.62 348 LEU A N 1
ATOM 2728 C CA . LEU A 1 348 ? -24.969 -8.292 35.085 1.00 91.62 348 LEU A CA 1
ATOM 2729 C C . LEU A 1 348 ? -26.411 -8.167 34.578 1.00 91.62 348 LEU A C 1
ATOM 2731 O O . LEU A 1 348 ? -26.922 -7.056 34.453 1.00 91.62 348 LEU A O 1
ATOM 2735 N N . HIS A 1 349 ? -27.108 -9.281 34.323 1.00 93.94 349 HIS A N 1
ATOM 2736 C CA . HIS A 1 349 ? -28.543 -9.247 34.010 1.00 93.94 349 HIS A CA 1
ATOM 2737 C C . HIS A 1 349 ? -29.365 -8.667 35.158 1.00 93.94 349 HIS A C 1
ATOM 2739 O O . HIS A 1 349 ? -30.257 -7.854 34.920 1.00 93.94 349 HIS A O 1
ATOM 2745 N N . LYS A 1 350 ? -29.055 -9.058 36.397 1.00 95.62 350 LYS A N 1
ATOM 2746 C CA . LYS A 1 350 ? -29.755 -8.563 37.582 1.00 95.62 350 LYS A CA 1
ATOM 2747 C C . LYS A 1 350 ? -29.512 -7.066 37.781 1.00 95.62 350 LYS A C 1
ATOM 2749 O O . LYS A 1 350 ? -30.471 -6.328 37.969 1.00 95.62 350 LYS A O 1
ATOM 2754 N N . ILE A 1 351 ? -28.261 -6.614 37.658 1.00 95.19 351 ILE A N 1
ATOM 2755 C CA . ILE A 1 351 ? -27.887 -5.192 37.732 1.00 95.19 351 ILE A CA 1
ATOM 2756 C C . ILE A 1 351 ? -28.596 -4.392 36.639 1.00 95.19 351 ILE A C 1
ATOM 2758 O O . ILE A 1 351 ? -29.227 -3.383 36.935 1.00 95.19 351 ILE A O 1
ATOM 2762 N N . ARG A 1 352 ? -28.557 -4.863 35.387 1.00 96.56 352 ARG A N 1
ATOM 2763 C CA . ARG A 1 352 ? -29.256 -4.210 34.275 1.00 96.56 352 ARG A CA 1
ATOM 2764 C C . ARG A 1 352 ? -30.751 -4.091 34.540 1.00 96.56 352 ARG A C 1
ATOM 2766 O O . ARG A 1 352 ? -31.292 -3.028 34.287 1.00 96.56 352 ARG A O 1
ATOM 2773 N N . LYS A 1 353 ? -31.389 -5.136 35.076 1.00 97.25 353 LYS A N 1
ATOM 2774 C CA . LYS A 1 353 ? -32.806 -5.090 35.448 1.00 97.25 353 LYS A CA 1
ATOM 2775 C C . LYS A 1 353 ? -33.079 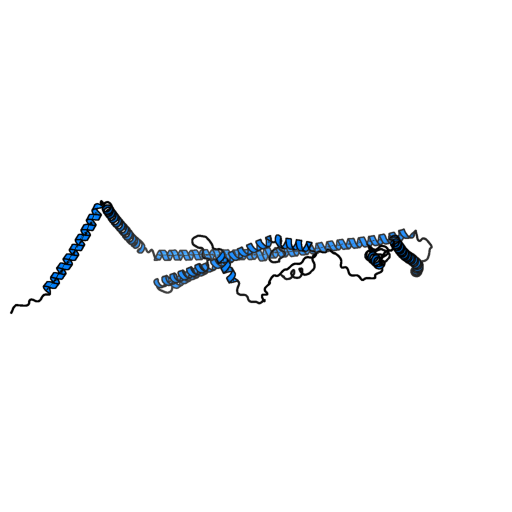-4.019 36.509 1.00 97.25 353 LYS A C 1
ATOM 2777 O O . LYS A 1 353 ? -33.981 -3.215 36.340 1.00 97.25 353 LYS A O 1
ATOM 2782 N N . TYR A 1 354 ? -32.276 -3.965 37.573 1.00 97.56 354 TYR A N 1
ATOM 2783 C CA . TYR A 1 354 ? -32.432 -2.919 38.589 1.00 97.56 354 TYR A CA 1
ATOM 2784 C C . TYR A 1 354 ? -32.262 -1.515 38.007 1.00 97.56 354 TYR A C 1
ATOM 2786 O O . TYR A 1 354 ? -33.016 -0.618 38.364 1.00 97.56 354 TYR A O 1
ATOM 2794 N N . LEU A 1 355 ? -31.300 -1.326 37.101 1.00 97.31 355 LEU A N 1
ATOM 2795 C CA . LEU A 1 355 ? -31.099 -0.044 36.433 1.00 97.31 355 LEU A CA 1
ATOM 2796 C C . LEU A 1 355 ? -32.279 0.312 35.528 1.00 97.31 355 LEU A C 1
ATOM 2798 O O . LEU A 1 355 ? -32.739 1.446 35.588 1.00 97.31 355 LEU A O 1
ATOM 2802 N N . THR A 1 356 ? -32.801 -0.629 34.736 1.00 97.62 356 THR A N 1
ATOM 2803 C CA . THR A 1 356 ? -33.970 -0.369 33.883 1.00 97.62 356 THR A CA 1
ATOM 2804 C C . THR A 1 356 ? -35.196 -0.022 34.714 1.00 97.62 356 THR A C 1
ATOM 2806 O O . THR A 1 356 ? -35.834 0.993 34.443 1.00 97.62 356 THR A O 1
ATOM 2809 N N . ASP A 1 357 ? -35.464 -0.788 35.772 1.00 97.44 357 ASP A N 1
ATOM 2810 C CA . ASP A 1 357 ? -36.605 -0.562 36.660 1.00 97.44 357 ASP A CA 1
ATOM 2811 C C . ASP A 1 357 ? -36.476 0.810 37.357 1.00 97.44 357 ASP A C 1
ATOM 2813 O O . ASP A 1 357 ? -37.427 1.590 37.385 1.00 97.44 357 ASP A O 1
ATOM 2817 N N . ALA A 1 358 ? -35.276 1.168 37.832 1.00 97.38 358 ALA A N 1
ATOM 2818 C CA . ALA A 1 358 ? -35.009 2.474 38.439 1.00 97.38 358 ALA A CA 1
ATOM 2819 C C . ALA A 1 358 ? -35.138 3.633 37.436 1.00 97.38 358 ALA A C 1
ATOM 2821 O O . ALA A 1 358 ? -35.655 4.696 37.782 1.00 97.38 358 ALA A O 1
ATOM 2822 N N . THR A 1 359 ? -34.694 3.454 36.187 1.00 97.31 359 THR A N 1
ATOM 2823 C CA . THR A 1 359 ? -34.869 4.475 35.142 1.00 97.31 359 THR A CA 1
ATOM 2824 C C . THR A 1 359 ? -36.330 4.647 34.749 1.00 97.31 359 THR A C 1
ATOM 2826 O O . THR A 1 359 ? -36.771 5.775 34.533 1.00 97.31 359 THR A O 1
ATOM 2829 N N . GLU A 1 360 ? -37.101 3.560 34.704 1.00 97.62 360 GLU A N 1
ATOM 2830 C CA . GLU A 1 360 ? -38.534 3.611 34.440 1.00 97.62 360 GLU A CA 1
ATOM 2831 C C . GLU A 1 360 ? -39.254 4.338 35.580 1.00 97.62 360 GLU A C 1
ATOM 2833 O O . GLU A 1 360 ? -40.000 5.283 35.324 1.00 97.62 360 GLU A O 1
ATOM 2838 N N . GLU A 1 361 ? -38.953 4.008 36.837 1.00 97.31 361 GLU A N 1
ATOM 2839 C CA . GLU A 1 361 ? -39.503 4.703 38.004 1.00 97.31 361 GLU A CA 1
ATOM 2840 C C . GLU A 1 361 ? -39.139 6.198 38.011 1.00 97.31 361 GLU A C 1
ATOM 2842 O O . GLU A 1 361 ? -40.006 7.056 38.220 1.00 97.31 361 GLU A O 1
ATOM 2847 N N . ALA A 1 362 ? -37.883 6.539 37.713 1.00 97.00 362 ALA A N 1
ATOM 2848 C CA . ALA A 1 362 ? -37.436 7.922 37.570 1.00 97.00 362 ALA A CA 1
ATOM 2849 C C . ALA A 1 362 ? -38.183 8.650 36.437 1.00 97.00 362 ALA A C 1
ATOM 2851 O O . ALA A 1 362 ? -38.602 9.795 36.597 1.00 97.00 362 ALA A O 1
ATOM 2852 N N . SER A 1 363 ? -38.421 7.984 35.306 1.00 97.00 363 SER A N 1
ATOM 2853 C CA . SER A 1 363 ? -39.171 8.565 34.189 1.00 97.00 363 SER A CA 1
ATOM 2854 C C . SER A 1 363 ? -40.648 8.777 34.537 1.00 97.00 363 SER A C 1
ATOM 2856 O O . SER A 1 363 ? -41.221 9.818 34.222 1.00 97.00 363 SER A O 1
ATOM 2858 N N . VAL A 1 364 ? -41.265 7.840 35.261 1.00 97.12 364 VAL A N 1
ATOM 2859 C CA . VAL A 1 364 ? -42.653 7.944 35.722 1.00 97.12 364 VAL A CA 1
ATOM 2860 C C . VAL A 1 364 ? -42.793 9.069 36.742 1.00 97.12 364 VAL A C 1
ATOM 2862 O O . VAL A 1 364 ? -43.750 9.841 36.681 1.00 97.12 364 VAL A O 1
ATOM 2865 N N . THR A 1 365 ? -41.858 9.187 37.684 1.00 97.06 365 THR A N 1
ATOM 2866 C CA . THR A 1 365 ? -41.861 10.273 38.676 1.00 97.06 365 THR A CA 1
ATOM 2867 C C . THR A 1 365 ? -41.619 11.633 38.026 1.00 97.06 365 THR A C 1
ATOM 2869 O O . THR A 1 365 ? -42.338 12.581 38.347 1.00 97.06 365 THR A O 1
ATOM 2872 N N . TYR A 1 366 ? -40.705 11.718 37.058 1.00 97.06 366 TYR A N 1
ATOM 2873 C CA . TYR A 1 366 ? -40.501 12.909 36.236 1.00 97.06 366 TYR A CA 1
ATOM 2874 C C . TYR A 1 366 ? -41.774 13.298 35.479 1.00 97.06 366 TYR A C 1
ATOM 2876 O O . TYR A 1 366 ? -42.249 14.422 35.624 1.00 97.06 366 TYR A O 1
ATOM 2884 N N . ASN A 1 367 ? -42.387 12.364 34.748 1.00 97.06 367 ASN A N 1
ATOM 2885 C CA . ASN A 1 367 ? -43.618 12.617 34.000 1.00 97.06 367 ASN A CA 1
ATOM 2886 C C . ASN A 1 367 ? -44.747 13.091 34.924 1.00 97.06 367 ASN A C 1
ATOM 2888 O O . ASN A 1 367 ? -45.415 14.071 34.613 1.00 97.06 367 ASN A O 1
ATOM 2892 N N . LYS A 1 368 ? -44.907 12.481 36.108 1.00 97.25 368 LYS A N 1
ATOM 2893 C CA . LYS A 1 368 ? -45.864 12.946 37.131 1.00 97.25 368 LYS A CA 1
ATOM 2894 C C . LYS A 1 368 ? -45.581 14.381 37.583 1.00 97.25 368 LYS A C 1
ATOM 2896 O O . LYS A 1 368 ? -46.518 15.159 37.753 1.00 97.25 368 LYS A O 1
ATOM 2901 N N . ALA A 1 369 ? -44.316 14.737 37.808 1.00 96.19 369 ALA A N 1
ATOM 2902 C CA . ALA A 1 369 ? -43.933 16.092 38.196 1.00 96.19 369 ALA A CA 1
ATOM 2903 C C . ALA A 1 369 ? -44.200 17.103 37.071 1.00 96.19 369 ALA A C 1
ATOM 2905 O O . ALA A 1 369 ? -44.723 18.181 37.342 1.00 96.19 369 ALA A O 1
ATOM 2906 N N . VAL A 1 370 ? -43.916 16.738 35.818 1.00 95.12 370 VAL A N 1
ATOM 2907 C CA . VAL A 1 370 ? -44.214 17.555 34.635 1.00 95.12 370 VAL A CA 1
ATOM 2908 C C . VAL A 1 370 ? -45.716 17.766 34.477 1.00 95.12 370 VAL A C 1
ATOM 2910 O O . VAL A 1 370 ? -46.134 18.901 34.278 1.00 95.12 370 VAL A O 1
ATOM 2913 N N . THR A 1 371 ? -46.541 16.726 34.630 1.00 93.62 371 THR A N 1
ATOM 2914 C CA . THR A 1 371 ? -48.005 16.869 34.581 1.00 93.62 371 THR A CA 1
ATOM 2915 C C . THR A 1 371 ? -48.504 17.825 35.661 1.00 93.62 371 THR A C 1
ATOM 2917 O O . THR A 1 371 ? -49.227 18.763 35.342 1.00 93.62 371 THR A O 1
ATOM 2920 N N . ARG A 1 372 ? -48.047 17.671 36.913 1.00 92.06 372 ARG A N 1
ATOM 2921 C CA . ARG A 1 372 ? -48.394 18.601 38.006 1.00 92.06 372 ARG A CA 1
ATOM 2922 C C . ARG A 1 372 ? -47.956 20.032 37.709 1.00 92.06 372 ARG A C 1
ATOM 2924 O O . ARG A 1 372 ? -48.681 20.978 37.987 1.00 92.06 372 ARG A O 1
ATOM 2931 N N . LEU A 1 373 ? -46.764 20.211 37.149 1.00 89.44 373 LEU A N 1
ATOM 2932 C CA . LEU A 1 373 ? -46.269 21.528 36.765 1.00 89.44 373 LEU A CA 1
ATOM 2933 C C . LEU A 1 373 ? -47.128 22.137 35.652 1.00 89.44 373 LEU A C 1
ATOM 2935 O O . LEU A 1 373 ? -47.446 23.323 35.710 1.00 89.44 373 LEU A O 1
ATOM 2939 N N . HIS A 1 374 ? -47.553 21.327 34.685 1.00 87.31 374 HIS A N 1
ATOM 2940 C CA . HIS A 1 374 ? -48.435 21.768 33.615 1.00 87.31 374 HIS A CA 1
ATOM 2941 C C . HIS A 1 374 ? -49.823 22.160 34.140 1.00 87.31 374 HIS A C 1
ATOM 2943 O O . HIS A 1 374 ? -50.376 23.158 33.682 1.00 87.31 374 HIS A O 1
ATOM 2949 N N . GLU A 1 375 ? -50.349 21.437 35.136 1.00 87.25 375 GLU A N 1
ATOM 2950 C CA . GLU A 1 375 ? -51.577 21.798 35.856 1.00 87.25 375 GLU A CA 1
ATOM 2951 C C . GLU A 1 375 ? -51.444 23.171 36.527 1.00 87.25 375 GLU A C 1
ATOM 2953 O O . GLU A 1 375 ? -52.336 23.997 36.367 1.00 87.25 375 GLU A O 1
ATOM 2958 N N . TYR A 1 376 ? -50.320 23.460 37.201 1.00 82.38 376 TYR A N 1
ATOM 2959 C CA . TYR A 1 376 ? -50.061 24.785 37.787 1.00 82.38 376 TYR A CA 1
ATOM 2960 C C . TYR A 1 376 ? -49.930 25.890 36.736 1.00 82.38 376 TYR A C 1
ATOM 2962 O O . TYR A 1 376 ? -50.446 26.986 36.937 1.00 82.38 376 TYR A O 1
ATOM 2970 N N . GLN A 1 377 ? -49.259 25.614 35.616 1.00 77.38 377 GLN A N 1
ATOM 2971 C CA . GLN A 1 377 ? -49.134 26.566 34.507 1.00 77.38 377 GLN A CA 1
ATOM 2972 C C . GLN A 1 377 ? -50.464 26.824 33.790 1.00 77.38 377 GLN A C 1
ATOM 2974 O O . GLN A 1 377 ? -50.634 27.877 33.184 1.00 77.38 377 GLN A O 1
ATOM 2979 N N . GLY A 1 378 ? -51.397 25.872 33.842 1.00 76.12 378 GLY A N 1
ATOM 2980 C CA . GLY A 1 378 ? -52.742 26.011 33.290 1.00 76.12 378 GLY A CA 1
ATOM 2981 C C . GLY A 1 378 ? -53.710 26.798 34.178 1.00 76.12 378 GLY A C 1
ATOM 2982 O O . GLY A 1 378 ? -54.838 27.044 33.752 1.00 76.12 378 GLY A O 1
ATOM 2983 N N . VAL A 1 379 ? -53.312 27.187 35.396 1.00 77.31 379 VAL A N 1
ATOM 2984 C CA . VAL A 1 379 ? -54.150 28.011 36.279 1.00 77.31 379 VAL A CA 1
ATOM 2985 C C . VAL A 1 379 ? -54.125 29.476 35.813 1.00 77.31 379 VAL A C 1
ATOM 2987 O O . VAL A 1 379 ? -53.096 30.001 35.402 1.00 77.31 379 VAL A O 1
ATOM 2990 N N . ASP A 1 380 ? -55.287 30.129 35.877 1.00 75.44 380 ASP A N 1
ATOM 2991 C CA . ASP A 1 380 ? -55.550 31.519 35.474 1.00 75.44 380 ASP A CA 1
ATOM 2992 C C . ASP A 1 380 ? -54.505 32.529 36.019 1.00 75.44 380 ASP A C 1
ATOM 2994 O O . ASP A 1 380 ? -54.158 32.444 37.202 1.00 75.44 380 ASP A O 1
ATOM 2998 N N . PRO A 1 381 ? -54.043 33.536 35.240 1.00 76.19 381 PRO A N 1
ATOM 2999 C CA . PRO A 1 381 ? -53.096 34.565 35.701 1.00 76.19 381 PRO A CA 1
ATOM 3000 C C . PRO A 1 381 ? -53.488 35.305 36.991 1.00 76.19 381 PRO A C 1
ATOM 3002 O O . PRO A 1 381 ? -52.635 35.891 37.665 1.00 76.19 381 PRO A O 1
ATOM 3005 N N . HIS A 1 382 ? -54.767 35.283 37.376 1.00 80.25 382 HIS A N 1
ATOM 3006 C CA . HIS A 1 382 ? -55.212 35.783 38.676 1.00 80.25 382 HIS A CA 1
ATOM 3007 C C . HIS A 1 382 ? -54.580 35.016 39.857 1.00 80.25 382 HIS A C 1
ATOM 3009 O O . HIS A 1 382 ? -54.262 35.609 40.893 1.00 80.25 382 HIS A O 1
ATOM 3015 N N . PHE A 1 383 ? -54.328 33.716 39.695 1.00 81.62 383 PHE A N 1
ATOM 3016 C CA . PHE A 1 383 ? -53.704 32.860 40.701 1.00 81.62 383 PHE A CA 1
ATOM 3017 C C . PHE A 1 383 ? -52.252 33.257 40.988 1.00 81.62 383 PHE A C 1
ATOM 3019 O O . PHE A 1 383 ? -51.855 33.305 42.152 1.00 81.62 383 PHE A O 1
ATOM 3026 N N . ASP A 1 384 ? -51.485 33.661 39.972 1.00 80.38 384 ASP A N 1
ATOM 3027 C CA . ASP A 1 384 ? -50.129 34.198 40.160 1.00 80.38 384 ASP A CA 1
ATOM 3028 C C . ASP A 1 384 ? -50.131 35.450 41.037 1.00 80.38 384 ASP A C 1
ATOM 3030 O O . ASP A 1 384 ? -49.248 35.656 41.877 1.00 80.38 384 ASP A O 1
ATOM 3034 N N . GLN A 1 385 ? -51.143 36.300 40.869 1.00 85.56 385 GLN A N 1
ATOM 3035 C CA . GLN A 1 385 ? -51.289 37.505 41.671 1.00 85.56 385 GLN A CA 1
ATOM 3036 C C . GLN A 1 385 ? -51.632 37.174 43.129 1.00 85.56 385 GLN A C 1
ATOM 3038 O O . GLN A 1 385 ? -51.102 37.813 44.043 1.00 85.56 385 GLN A O 1
ATOM 3043 N N . ILE A 1 386 ? -52.454 36.147 43.359 1.00 87.62 386 ILE A N 1
ATOM 3044 C CA . ILE A 1 386 ? -52.753 35.617 44.696 1.00 87.62 386 ILE A CA 1
ATOM 3045 C C . ILE A 1 386 ? -51.495 35.009 45.328 1.00 87.62 386 ILE A C 1
ATOM 3047 O O . ILE A 1 386 ? -51.169 35.343 46.467 1.00 87.62 386 ILE A O 1
ATOM 3051 N N . ALA A 1 387 ? -50.740 34.190 44.594 1.00 85.88 387 ALA A N 1
ATOM 3052 C CA . ALA A 1 387 ? -49.511 33.563 45.077 1.00 85.88 387 ALA A CA 1
ATOM 3053 C C . ALA A 1 387 ? -48.440 34.599 45.465 1.00 85.88 387 ALA A C 1
ATOM 3055 O O . ALA A 1 387 ? -47.766 34.447 46.487 1.00 85.88 387 ALA A O 1
ATOM 3056 N N . ARG A 1 388 ? -48.311 35.694 44.698 1.00 87.62 388 ARG A N 1
ATOM 3057 C CA . ARG A 1 388 ? -47.432 36.830 45.040 1.00 87.62 388 ARG A CA 1
ATOM 3058 C C . ARG A 1 388 ? -47.871 37.520 46.330 1.00 87.62 388 ARG A C 1
ATOM 3060 O O . ARG A 1 388 ? -47.051 37.702 47.224 1.00 87.62 388 ARG A O 1
ATOM 3067 N N . ARG A 1 389 ? -49.163 37.833 46.468 1.00 91.62 389 ARG A N 1
ATOM 3068 C CA . ARG A 1 389 ? -49.702 38.447 47.695 1.00 91.62 389 ARG A CA 1
ATOM 3069 C C . ARG A 1 389 ? -49.516 37.548 48.913 1.00 91.62 389 ARG A C 1
ATOM 3071 O O . ARG A 1 389 ? -49.135 38.036 49.972 1.00 91.62 389 ARG A O 1
ATOM 3078 N N . TYR A 1 390 ? -49.751 36.248 48.764 1.00 93.12 390 TYR A N 1
ATOM 3079 C CA . TYR A 1 390 ? -49.521 35.273 49.825 1.00 93.12 390 TYR A CA 1
ATOM 3080 C C . TYR A 1 390 ? -48.049 35.259 50.254 1.00 93.12 390 TYR A C 1
ATOM 3082 O O . TYR A 1 390 ? -47.764 35.380 51.441 1.00 93.12 390 TYR A O 1
ATOM 3090 N N . ARG A 1 391 ? -47.110 35.222 49.298 1.00 92.88 391 ARG A N 1
ATOM 3091 C CA . ARG A 1 391 ? -45.666 35.313 49.573 1.00 92.88 391 ARG A CA 1
ATOM 3092 C C . ARG A 1 391 ? -45.305 36.583 50.347 1.00 92.88 391 ARG A C 1
ATOM 3094 O O . ARG A 1 391 ? -44.555 36.510 51.317 1.00 92.88 391 ARG A O 1
ATOM 3101 N N . ASP A 1 392 ? -45.846 37.728 49.943 1.00 95.25 392 ASP A N 1
ATOM 3102 C CA . ASP A 1 392 ? -45.587 39.006 50.612 1.00 95.25 392 ASP A CA 1
ATOM 3103 C C . ASP A 1 392 ? -46.125 39.021 52.050 1.00 95.25 392 ASP A C 1
ATOM 3105 O O . ASP A 1 392 ? -45.479 39.561 52.949 1.00 95.25 392 ASP A O 1
ATOM 3109 N N . ILE A 1 393 ? -47.294 38.416 52.286 1.00 95.69 393 ILE A N 1
ATOM 3110 C CA . ILE A 1 393 ? -47.886 38.281 53.624 1.00 95.69 393 ILE A CA 1
ATOM 3111 C C . ILE A 1 393 ? -47.055 37.334 54.492 1.00 95.69 393 ILE A C 1
ATOM 3113 O O . ILE A 1 393 ? -46.749 37.685 55.628 1.00 95.69 393 ILE A O 1
ATOM 3117 N N . VAL A 1 394 ? -46.643 36.178 53.967 1.00 95.06 394 VAL A N 1
ATOM 3118 C CA . VAL A 1 394 ? -45.789 35.220 54.689 1.00 95.06 394 VAL A CA 1
ATOM 3119 C C . VAL A 1 394 ? -44.470 35.877 55.089 1.00 95.06 394 VAL A C 1
ATOM 3121 O O . VAL A 1 394 ? -44.098 35.826 56.256 1.00 95.06 394 VAL A O 1
ATOM 3124 N N . LYS A 1 395 ? -43.824 36.607 54.174 1.00 94.88 395 LYS A N 1
ATOM 3125 C CA . LYS A 1 395 ? -42.588 37.343 54.473 1.00 94.88 395 LYS A CA 1
ATOM 3126 C C . LYS A 1 395 ? -42.786 38.403 55.562 1.00 94.88 395 LYS A C 1
ATOM 3128 O O . LYS A 1 395 ? -41.923 38.598 56.413 1.00 94.88 395 LYS A O 1
ATOM 3133 N N . LYS A 1 396 ? -43.925 39.103 55.560 1.00 95.44 396 LYS A N 1
ATOM 3134 C CA . LYS A 1 396 ? -44.268 40.053 56.633 1.00 95.44 396 LYS A CA 1
ATOM 3135 C C . LYS A 1 396 ? -44.489 39.346 57.969 1.00 95.44 396 LYS A C 1
ATOM 3137 O O . LYS A 1 396 ? -44.016 39.852 58.980 1.00 95.44 396 LYS A O 1
ATOM 3142 N N . LEU A 1 397 ? -45.166 38.199 57.975 1.00 93.62 397 LEU A N 1
ATOM 3143 C CA . LEU A 1 397 ? -45.380 37.397 59.181 1.00 93.62 397 LEU A CA 1
ATOM 3144 C C . LEU A 1 397 ? -44.065 36.870 59.750 1.00 93.62 397 LEU A C 1
ATOM 3146 O O . LEU A 1 397 ? -43.858 36.971 60.951 1.00 93.62 397 LEU A O 1
ATOM 3150 N N . GLU A 1 398 ? -43.160 36.377 58.907 1.00 94.31 398 GLU A N 1
ATOM 3151 C CA . GLU A 1 398 ? -41.819 35.953 59.321 1.00 94.31 398 GLU A CA 1
ATOM 3152 C C . GLU A 1 398 ? -41.034 37.111 59.934 1.00 94.31 398 GLU A C 1
ATOM 3154 O O . GLU A 1 398 ? -40.483 36.964 61.022 1.00 94.31 398 GLU A O 1
ATOM 3159 N N . ASN A 1 399 ? -41.049 38.284 59.294 1.00 94.38 399 ASN A N 1
ATOM 3160 C CA . ASN A 1 399 ? -40.406 39.482 59.830 1.00 94.38 399 ASN A CA 1
ATOM 3161 C C . ASN A 1 399 ? -41.003 39.892 61.181 1.00 94.38 399 ASN A C 1
ATOM 3163 O O . ASN A 1 399 ? -40.259 40.169 62.113 1.00 94.38 399 ASN A O 1
ATOM 3167 N N . MET A 1 400 ? -42.332 39.914 61.305 1.00 93.75 400 MET A N 1
ATOM 3168 C CA . MET A 1 400 ? -43.006 40.248 62.561 1.00 93.75 400 MET A CA 1
ATOM 3169 C C . MET A 1 400 ? -42.713 39.222 63.649 1.00 93.75 400 MET A C 1
ATOM 3171 O O . MET A 1 400 ? -42.450 39.608 64.780 1.00 93.75 400 MET A O 1
ATOM 3175 N N . ASN A 1 401 ? -42.730 37.933 63.320 1.00 91.88 401 ASN A N 1
ATOM 3176 C CA . ASN A 1 401 ? -42.414 36.868 64.262 1.00 91.88 401 ASN A CA 1
ATOM 3177 C C . ASN A 1 401 ? -40.955 36.959 64.718 1.00 91.88 401 ASN A C 1
ATOM 3179 O O . ASN A 1 401 ? -40.670 36.824 65.902 1.00 91.88 401 ASN A O 1
ATOM 3183 N N . TRP A 1 402 ? -40.042 37.274 63.798 1.00 93.38 402 TRP A N 1
ATOM 3184 C CA . TRP A 1 402 ? -38.651 37.569 64.119 1.00 93.38 402 TRP A CA 1
ATOM 3185 C C . TRP A 1 402 ? -38.533 38.792 65.038 1.00 93.38 402 TRP A C 1
ATOM 3187 O O . TRP A 1 402 ? -37.844 38.726 66.050 1.00 93.38 402 TRP A O 1
ATOM 3197 N N . THR A 1 403 ? -39.255 39.883 64.757 1.00 93.31 403 THR A N 1
ATOM 3198 C CA . THR A 1 403 ? -39.278 41.080 65.615 1.00 93.31 403 THR A CA 1
ATOM 3199 C C . THR A 1 403 ? -39.849 40.783 67.001 1.00 93.31 403 THR A C 1
ATOM 3201 O O . THR A 1 403 ? -39.282 41.222 67.994 1.00 93.31 403 THR A O 1
ATOM 3204 N N . ILE A 1 404 ? -40.944 40.027 67.091 1.00 90.88 404 ILE A N 1
ATOM 3205 C CA . ILE A 1 404 ? -41.549 39.612 68.363 1.00 90.88 404 ILE A CA 1
ATOM 3206 C C . ILE A 1 404 ? -40.565 38.754 69.150 1.00 90.88 404 ILE A C 1
ATOM 3208 O O . ILE A 1 404 ? -40.349 39.011 70.328 1.00 90.88 404 ILE A O 1
ATOM 3212 N N . HIS A 1 405 ? -39.934 37.780 68.496 1.00 90.06 405 HIS A N 1
ATOM 3213 C CA . HIS A 1 405 ? -38.938 36.923 69.124 1.00 90.06 405 HIS A CA 1
ATOM 3214 C C . HIS A 1 405 ? -37.742 37.731 69.641 1.00 90.06 405 HIS A C 1
ATOM 3216 O O . HIS A 1 405 ? -37.274 37.506 70.753 1.00 90.06 405 HIS A O 1
ATOM 3222 N N . GLN A 1 406 ? -37.290 38.723 68.873 1.00 87.44 406 GLN A N 1
ATOM 3223 C CA . GLN A 1 406 ? -36.227 39.636 69.279 1.00 87.44 406 GLN A CA 1
ATOM 3224 C C . GLN A 1 406 ? -36.629 40.469 70.507 1.00 87.44 406 GLN A C 1
ATOM 3226 O O . GLN A 1 406 ? -35.882 40.532 71.478 1.00 87.44 406 GLN A O 1
ATOM 3231 N N . VAL A 1 407 ? -37.834 41.044 70.509 1.00 88.81 407 VAL A N 1
ATOM 3232 C CA . VAL A 1 407 ? -38.367 41.810 71.649 1.00 88.81 407 VAL A CA 1
ATOM 3233 C C . VAL A 1 407 ? -38.569 40.921 72.879 1.00 88.81 407 VAL A C 1
ATOM 3235 O O . VAL A 1 407 ? -38.304 41.353 73.996 1.00 88.81 407 VAL A O 1
ATOM 3238 N N . GLU A 1 408 ? -38.997 39.672 72.705 1.00 87.81 408 GLU A N 1
ATOM 3239 C CA . GLU A 1 408 ? -39.106 38.696 73.791 1.00 87.81 408 GLU A CA 1
ATOM 3240 C C . GLU A 1 408 ? -37.732 38.380 74.400 1.00 87.81 408 GLU A C 1
ATOM 3242 O O . GLU A 1 408 ? -37.597 38.300 75.623 1.00 87.81 408 GLU A O 1
ATOM 3247 N N . MET A 1 409 ? -36.701 38.236 73.561 1.00 83.75 409 MET A N 1
ATOM 3248 C CA . MET A 1 409 ? -35.313 38.080 74.007 1.00 83.75 409 MET A CA 1
ATOM 3249 C C . MET A 1 409 ? -34.801 39.315 74.753 1.00 83.75 409 MET A C 1
ATOM 3251 O O . MET A 1 409 ? -34.113 39.160 75.762 1.00 83.75 409 MET A O 1
ATOM 3255 N N . ASP A 1 410 ? -35.164 40.519 74.313 1.00 83.69 410 ASP A N 1
ATOM 3256 C CA . ASP A 1 410 ? -34.767 41.771 74.964 1.00 83.69 410 ASP A CA 1
ATOM 3257 C C . ASP A 1 410 ? -35.517 42.002 76.294 1.00 83.69 410 ASP A C 1
ATOM 3259 O O . ASP A 1 410 ? -34.907 42.406 77.283 1.00 83.69 410 ASP A O 1
ATOM 3263 N N . LEU A 1 411 ? -36.810 41.661 76.376 1.00 78.31 411 LEU A N 1
ATOM 3264 C CA . LEU A 1 411 ? -37.612 41.712 77.610 1.00 78.31 411 LEU A CA 1
ATOM 3265 C C . LEU A 1 411 ? -37.133 40.702 78.657 1.00 78.31 411 LEU A C 1
ATOM 3267 O O . LEU A 1 411 ? -37.047 41.036 79.835 1.00 78.31 411 LEU A O 1
ATOM 3271 N N . LYS A 1 412 ? -36.758 39.486 78.239 1.00 77.25 412 LYS A N 1
ATOM 3272 C CA . LYS A 1 412 ? -36.126 38.483 79.118 1.00 77.25 412 LYS A CA 1
ATOM 3273 C C . LYS A 1 412 ? -34.728 38.898 79.598 1.00 77.25 412 LYS A C 1
ATOM 3275 O O . LYS A 1 412 ? -34.201 38.271 80.514 1.00 77.25 412 LYS A O 1
ATOM 3280 N N . ARG A 1 413 ? -34.114 39.917 78.983 1.00 69.75 413 ARG A N 1
ATOM 3281 C CA . ARG A 1 413 ? -32.802 40.469 79.357 1.00 69.75 413 ARG A CA 1
ATOM 3282 C C . ARG A 1 413 ? -32.877 41.704 80.264 1.00 69.75 413 ARG A C 1
ATOM 3284 O O . ARG A 1 413 ? -31.820 42.169 80.688 1.00 69.75 413 ARG A O 1
ATOM 3291 N N . LEU A 1 414 ? -34.063 42.230 80.587 1.00 59.44 414 LEU A N 1
ATOM 3292 C CA . LEU A 1 414 ? -34.190 43.317 81.565 1.00 59.44 414 LEU A CA 1
ATOM 3293 C C . LEU A 1 414 ? -34.041 42.757 82.999 1.00 59.44 414 LEU A C 1
ATOM 3295 O O . LEU A 1 414 ? -34.719 41.784 83.326 1.00 59.44 414 LEU A O 1
ATOM 3299 N N . PRO A 1 415 ? -33.185 43.326 83.868 1.00 58.84 415 PRO A N 1
ATOM 3300 C CA . PRO A 1 415 ? -33.066 42.875 85.251 1.00 58.84 415 PRO A CA 1
ATOM 3301 C C . PRO A 1 415 ? -34.295 43.287 86.075 1.00 58.84 415 PRO A C 1
ATOM 3303 O O . PRO A 1 415 ? -34.688 44.455 86.059 1.00 58.84 415 PRO A O 1
ATOM 3306 N N . ASP A 1 416 ? -34.849 42.351 86.851 1.00 51.38 416 ASP A N 1
ATOM 3307 C CA . ASP A 1 416 ? -35.697 42.658 88.005 1.00 51.38 416 ASP A CA 1
ATOM 3308 C C . ASP A 1 416 ? -34.880 43.523 88.981 1.00 51.38 416 ASP A C 1
ATOM 3310 O O . ASP A 1 416 ? -34.090 43.016 89.778 1.00 51.38 416 ASP A O 1
ATOM 3314 N N . HIS A 1 417 ? -35.029 44.846 88.908 1.00 52.75 417 HIS A N 1
ATOM 3315 C CA . HIS A 1 417 ? -34.610 45.731 89.988 1.00 52.75 417 HIS A CA 1
ATOM 3316 C C . HIS A 1 417 ? -35.748 45.802 91.020 1.00 52.75 417 HIS A C 1
ATOM 3318 O O . HIS A 1 417 ? -36.807 46.352 90.709 1.00 52.75 417 HIS A O 1
ATOM 3324 N N . PRO A 1 418 ? -35.572 45.269 92.245 1.00 52.38 418 PRO A N 1
ATOM 3325 C CA . PRO A 1 418 ? -36.518 45.502 93.325 1.00 52.38 418 PRO A CA 1
ATOM 3326 C C . PRO A 1 418 ? -36.435 46.964 93.782 1.00 52.38 418 PRO A C 1
ATOM 3328 O O . PRO A 1 418 ? -35.346 47.482 94.035 1.00 52.38 418 PRO A O 1
ATOM 3331 N N . ASN A 1 419 ? -37.600 47.606 93.910 1.00 40.28 419 ASN A N 1
ATOM 3332 C CA . ASN A 1 419 ? -37.768 48.842 94.670 1.00 40.28 419 ASN A CA 1
ATOM 3333 C C . ASN A 1 419 ? -37.249 48.640 96.105 1.00 40.28 419 ASN A C 1
ATOM 3335 O O . ASN A 1 419 ? -37.744 47.768 96.825 1.00 40.28 419 ASN A O 1
ATOM 3339 N N . ALA A 1 420 ? -36.291 49.480 96.492 1.00 36.84 420 ALA A N 1
ATOM 3340 C CA . ALA A 1 420 ? -36.091 49.966 97.851 1.00 36.84 420 ALA A CA 1
ATOM 3341 C C . ALA A 1 420 ? -36.552 51.426 97.894 1.00 36.84 420 ALA A C 1
ATOM 3343 O O . ALA A 1 420 ? -36.302 52.130 96.885 1.00 36.84 420 ALA A O 1
#

Radius of gyration: 57.8 Å; chains: 1; bounding box: 119×84×186 Å

Foldseek 3Di:
DQDDPVVVVPDDDPVVVVVVVVVCCVQFAPVVPDNHGVVVNVVVVVVVVVVVVVVLVVVLVVLVVVLLVVLLVVVVVVVVDDDPVVSVVVSVVVVVVVVVVNCVSDDPCDPPRDDPVVVVVVVVVVVPPDDDDDDDDDDDDDDDDDDDDDDDDDDDDDDDDPDPDPPDDDPQADLNDHPVNVVVVVVVPDDDDDDPVVVVVVVVVVSVVSVVVVVVVVVVVVVVVVVVVVVVCVVVVVPDDDDDDDPPPCPVVVVVVVVVVVVVVVVVVVVVVVVVVVVVVVVVVVVVVVVVVVVCCCVPPPVVVVVVVVVVVVVVVVVVVVVSVVSVVVVVVVVCCVCDDPVVVVVVVVVVVVVVVVVVVVVVVVVVVVVVVVVVVPDDPVVVVVVVVVVVVVVVVVVVVVVVVVVVVVVVVDDPDDDD

pLDDT: mean 71.42, std 21.5, range [25.52, 97.62]

Organism: Malus domestica (NCBI:txid3750)

Secondary structure (DSSP, 8-state):
---SSTTTTTS---HHHHHHHHHHHHHTB-TTS-SSBHHHHHHHHHHHHHHHHHHHHHHHHHHHHHHHHHHHHHHHHHTTSS-HHHHHHHHHHHHHHHHHHHHHHS----TTS---HHHHHHHHHHTT--------------------------------------SSPPTT-BTTB-HHHHHHHHHHT-SS---HHHHHHHHHHHHHHHHHHHHHHHHHHHHHHHHHHHHHHHHHGGG-------TTTSHHHHHHHHHHHHHHHHHHHHHHHHHHHHHHHHHHHHHHHHHHHHHHIIIIIIIHHHHHHHHHHHHHHHHHHHHHHHHHHHHHHHHHHHHS-TTHHHHHHHHHHHHHHHHHHHHHHHHHHHHHHHHHHTS-HHHHHHHHHHHHHHHHHHHHHHHHHHHHHHHTTS------

InterPro domains:
  IPR029327 HAUS augmin-like complex subunit 4 [PF14735] (164-409)
  IPR029327 HAUS augmin-like complex subunit 4 [PTHR16219] (1-413)

Sequence (420 aa):
MAKGLQQLQGQNLPPDVAHVVDQLERHCLAPDGSLGSKSAYYDLQLAREAMCGERIRYLEAMAIYGEAIAMVEEYQQGLKHSSEAELYETLEHRMIVAEAAQRSRLPLVSKDGEGHEEEIEKCSIMSRSSLDSTCTGVTISSSSNSTNYTASNSLSCSATDIVEPGLGGVPNRFLGITPAYLWQTQLQQSPFCLDMKEYQLCLSHEIEARLEEKCDKLADALVIDDIGLSLSLSLSLKYSSPLHETTSSQLPERVKLITEEIEREEEALQEDLYSADRKFSEYYNVLEQILGVLVKLIKDLKLHHQHNYDELQKTWLCKRCVTMSAKLRKLEYAIIGQTYTKESVPALHKIRKYLTDATEEASVTYNKAVTRLHEYQGVDPHFDQIARRYRDIVKKLENMNWTIHQVEMDLKRLPDHPNA